Protein 3V48 (pdb70)

Structure (mmCIF, N/CA/C/O backbone):
data_3V48
#
_entry.id   3V48
#
_cell.length_a   79.597
_cell.length_b   79.597
_cell.length_c   161.753
_cell.angle_alpha   90.00
_cell.angle_beta   90.00
_cell.angle_gamma   90.00
#
_symmetry.space_group_name_H-M   'P 43 21 2'
#
loop_
_entity.id
_entity.type
_entity.pdbx_description
1 polymer 'Putative aminoacrylate hydrolase RutD'
2 non-polymer GLYCEROL
3 non-polymer 'THIOCYANATE ION'
4 water water
#
loop_
_atom_site.group_PDB
_atom_site.id
_atom_site.type_symbol
_atom_site.label_atom_id
_atom_site.label_alt_id
_atom_site.label_comp_id
_atom_site.label_asym_id
_atom_site.label_entity_id
_atom_site.label_seq_id
_atom_site.pdbx_PDB_ins_code
_atom_site.Cartn_x
_atom_site.Cartn_y
_atom_site.Cartn_z
_atom_site.occupancy
_atom_site.B_iso_or_equiv
_atom_site.auth_seq_id
_atom_site.auth_comp_id
_atom_site.auth_asym_id
_atom_site.auth_atom_id
_atom_site.pdbx_PDB_model_num
ATOM 1 N N . GLY A 1 1 ? 43.272 14.863 74.884 1.00 64.13 -1 GLY A N 1
ATOM 2 C CA . GLY A 1 1 ? 43.624 14.610 73.453 1.00 62.03 -1 GLY A CA 1
ATOM 3 C C . GLY A 1 1 ? 43.926 15.879 72.662 1.00 61.20 -1 GLY A C 1
ATOM 4 O O . GLY A 1 1 ? 43.376 16.942 72.925 1.00 58.48 -1 GLY A O 1
ATOM 5 N N . HIS A 1 2 ? 44.826 15.741 71.694 1.00 61.18 0 HIS A N 1
ATOM 6 C CA . HIS A 1 2 ? 45.214 16.815 70.776 1.00 60.18 0 HIS A CA 1
ATOM 7 C C . HIS A 1 2 ? 44.117 17.260 69.840 1.00 57.01 0 HIS A C 1
ATOM 8 O O . HIS A 1 2 ? 43.986 18.434 69.592 1.00 56.01 0 HIS A O 1
ATOM 23 N N . LYS A 1 4 ? 40.921 18.748 68.883 1.00 47.37 2 LYS A N 1
ATOM 24 C CA . LYS A 1 4 ? 39.808 19.496 69.507 1.00 45.45 2 LYS A CA 1
ATOM 25 C C . LYS A 1 4 ? 38.468 19.127 68.908 1.00 42.12 2 LYS A C 1
ATOM 26 O O . LYS A 1 4 ? 38.350 19.051 67.701 1.00 41.19 2 LYS A O 1
ATOM 32 N N . LEU A 1 5 ? 37.471 18.925 69.755 1.00 39.29 3 LEU A N 1
ATOM 33 C CA . LEU A 1 5 ? 36.102 18.652 69.319 1.00 38.54 3 LEU A CA 1
ATOM 34 C C . LEU A 1 5 ? 35.205 19.707 69.889 1.00 38.60 3 LEU A C 1
ATOM 35 O O . LEU A 1 5 ? 35.455 20.194 70.978 1.00 42.72 3 LEU A O 1
ATOM 40 N N . SER A 1 6 ? 34.195 20.095 69.142 1.00 37.89 4 SER A N 1
ATOM 41 C CA . SER A 1 6 ? 33.215 21.049 69.623 1.00 38.28 4 SER A CA 1
ATOM 42 C C . SER A 1 6 ? 31.947 20.328 70.056 1.00 38.26 4 SER A C 1
ATOM 43 O O . SER A 1 6 ? 31.153 19.918 69.236 1.00 37.85 4 SER A O 1
ATOM 46 N N . LEU A 1 7 ? 31.792 20.147 71.360 1.00 40.59 5 LEU A N 1
ATOM 47 C CA . LEU A 1 7 ? 30.620 19.444 71.946 1.00 42.77 5 LEU A CA 1
ATOM 48 C C . LEU A 1 7 ? 29.524 20.423 72.334 1.00 43.93 5 LEU A C 1
ATOM 49 O O . LEU A 1 7 ? 29.746 21.318 73.155 1.00 45.45 5 LEU A O 1
ATOM 54 N N . SER A 1 8 ? 28.347 20.249 71.758 1.00 41.82 6 SER A N 1
ATOM 55 C CA . SER A 1 8 ? 27.186 21.013 72.189 1.00 44.80 6 SER A CA 1
ATOM 56 C C . SER A 1 8 ? 26.651 20.384 73.477 1.00 45.26 6 SER A C 1
ATOM 57 O O . SER A 1 8 ? 26.896 19.196 73.735 1.00 44.30 6 SER A O 1
ATOM 60 N N . PRO A 1 9 ? 25.917 21.165 74.280 1.00 47.81 7 PRO A N 1
ATOM 61 C CA . PRO A 1 9 ? 25.268 20.566 75.428 1.00 50.54 7 PRO A CA 1
ATOM 62 C C . PRO A 1 9 ? 24.174 19.586 75.015 1.00 48.00 7 PRO A C 1
ATOM 63 O O . PRO A 1 9 ? 23.472 19.839 74.028 1.00 48.45 7 PRO A O 1
ATOM 67 N N . PRO A 1 10 ? 24.018 18.481 75.763 1.00 47.96 8 PRO A N 1
ATOM 68 C CA . PRO A 1 10 ? 22.883 17.614 75.479 1.00 47.28 8 PRO A CA 1
ATOM 69 C C . PRO A 1 10 ? 21.581 18.300 75.882 1.00 44.99 8 PRO A C 1
ATOM 70 O O . PRO A 1 10 ? 21.567 18.985 76.873 1.00 46.39 8 PRO A O 1
ATOM 74 N N . PRO A 1 11 ? 20.512 18.154 75.083 1.00 42.41 9 PRO A N 1
ATOM 75 C CA . PRO A 1 11 ? 19.226 18.799 75.426 1.00 43.61 9 PRO A CA 1
ATOM 76 C C . PRO A 1 11 ? 18.491 18.146 76.597 1.00 44.90 9 PRO A C 1
ATOM 77 O O . PRO A 1 11 ? 17.639 18.778 77.202 1.00 48.05 9 PRO A O 1
ATOM 81 N N . TYR A 1 12 ? 18.774 16.876 76.829 1.00 43.16 10 TYR A N 1
ATOM 82 C CA . TYR A 1 12 ? 18.280 16.130 77.978 1.00 45.51 10 TYR A CA 1
ATOM 83 C C . TYR A 1 12 ? 19.273 15.008 78.289 1.00 45.44 10 TYR A C 1
ATOM 84 O O . TYR A 1 12 ? 20.155 14.668 77.463 1.00 40.97 10 TYR A O 1
ATOM 93 N N . ALA A 1 13 ? 19.102 14.409 79.458 1.00 47.67 11 ALA A N 1
ATOM 94 C CA . ALA A 1 13 ? 19.999 13.356 79.951 1.00 49.63 11 ALA A CA 1
ATOM 95 C C . ALA A 1 13 ? 20.123 12.174 78.974 1.00 47.92 11 ALA A C 1
ATOM 96 O O . ALA A 1 13 ? 19.130 11.564 78.602 1.00 47.45 11 ALA A O 1
ATOM 98 N N . ASP A 1 14 ? 21.348 11.857 78.566 1.00 47.31 12 ASP A N 1
ATOM 99 C CA . ASP A 1 14 ? 21.599 10.677 77.736 1.00 46.63 12 ASP A CA 1
ATOM 100 C C . ASP A 1 14 ? 20.918 10.840 76.373 1.00 42.17 12 ASP A C 1
ATOM 101 O O . ASP A 1 14 ? 20.429 9.880 75.798 1.00 41.91 12 ASP A O 1
ATOM 106 N N . ALA A 1 15 ? 20.845 12.073 75.885 1.00 40.46 13 ALA A N 1
ATOM 107 C CA . ALA A 1 15 ? 20.341 12.317 74.533 1.00 38.33 13 ALA A CA 1
ATOM 108 C C . ALA A 1 15 ? 21.309 11.609 73.587 1.00 37.10 13 ALA A C 1
ATOM 109 O O . ALA A 1 15 ? 22.514 11.562 73.837 1.00 36.38 13 ALA A O 1
ATOM 111 N N . PRO A 1 16 ? 20.796 11.029 72.508 1.00 36.77 14 PRO A N 1
ATOM 112 C CA . PRO A 1 16 ? 21.745 10.346 71.625 1.00 35.97 14 PRO A CA 1
ATOM 113 C C . PRO A 1 16 ? 22.749 11.351 71.050 1.00 35.29 14 PRO A C 1
ATOM 114 O O . PRO A 1 16 ? 22.413 12.502 70.853 1.00 32.74 14 PRO A O 1
ATOM 118 N N . VAL A 1 17 ? 23.961 10.881 70.764 1.00 31.97 15 VAL A N 1
ATOM 119 C CA . VAL A 1 17 ? 25.022 11.710 70.221 1.00 32.70 15 VAL A CA 1
ATOM 120 C C . VAL A 1 17 ? 25.009 11.628 68.674 1.00 31.94 15 VAL A C 1
ATOM 121 O O . VAL A 1 17 ? 24.816 10.551 68.109 1.00 33.28 15 VAL A O 1
ATOM 125 N N . VAL A 1 18 ? 25.183 12.775 68.028 1.00 29.82 16 VAL A N 1
ATOM 126 C CA . VAL A 1 18 ? 25.325 12.849 66.601 1.00 28.85 16 VAL A CA 1
ATOM 127 C C . VAL A 1 18 ? 26.609 13.605 66.298 1.00 28.86 16 VAL A C 1
ATOM 128 O O . VAL A 1 18 ? 26.824 14.710 66.778 1.00 26.81 16 VAL A O 1
ATOM 132 N N . VAL A 1 19 ? 27.498 12.934 65.562 1.00 27.93 17 VAL A N 1
ATOM 133 C CA . VAL A 1 19 ? 28.772 13.492 65.162 1.00 28.84 17 VAL A CA 1
ATOM 134 C C . VAL A 1 19 ? 28.671 13.900 63.709 1.00 28.24 17 VAL A C 1
ATOM 135 O O . VAL A 1 19 ? 28.251 13.098 62.840 1.00 29.88 17 VAL A O 1
ATOM 139 N N . LEU A 1 20 ? 29.001 15.157 63.453 1.00 26.92 18 LEU A N 1
ATOM 140 C CA . LEU A 1 20 ? 28.957 15.712 62.112 1.00 27.07 18 LEU A CA 1
ATOM 141 C C . LEU A 1 20 ? 30.353 15.753 61.516 1.00 26.75 18 LEU A C 1
ATOM 142 O O . LEU A 1 20 ? 31.286 16.295 62.121 1.00 25.88 18 LEU A O 1
ATOM 147 N N . ILE A 1 21 ? 30.505 15.170 60.327 1.00 27.71 19 ILE A N 1
ATOM 148 C CA . ILE A 1 21 ? 31.827 15.078 59.702 1.00 27.15 19 ILE A CA 1
ATOM 149 C C . ILE A 1 21 ? 31.796 15.782 58.347 1.00 26.45 19 ILE A C 1
ATOM 150 O O . ILE A 1 21 ? 31.063 15.363 57.438 1.00 26.12 19 ILE A O 1
ATOM 155 N N . SER A 1 22 ? 32.558 16.862 58.257 1.00 25.07 20 SER A N 1
ATOM 156 C CA . SER A 1 22 ? 32.582 17.703 57.079 1.00 27.04 20 SER A CA 1
ATOM 157 C C . SER A 1 22 ? 33.365 17.032 55.951 1.00 26.78 20 SER A C 1
ATOM 158 O O . SER A 1 22 ? 34.091 16.039 56.163 1.00 25.66 20 SER A O 1
ATOM 161 N N . GLY A 1 23 ? 33.254 17.624 54.785 1.00 26.78 21 GLY A N 1
ATOM 162 C CA . GLY A 1 23 ? 33.985 17.178 53.614 1.00 26.75 21 GLY A CA 1
ATOM 163 C C . GLY A 1 23 ? 35.409 17.743 53.618 1.00 27.53 21 GLY A C 1
ATOM 164 O O . GLY A 1 23 ? 36.011 17.950 54.639 1.00 26.52 21 GLY A O 1
ATOM 165 N N . LEU A 1 24 ? 35.934 17.972 52.428 1.00 28.14 22 LEU A N 1
ATOM 166 C CA . LEU A 1 24 ? 37.329 18.296 52.225 1.00 27.56 22 LEU A CA 1
ATOM 167 C C . LEU A 1 24 ? 37.843 19.561 52.907 1.00 28.33 22 LEU A C 1
ATOM 168 O O . LEU A 1 24 ? 38.996 19.607 53.320 1.00 26.71 22 LEU A O 1
ATOM 173 N N . GLY A 1 25 ? 37.015 20.587 53.009 1.00 27.56 23 GLY A N 1
ATOM 174 C CA . GLY A 1 25 ? 37.385 21.791 53.724 1.00 29.02 23 GLY A CA 1
ATOM 175 C C . GLY A 1 25 ? 37.600 21.506 55.211 1.00 30.13 23 GLY A C 1
ATOM 176 O O . GLY A 1 25 ? 38.244 22.293 55.909 1.00 30.94 23 GLY A O 1
ATOM 177 N N . GLY A 1 26 ? 37.025 20.410 55.699 1.00 28.20 24 GLY A N 1
ATOM 178 C CA . GLY A 1 26 ? 37.301 19.888 57.053 1.00 29.59 24 GLY A CA 1
ATOM 179 C C . GLY A 1 26 ? 36.662 20.597 58.240 1.00 30.96 24 GLY A C 1
ATOM 180 O O . GLY A 1 26 ? 36.846 20.173 59.373 1.00 35.77 24 GLY A O 1
ATOM 181 N N . SER A 1 27 ? 35.926 21.670 58.004 1.00 31.22 25 SER A N 1
ATOM 182 C CA . SER A 1 27 ? 35.602 22.593 59.061 1.00 34.11 25 SER A CA 1
ATOM 183 C C . SER A 1 27 ? 34.291 22.269 59.765 1.00 34.01 25 SER A C 1
ATOM 184 O O . SER A 1 27 ? 33.275 22.041 59.136 1.00 34.72 25 SER A O 1
ATOM 187 N N . GLY A 1 28 ? 34.324 22.269 61.090 1.00 33.12 26 GLY A N 1
ATOM 188 C CA . GLY A 1 28 ? 33.119 22.046 61.857 1.00 34.22 26 GLY A CA 1
ATOM 189 C C . GLY A 1 28 ? 32.051 23.092 61.567 1.00 31.82 26 GLY A C 1
ATOM 190 O O . GLY A 1 28 ? 30.869 22.780 61.600 1.00 30.15 26 GLY A O 1
ATOM 191 N N . SER A 1 29 ? 32.465 24.306 61.258 1.00 29.26 27 SER A N 1
ATOM 192 C CA . SER A 1 29 ? 31.511 25.399 61.017 1.00 32.15 27 SER A CA 1
ATOM 193 C C . SER A 1 29 ? 30.673 25.181 59.766 1.00 30.02 27 SER A C 1
ATOM 194 O O . SER A 1 29 ? 29.682 25.843 59.556 1.00 30.96 27 SER A O 1
ATOM 197 N N . TYR A 1 30 ? 31.092 24.276 58.918 1.00 28.97 28 TYR A N 1
ATOM 198 C CA . TYR A 1 30 ? 30.262 23.879 57.775 1.00 29.78 28 TYR A CA 1
ATOM 199 C C . TYR A 1 30 ? 28.789 23.557 58.173 1.00 30.00 28 TYR A C 1
ATOM 200 O O . TYR A 1 30 ? 27.824 23.810 57.398 1.00 30.51 28 TYR A O 1
ATOM 209 N N . TRP A 1 31 ? 28.635 23.005 59.361 1.00 29.53 29 TRP A N 1
ATOM 210 C CA . TRP A 1 31 ? 27.351 22.522 59.823 1.00 29.61 29 TRP A CA 1
ATOM 211 C C . TRP A 1 31 ? 26.524 23.517 60.548 1.00 30.29 29 TRP A C 1
ATOM 212 O O . TRP A 1 31 ? 25.480 23.163 61.111 1.00 32.13 29 TRP A O 1
ATOM 223 N N . LEU A 1 32 ? 26.961 24.749 60.552 1.00 30.73 30 LEU A N 1
ATOM 224 C CA . LEU A 1 32 ? 26.251 25.836 61.252 1.00 34.51 30 LEU A CA 1
ATOM 225 C C . LEU A 1 32 ? 24.718 25.827 61.002 1.00 32.54 30 LEU A C 1
ATOM 226 O O . LEU A 1 32 ? 23.958 25.854 61.941 1.00 31.50 30 LEU A O 1
ATOM 231 N N . PRO A 1 33 ? 24.262 25.736 59.738 1.00 32.78 31 PRO A N 1
ATOM 232 C CA . PRO A 1 33 ? 22.800 25.803 59.527 1.00 32.41 31 PRO A CA 1
ATOM 233 C C . PRO A 1 33 ? 21.975 24.582 60.020 1.00 31.36 31 PRO A C 1
ATOM 234 O O . PRO A 1 33 ? 20.756 24.678 60.080 1.00 30.12 31 PRO A O 1
ATOM 238 N N . GLN A 1 34 ? 22.649 23.494 60.414 1.00 29.67 32 GLN A N 1
ATOM 239 C CA . GLN A 1 34 ? 22.017 22.348 61.061 1.00 29.15 32 GLN A CA 1
ATOM 240 C C . GLN A 1 34 ? 22.052 22.339 62.590 1.00 30.55 32 GLN A C 1
ATOM 241 O O . GLN A 1 34 ? 21.344 21.537 63.214 1.00 31.95 32 GLN A O 1
ATOM 247 N N . LEU A 1 35 ? 22.898 23.155 63.199 1.00 30.87 33 LEU A N 1
ATOM 248 C CA . LEU A 1 35 ? 23.168 23.015 64.640 1.00 33.10 33 LEU A CA 1
ATOM 249 C C . LEU A 1 35 ? 21.963 23.285 65.520 1.00 35.40 33 LEU A C 1
ATOM 250 O O . LEU A 1 35 ? 21.654 22.490 66.394 1.00 37.70 33 LEU A O 1
ATOM 255 N N . ALA A 1 36 ? 21.284 24.408 65.291 1.00 36.89 34 ALA A N 1
ATOM 256 C CA . ALA A 1 36 ? 20.155 24.790 66.125 1.00 36.79 34 ALA A CA 1
ATOM 257 C C . ALA A 1 36 ? 19.116 23.683 66.151 1.00 35.77 34 ALA A C 1
ATOM 258 O O . ALA A 1 36 ? 18.700 23.273 67.229 1.00 37.92 34 ALA A O 1
ATOM 260 N N . VAL A 1 37 ? 18.689 23.179 64.996 1.00 35.13 35 VAL A N 1
ATOM 261 C CA . VAL A 1 37 ? 17.666 22.108 64.982 1.00 34.42 35 VAL A CA 1
ATOM 262 C C . VAL A 1 37 ? 18.165 20.787 65.597 1.00 33.97 35 VAL A C 1
ATOM 263 O O . VAL A 1 37 ? 17.427 20.131 66.338 1.00 31.36 35 VAL A O 1
ATOM 267 N N . LEU A 1 38 ? 19.414 20.420 65.301 1.00 32.05 36 LEU A N 1
ATOM 268 C CA . LEU A 1 38 ? 19.983 19.200 65.841 1.00 31.18 36 LEU A CA 1
ATOM 269 C C . LEU A 1 38 ? 20.158 19.220 67.358 1.00 33.05 36 LEU A C 1
ATOM 270 O O . LEU A 1 38 ? 19.919 18.199 68.024 1.00 31.04 36 LEU A O 1
ATOM 275 N N . GLU A 1 39 ? 20.581 20.360 67.904 1.00 35.26 37 GLU A N 1
ATOM 276 C CA . GLU A 1 39 ? 20.857 20.447 69.357 1.00 38.57 37 GLU A CA 1
ATOM 277 C C . GLU A 1 39 ? 19.600 20.350 70.212 1.00 38.08 37 GLU A C 1
ATOM 278 O O . GLU A 1 39 ? 19.681 20.020 71.369 1.00 39.63 37 GLU A O 1
ATOM 284 N N . GLN A 1 40 ? 18.444 20.617 69.619 1.00 39.25 38 GLN A N 1
ATOM 285 C CA . GLN A 1 40 ? 17.170 20.455 70.320 1.00 41.76 38 GLN A CA 1
ATOM 286 C C . GLN A 1 40 ? 16.846 18.982 70.659 1.00 40.99 38 GLN A C 1
ATOM 287 O O . GLN A 1 40 ? 16.011 18.726 71.526 1.00 42.03 38 GLN A O 1
ATOM 293 N N . GLU A 1 41 ? 17.450 18.040 69.934 1.00 37.08 39 GLU A N 1
ATOM 294 C CA . GLU A 1 41 ? 17.122 16.631 70.087 1.00 38.27 39 GLU A CA 1
ATOM 295 C C . GLU A 1 41 ? 18.338 15.689 70.307 1.00 36.45 39 GLU A C 1
ATOM 296 O O . GLU A 1 41 ? 18.145 14.589 70.806 1.00 36.73 39 GLU A O 1
ATOM 302 N N . TYR A 1 42 ? 19.544 16.147 69.979 1.00 34.57 40 TYR A N 1
ATOM 303 C CA . TYR A 1 42 ? 20.788 15.345 70.035 1.00 34.92 40 TYR A CA 1
ATOM 304 C C . TYR A 1 42 ? 21.921 16.088 70.754 1.00 34.64 40 TYR A C 1
ATOM 305 O O . TYR A 1 42 ? 21.931 17.317 70.820 1.00 33.80 40 TYR A O 1
ATOM 314 N N . GLN A 1 43 ? 22.879 15.343 71.313 1.00 33.56 41 GLN A N 1
ATOM 315 C CA . GLN A 1 43 ? 24.170 15.960 71.660 1.00 34.82 41 GLN A CA 1
ATOM 316 C C . GLN A 1 43 ? 24.959 16.001 70.399 1.00 33.50 41 GLN A C 1
ATOM 317 O O . GLN A 1 43 ? 25.292 14.941 69.859 1.00 34.02 41 GLN A O 1
ATOM 323 N N . VAL A 1 44 ? 25.260 17.199 69.929 1.00 32.67 42 VAL A N 1
ATOM 324 C CA . VAL A 1 44 ? 25.942 17.364 68.671 1.00 32.22 42 VAL A CA 1
ATOM 325 C C . VAL A 1 44 ? 27.479 17.535 68.853 1.00 32.21 42 VAL A C 1
ATOM 326 O O . VAL A 1 44 ? 27.945 18.348 69.670 1.00 31.22 42 VAL A O 1
ATOM 330 N N . VAL A 1 45 ? 28.238 16.789 68.067 1.00 29.30 43 VAL A N 1
ATOM 331 C CA . VAL A 1 45 ? 29.687 16.977 68.004 1.00 29.56 43 VAL A CA 1
ATOM 332 C C . VAL A 1 45 ? 30.114 17.440 66.620 1.00 30.31 43 VAL A C 1
ATOM 333 O O . VAL A 1 45 ? 29.684 16.838 65.614 1.00 29.35 43 VAL A O 1
ATOM 337 N N . CYS A 1 46 ? 30.858 18.552 66.570 1.00 30.79 44 CYS A N 1
ATOM 338 C CA . CYS A 1 46 ? 31.501 19.071 65.352 1.00 32.27 44 CYS A CA 1
ATOM 339 C C . CYS A 1 46 ? 32.973 19.175 65.577 1.00 31.99 44 CYS A C 1
ATOM 340 O O . CYS A 1 46 ? 33.404 19.346 66.695 1.00 32.42 44 CYS A O 1
ATOM 343 N N . TYR A 1 47 ? 33.750 19.145 64.517 1.00 29.65 45 TYR A N 1
ATOM 344 C CA . TYR A 1 47 ? 35.159 19.337 64.671 1.00 31.11 45 TYR A CA 1
ATOM 345 C C . TYR A 1 47 ? 35.807 19.710 63.357 1.00 29.87 45 TYR A C 1
ATOM 346 O O . TYR A 1 47 ? 35.277 19.413 62.281 1.00 26.28 45 TYR A O 1
ATOM 355 N N . ASP A 1 48 ? 36.940 20.392 63.492 1.00 30.80 46 ASP A N 1
ATOM 356 C CA . ASP A 1 48 ? 37.877 20.595 62.394 1.00 31.23 46 ASP A CA 1
ATOM 357 C C . ASP A 1 48 ? 38.777 19.389 62.222 1.00 29.84 46 ASP A C 1
ATOM 358 O O . ASP A 1 48 ? 39.407 18.940 63.167 1.00 30.04 46 ASP A O 1
ATOM 363 N N . GLN A 1 49 ? 38.825 18.853 61.016 1.00 28.49 47 GLN A N 1
ATOM 364 C CA . GLN A 1 49 ? 39.705 17.682 60.765 1.00 28.81 47 GLN A CA 1
ATOM 365 C C . GLN A 1 49 ? 41.157 18.036 60.915 1.00 28.62 47 GLN A C 1
ATOM 366 O O . GLN A 1 49 ? 41.585 19.186 60.709 1.00 31.03 47 GLN A O 1
ATOM 372 N N . ARG A 1 50 ? 41.916 17.064 61.354 1.00 29.51 48 ARG A N 1
ATOM 373 C CA . ARG A 1 50 ? 43.338 17.242 61.512 1.00 31.78 48 ARG A CA 1
ATOM 374 C C . ARG A 1 50 ? 43.983 17.719 60.213 1.00 30.78 48 ARG A C 1
ATOM 375 O O . ARG A 1 50 ? 43.657 17.250 59.123 1.00 28.45 48 ARG A O 1
ATOM 383 N N . GLY A 1 51 ? 44.833 18.733 60.364 1.00 30.60 49 GLY A N 1
ATOM 384 C CA . GLY A 1 51 ? 45.419 19.431 59.250 1.00 32.05 49 GLY A CA 1
ATOM 385 C C . GLY A 1 51 ? 44.592 20.617 58.789 1.00 31.75 49 GLY A C 1
ATOM 386 O O . GLY A 1 51 ? 44.981 21.329 57.854 1.00 32.18 49 GLY A O 1
ATOM 387 N N . THR A 1 52 ? 43.442 20.832 59.417 1.00 31.47 50 THR A N 1
ATOM 388 C CA . THR A 1 52 ? 42.572 21.933 59.006 1.00 32.32 50 THR A CA 1
ATOM 389 C C . THR A 1 52 ? 42.114 22.775 60.203 1.00 32.93 50 THR A C 1
ATOM 390 O O . THR A 1 52 ? 42.104 22.310 61.352 1.00 33.35 50 THR A O 1
ATOM 394 N N . GLY A 1 53 ? 41.746 24.023 59.930 1.00 33.64 51 GLY A N 1
ATOM 395 C CA . GLY A 1 53 ? 41.052 24.838 60.930 1.00 34.15 51 GLY A CA 1
ATOM 396 C C . GLY A 1 53 ? 41.820 24.856 62.233 1.00 35.24 51 GLY A C 1
ATOM 397 O O . GLY A 1 53 ? 43.007 25.098 62.233 1.00 36.28 51 GLY A O 1
ATOM 398 N N . ASN A 1 54 ? 41.145 24.592 63.355 1.00 36.43 52 ASN A N 1
ATOM 399 C CA . ASN A 1 54 ? 41.778 24.664 64.665 1.00 37.65 52 ASN A CA 1
ATOM 400 C C . ASN A 1 54 ? 42.498 23.408 65.131 1.00 38.37 52 ASN A C 1
ATOM 401 O O . ASN A 1 54 ? 42.924 23.332 66.290 1.00 37.02 52 ASN A O 1
ATOM 406 N N . ASN A 1 55 ? 42.640 22.431 64.242 1.00 38.31 53 ASN A N 1
ATOM 407 C CA . ASN A 1 55 ? 43.470 21.241 64.524 1.00 39.80 53 ASN A CA 1
ATOM 408 C C . ASN A 1 55 ? 44.627 21.170 63.502 1.00 39.61 53 ASN A C 1
ATOM 409 O O . ASN A 1 55 ? 44.783 20.181 62.824 1.00 37.58 53 ASN A O 1
ATOM 414 N N . PRO A 1 56 ? 45.448 22.235 63.414 1.00 42.43 54 PRO A N 1
ATOM 415 C CA . PRO A 1 56 ? 46.506 22.261 62.403 1.00 42.43 54 PRO A CA 1
ATOM 416 C C . PRO A 1 56 ? 47.532 21.181 62.628 1.00 41.74 54 PRO A C 1
ATOM 417 O O . PRO A 1 56 ? 47.742 20.758 63.756 1.00 42.43 54 PRO A O 1
ATOM 421 N N . ASP A 1 57 ? 48.158 20.762 61.533 1.00 40.70 55 ASP A N 1
ATOM 422 C CA . ASP A 1 57 ? 49.174 19.727 61.537 1.00 40.92 55 ASP A CA 1
ATOM 423 C C . ASP A 1 57 ? 49.696 19.593 60.133 1.00 40.10 55 ASP A C 1
ATOM 424 O O . ASP A 1 57 ? 49.039 20.020 59.195 1.00 40.00 55 ASP A O 1
ATOM 429 N N . THR A 1 58 ? 50.851 18.967 59.983 1.00 41.18 56 THR A N 1
ATOM 430 C CA . THR A 1 58 ? 51.351 18.578 58.667 1.00 40.67 56 THR A CA 1
ATOM 431 C C . THR A 1 58 ? 51.097 17.090 58.471 1.00 39.17 56 THR A C 1
ATOM 432 O O . THR A 1 58 ? 51.713 16.272 59.120 1.00 39.51 56 THR A O 1
ATOM 436 N N . LEU A 1 59 ? 50.163 16.754 57.577 1.00 36.65 57 LEU A N 1
ATOM 437 C CA . LEU A 1 59 ? 49.729 15.364 57.369 1.00 35.09 57 LEU A CA 1
ATOM 438 C C . LEU A 1 59 ? 50.774 14.580 56.591 1.00 37.19 57 LEU A C 1
ATOM 439 O O . LEU A 1 59 ? 51.402 15.124 55.660 1.00 38.83 57 LEU A O 1
ATOM 444 N N . ALA A 1 60 ? 51.018 13.344 57.025 1.00 37.54 58 ALA A N 1
ATOM 445 C CA . ALA A 1 60 ? 52.074 12.516 56.440 1.00 38.97 58 ALA A CA 1
ATOM 446 C C . ALA A 1 60 ? 51.630 11.839 55.151 1.00 39.60 58 ALA A C 1
ATOM 447 O O . ALA A 1 60 ? 50.448 11.844 54.783 1.00 38.65 58 ALA A O 1
ATOM 449 N N . GLU A 1 61 ? 52.615 11.288 54.463 1.00 42.25 59 GLU A N 1
ATOM 450 C CA . GLU A 1 61 ? 52.466 10.741 53.131 1.00 44.17 59 GLU A CA 1
ATOM 451 C C . GLU A 1 61 ? 51.479 9.564 53.038 1.00 43.85 59 GLU A C 1
ATOM 452 O O . GLU A 1 61 ? 50.690 9.488 52.098 1.00 41.63 59 GLU A O 1
ATOM 458 N N . ASP A 1 62 ? 51.526 8.654 54.002 1.00 44.05 60 ASP A N 1
ATOM 459 C CA A ASP A 1 62 ? 50.613 7.495 54.093 0.50 44.42 60 ASP A CA 1
ATOM 460 C CA B ASP A 1 62 ? 50.594 7.503 53.982 0.50 43.33 60 ASP A CA 1
ATOM 461 C C . ASP A 1 62 ? 49.214 7.803 54.663 1.00 41.58 60 ASP A C 1
ATOM 462 O O . ASP A 1 62 ? 48.434 6.899 54.951 1.00 43.76 60 ASP A O 1
ATOM 471 N N . TYR A 1 63 ? 48.886 9.071 54.872 1.00 38.51 61 TYR A N 1
ATOM 472 C CA . TYR A 1 63 ? 47.632 9.428 55.550 1.00 35.36 61 TYR A CA 1
ATOM 473 C C . TYR A 1 63 ? 46.420 8.826 54.865 1.00 34.97 61 TYR A C 1
ATOM 474 O O . TYR A 1 63 ? 46.279 8.925 53.642 1.00 34.15 61 TYR A O 1
ATOM 483 N N . SER A 1 64 ? 45.517 8.247 55.649 1.00 32.89 62 SER A N 1
ATOM 484 C CA . SER A 1 64 ? 44.375 7.530 55.067 1.00 32.56 62 SER A CA 1
ATOM 485 C C . SER A 1 64 ? 43.034 7.783 55.800 1.00 34.01 62 SER A C 1
ATOM 486 O O . SER A 1 64 ? 42.972 8.387 56.891 1.00 33.14 62 SER A O 1
ATOM 489 N N . ILE A 1 65 ? 41.957 7.283 55.224 1.00 34.50 63 ILE A N 1
ATOM 490 C CA . ILE A 1 65 ? 40.636 7.449 55.813 1.00 35.61 63 ILE A CA 1
ATOM 491 C C . ILE A 1 65 ? 40.564 6.637 57.112 1.00 33.91 63 ILE A C 1
ATOM 492 O O . ILE A 1 65 ? 39.933 7.080 58.080 1.00 34.72 63 ILE A O 1
ATOM 497 N N . ALA A 1 66 ? 41.260 5.502 57.127 1.00 32.05 64 ALA A N 1
ATOM 498 C CA . ALA A 1 66 ? 41.430 4.682 58.344 1.00 33.28 64 ALA A CA 1
ATOM 499 C C . ALA A 1 66 ? 41.965 5.510 59.498 1.00 34.43 64 ALA A C 1
ATOM 500 O O . ALA A 1 66 ? 41.451 5.449 60.615 1.00 35.61 64 ALA A O 1
ATOM 502 N N . GLN A 1 67 ? 43.018 6.275 59.225 1.00 35.48 65 GLN A N 1
ATOM 503 C CA . GLN A 1 67 ? 43.570 7.186 60.217 1.00 35.09 65 GLN A CA 1
ATOM 504 C C . GLN A 1 67 ? 42.624 8.291 60.625 1.00 33.68 65 GLN A C 1
ATOM 505 O O . GLN A 1 67 ? 42.531 8.622 61.801 1.00 31.15 65 GLN A O 1
ATOM 519 N N . ALA A 1 69 ? 39.316 8.267 60.627 1.00 29.20 67 ALA A N 1
ATOM 520 C CA . ALA A 1 69 ? 38.379 7.582 61.548 1.00 29.26 67 ALA A CA 1
ATOM 521 C C . ALA A 1 69 ? 38.980 7.308 62.912 1.00 31.83 67 ALA A C 1
ATOM 522 O O . ALA A 1 69 ? 38.300 7.504 63.919 1.00 35.89 67 ALA A O 1
ATOM 524 N N . ALA A 1 70 ? 40.236 6.861 62.945 1.00 33.82 68 ALA A N 1
ATOM 525 C CA . ALA A 1 70 ? 40.911 6.535 64.217 1.00 36.18 68 ALA A CA 1
ATOM 526 C C . ALA A 1 70 ? 41.029 7.778 65.088 1.00 35.31 68 ALA A C 1
ATOM 527 O O . ALA A 1 70 ? 40.769 7.732 66.276 1.00 34.46 68 ALA A O 1
ATOM 529 N N . GLU A 1 71 ? 41.458 8.874 64.464 1.00 34.51 69 GLU A N 1
ATOM 530 C CA . GLU A 1 71 ? 41.611 10.186 65.101 1.00 34.67 69 GLU A CA 1
ATOM 531 C C . GLU A 1 71 ? 40.293 10.686 65.714 1.00 33.65 69 GLU A C 1
ATOM 532 O O . GLU A 1 71 ? 40.211 11.060 66.875 1.00 33.14 69 GLU A O 1
ATOM 538 N N . LEU A 1 72 ? 39.244 10.709 64.908 1.00 32.52 70 LEU A N 1
ATOM 539 C CA . LEU A 1 72 ? 37.926 11.162 65.397 1.00 31.21 70 LEU A CA 1
ATOM 540 C C . LEU A 1 72 ? 37.395 10.205 66.478 1.00 30.82 70 LEU A C 1
ATOM 541 O O . LEU A 1 72 ? 36.937 10.633 67.520 1.00 27.91 70 LEU A O 1
ATOM 546 N N . HIS A 1 73 ? 37.509 8.915 66.215 1.00 32.49 71 HIS A N 1
ATOM 547 C CA . HIS A 1 73 ? 37.018 7.929 67.142 1.00 35.58 71 HIS A CA 1
ATOM 548 C C . HIS A 1 73 ? 37.691 7.973 68.487 1.00 36.56 71 HIS A C 1
ATOM 549 O O . HIS A 1 73 ? 37.032 7.912 69.511 1.00 35.89 71 HIS A O 1
ATOM 556 N N . GLN A 1 74 ? 39.004 8.087 68.492 1.00 37.33 72 GLN A N 1
ATOM 557 C CA . GLN A 1 74 ? 39.740 8.200 69.738 1.00 41.22 72 GLN A CA 1
ATOM 558 C C . GLN A 1 74 ? 39.407 9.508 70.485 1.00 40.88 72 GLN A C 1
ATOM 559 O O . GLN A 1 74 ? 39.265 9.502 71.717 1.00 41.15 72 GLN A O 1
ATOM 565 N N . ALA A 1 75 ? 39.276 10.611 69.752 1.00 35.47 73 ALA A N 1
ATOM 566 C CA . ALA A 1 75 ? 38.883 11.883 70.360 1.00 36.53 73 ALA A CA 1
ATOM 567 C C . ALA A 1 75 ? 37.496 11.734 71.025 1.00 37.27 73 ALA A C 1
ATOM 568 O O . ALA A 1 75 ? 37.260 12.252 72.137 1.00 37.19 73 ALA A O 1
ATOM 570 N N . LEU A 1 76 ? 36.578 11.031 70.346 1.00 35.26 74 LEU A N 1
ATOM 571 C CA . LEU A 1 76 ? 35.228 10.789 70.903 1.00 35.82 74 LEU A CA 1
ATOM 572 C C . LEU A 1 76 ? 35.238 9.942 72.181 1.00 37.38 74 LEU A C 1
ATOM 573 O O . LEU A 1 76 ? 34.576 10.292 73.178 1.00 37.67 74 LEU A O 1
ATOM 578 N N . VAL A 1 77 ? 35.970 8.840 72.143 1.00 38.63 75 VAL A N 1
ATOM 579 C CA . VAL A 1 77 ? 36.103 7.965 73.304 1.00 39.55 75 VAL A CA 1
ATOM 580 C C . VAL A 1 77 ? 36.702 8.741 74.456 1.00 42.21 75 VAL A C 1
ATOM 581 O O . VAL A 1 77 ? 36.281 8.588 75.603 1.00 46.61 75 VAL A O 1
ATOM 585 N N . ALA A 1 78 ? 37.689 9.574 74.145 1.00 42.91 76 ALA A N 1
ATOM 586 C CA . ALA A 1 78 ? 38.371 10.371 75.155 1.00 43.98 76 ALA A CA 1
ATOM 587 C C . ALA A 1 78 ? 37.467 11.431 75.778 1.00 44.96 76 ALA A C 1
ATOM 588 O O . ALA A 1 78 ? 37.675 11.808 76.920 1.00 45.30 76 ALA A O 1
ATOM 590 N N . ALA A 1 79 ? 36.482 11.911 75.017 1.00 45.43 77 ALA A N 1
ATOM 591 C CA . ALA A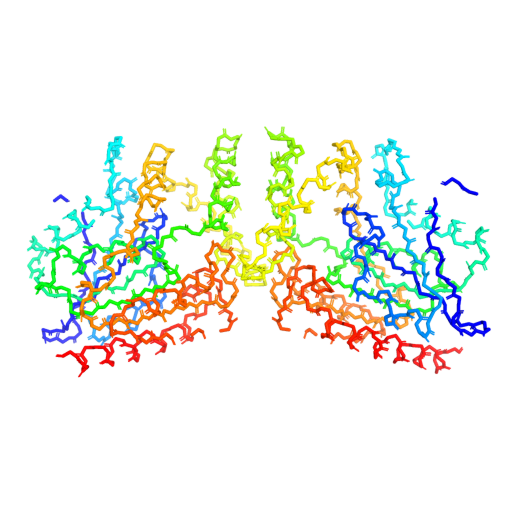 1 79 ? 35.472 12.881 75.496 1.00 44.23 77 ALA A CA 1
ATOM 592 C C . ALA A 1 79 ? 34.291 12.173 76.154 1.00 45.33 77 ALA A C 1
ATOM 593 O O . ALA A 1 79 ? 33.282 12.813 76.488 1.00 42.65 77 ALA A O 1
ATOM 595 N N . GLY A 1 80 ? 34.398 10.853 76.286 1.00 44.32 78 GLY A N 1
ATOM 596 C CA . GLY A 1 80 ? 33.384 10.069 76.984 1.00 45.91 78 GLY A CA 1
ATOM 597 C C . GLY A 1 80 ? 32.227 9.627 76.108 1.00 43.83 78 GLY A C 1
ATOM 598 O O . GLY A 1 80 ? 31.220 9.165 76.594 1.00 43.90 78 GLY A O 1
ATOM 599 N N . ILE A 1 81 ? 32.395 9.727 74.798 1.00 44.40 79 ILE A N 1
ATOM 600 C CA . ILE A 1 81 ? 31.352 9.328 73.853 1.00 42.57 79 ILE A CA 1
ATOM 601 C C . ILE A 1 81 ? 31.697 7.964 73.236 1.00 42.75 79 ILE A C 1
ATOM 602 O O . ILE A 1 81 ? 32.659 7.845 72.472 1.00 43.47 79 ILE A O 1
ATOM 607 N N . GLU A 1 82 ? 30.909 6.939 73.570 1.00 41.57 80 GLU A N 1
ATOM 608 C CA . GLU A 1 82 ? 31.144 5.565 73.062 1.00 44.50 80 GLU A CA 1
ATOM 609 C C . GLU A 1 82 ? 30.133 5.035 72.048 1.00 41.95 80 GLU A C 1
ATOM 610 O O . GLU A 1 82 ? 30.375 4.028 71.384 1.00 38.63 80 GLU A O 1
ATOM 616 N N . HIS A 1 83 ? 29.009 5.724 71.934 1.00 42.06 81 HIS A N 1
ATOM 617 C CA . HIS A 1 83 ? 27.981 5.385 70.961 1.00 40.43 81 HIS A CA 1
ATOM 618 C C . HIS A 1 83 ? 27.512 6.661 70.367 1.00 36.11 81 HIS A C 1
ATOM 619 O O . HIS A 1 83 ? 27.197 7.622 71.076 1.00 35.36 81 HIS A O 1
ATOM 626 N N . TYR A 1 84 ? 27.460 6.686 69.060 1.00 32.82 82 TYR A N 1
ATOM 627 C CA . TYR A 1 84 ? 27.181 7.895 68.367 1.00 31.04 82 TYR A CA 1
ATOM 628 C C . TYR A 1 84 ? 26.738 7.585 66.951 1.00 30.36 82 TYR A C 1
ATOM 629 O O . TYR A 1 84 ? 27.167 6.588 66.345 1.00 29.39 82 TYR A O 1
ATOM 638 N N . ALA A 1 85 ? 25.880 8.480 66.482 1.00 30.17 83 ALA A N 1
ATOM 639 C CA . ALA A 1 85 ? 25.442 8.586 65.124 1.00 30.58 83 ALA A CA 1
ATOM 640 C C . ALA A 1 85 ? 26.487 9.402 64.325 1.00 27.94 83 ALA A C 1
ATOM 641 O O . ALA A 1 85 ? 27.211 10.243 64.862 1.00 28.59 83 ALA A O 1
ATOM 643 N N . VAL A 1 86 ? 26.581 9.123 63.042 1.00 27.51 84 VAL A N 1
ATOM 644 C CA . VAL A 1 86 ? 27.473 9.858 62.185 1.00 27.41 84 VAL A CA 1
ATOM 645 C C . VAL A 1 86 ? 26.616 10.451 61.062 1.00 26.52 84 VAL A C 1
ATOM 646 O O . VAL A 1 86 ? 25.809 9.756 60.448 1.00 27.16 84 VAL A O 1
ATOM 650 N N . VAL A 1 87 ? 26.749 11.747 60.870 1.00 26.07 85 VAL A N 1
ATOM 651 C CA . VAL A 1 87 ? 26.304 12.409 59.652 1.00 27.01 85 VAL A CA 1
ATOM 652 C C . VAL A 1 87 ? 27.560 12.922 58.930 1.00 28.02 85 VAL A C 1
ATOM 653 O O . VAL A 1 87 ? 28.288 13.759 59.457 1.00 27.03 85 VAL A O 1
ATOM 657 N N . GLY A 1 88 ? 27.819 12.391 57.734 1.00 28.79 86 GLY A N 1
ATOM 658 C CA . GLY A 1 88 ? 28.995 12.800 56.981 1.00 27.24 86 GLY A CA 1
ATOM 659 C C . GLY A 1 88 ? 28.692 13.425 55.639 1.00 26.28 86 GLY A C 1
ATOM 660 O O . GLY A 1 88 ? 27.907 12.919 54.888 1.00 25.78 86 GLY A O 1
ATOM 661 N N . HIS A 1 89 ? 29.389 14.511 55.336 1.00 25.19 87 HIS A N 1
ATOM 662 C CA . HIS A 1 89 ? 29.337 15.137 54.052 1.00 25.50 87 HIS A CA 1
ATOM 663 C C . HIS A 1 89 ? 30.525 14.737 53.212 1.00 24.69 87 HIS A C 1
ATOM 664 O O . HIS A 1 89 ? 31.669 15.004 53.563 1.00 25.62 87 HIS A O 1
ATOM 671 N N . ALA A 1 90 ? 30.246 14.145 52.068 1.00 26.50 88 ALA A N 1
ATOM 672 C CA . ALA A 1 90 ? 31.263 13.818 51.045 1.00 25.54 88 ALA A CA 1
ATOM 673 C C . ALA A 1 90 ? 32.354 12.968 51.671 1.00 25.79 88 ALA A C 1
ATOM 674 O O . ALA A 1 90 ? 32.072 11.859 52.108 1.00 28.75 88 ALA A O 1
ATOM 676 N N . LEU A 1 91 ? 33.583 13.474 51.751 1.00 27.87 89 LEU A N 1
ATOM 677 C CA . LEU A 1 91 ? 34.691 12.794 52.406 1.00 26.92 89 LEU A CA 1
ATOM 678 C C . LEU A 1 91 ? 34.265 12.367 53.813 1.00 26.27 89 LEU A C 1
ATOM 679 O O . LEU A 1 91 ? 34.646 11.319 54.275 1.00 24.13 89 LEU A O 1
ATOM 684 N N . GLY A 1 92 ? 33.469 13.198 54.475 1.00 26.42 90 GLY A N 1
ATOM 685 C CA . GLY A 1 92 ? 32.964 12.906 55.804 1.00 26.08 90 GLY A CA 1
ATOM 686 C C . GLY A 1 92 ? 32.131 11.642 55.829 1.00 26.32 90 GLY A C 1
ATOM 687 O O . GLY A 1 92 ? 32.147 10.910 56.830 1.00 26.27 90 GLY A O 1
ATOM 688 N N . ALA A 1 93 ? 31.346 11.417 54.755 1.00 26.22 91 ALA A N 1
ATOM 689 C CA . ALA A 1 93 ? 30.564 10.176 54.604 1.00 25.89 91 ALA A CA 1
ATOM 690 C C . ALA A 1 93 ? 31.490 8.971 54.545 1.00 27.17 91 ALA A C 1
ATOM 691 O O . ALA A 1 93 ? 31.174 7.906 55.081 1.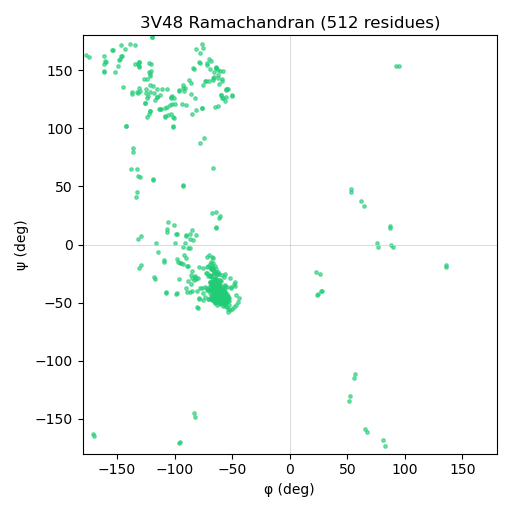00 28.63 91 ALA A O 1
ATOM 693 N N . LEU A 1 94 ? 32.637 9.107 53.893 1.00 28.10 92 LEU A N 1
ATOM 694 C CA . LEU A 1 94 ? 33.625 7.999 53.843 1.00 29.73 92 LEU A CA 1
ATOM 695 C C . LEU A 1 94 ? 34.237 7.736 55.217 1.00 29.43 92 LEU A C 1
ATOM 696 O O . LEU A 1 94 ? 34.474 6.579 55.608 1.00 31.18 92 LEU A O 1
ATOM 701 N N . VAL A 1 95 ? 34.540 8.806 55.940 1.00 27.91 93 VAL A N 1
ATOM 702 C CA . VAL A 1 95 ? 35.001 8.637 57.326 1.00 28.43 93 VAL A CA 1
ATOM 703 C C . VAL A 1 95 ? 33.901 7.888 58.132 1.00 27.72 93 VAL A C 1
ATOM 704 O O . VAL A 1 95 ? 34.182 6.969 58.869 1.00 27.33 93 VAL A O 1
ATOM 708 N N . GLY A 1 96 ? 32.654 8.274 57.944 1.00 26.11 94 GLY A N 1
ATOM 709 C CA . GLY A 1 96 ? 31.536 7.614 58.632 1.00 27.77 94 GLY A CA 1
ATOM 710 C C . GLY A 1 96 ? 31.411 6.139 58.317 1.00 27.90 94 GLY A C 1
ATOM 711 O O . GLY A 1 96 ? 31.184 5.334 59.205 1.00 30.04 94 GLY A O 1
ATOM 720 N N . GLN A 1 98 ? 33.875 4.262 57.307 1.00 28.66 96 GLN A N 1
ATOM 721 C CA . GLN A 1 98 ? 35.072 3.682 57.898 1.00 30.03 96 GLN A CA 1
ATOM 722 C C . GLN A 1 98 ? 34.857 3.451 59.365 1.00 28.86 96 GLN A C 1
ATOM 723 O O . GLN A 1 98 ? 35.303 2.472 59.898 1.00 29.39 96 GLN A O 1
ATOM 729 N N . LEU A 1 99 ? 34.190 4.396 60.017 1.00 29.36 97 LEU A N 1
ATOM 730 C CA . LEU A 1 99 ? 33.904 4.264 61.432 1.00 28.83 97 LEU A CA 1
ATOM 731 C C . LEU A 1 99 ? 32.912 3.102 61.651 1.00 30.71 97 LEU A C 1
ATOM 732 O O . LEU A 1 99 ? 33.065 2.351 62.597 1.00 30.05 97 LEU A O 1
ATOM 737 N N . ALA A 1 100 ? 31.926 2.957 60.759 1.00 29.96 98 ALA A N 1
ATOM 738 C CA . ALA A 1 100 ? 30.961 1.851 60.857 1.00 31.43 98 ALA A CA 1
ATOM 739 C C . ALA A 1 100 ? 31.657 0.497 60.693 1.00 34.06 98 ALA A C 1
ATOM 740 O O . ALA A 1 100 ? 31.230 -0.500 61.262 1.00 34.66 98 ALA A O 1
ATOM 742 N N . LEU A 1 101 ? 32.721 0.479 59.895 1.00 37.25 99 LEU A N 1
ATOM 743 C CA . LEU A 1 101 ? 33.510 -0.747 59.679 1.00 38.90 99 LEU A CA 1
ATOM 744 C C . LEU A 1 101 ? 34.465 -1.051 60.836 1.00 38.08 99 LEU A C 1
ATOM 745 O O . LEU A 1 101 ? 34.563 -2.175 61.259 1.00 38.38 99 LEU A O 1
ATOM 750 N N . ASP A 1 102 ? 35.184 -0.038 61.310 1.00 36.67 100 ASP A N 1
ATOM 751 C CA . ASP A 1 102 ? 36.206 -0.254 62.342 1.00 36.84 100 ASP A CA 1
ATOM 752 C C . ASP A 1 102 ? 35.635 -0.249 63.753 1.00 36.82 100 ASP A C 1
ATOM 753 O O . ASP A 1 102 ? 36.181 -0.885 64.639 1.00 33.66 100 ASP A O 1
ATOM 758 N N . TYR A 1 103 ? 34.546 0.479 63.969 1.00 36.61 101 TYR A N 1
ATOM 759 C CA . TYR A 1 103 ? 33.970 0.574 65.330 1.00 36.98 101 TYR A CA 1
ATOM 760 C C . TYR A 1 103 ? 32.457 0.287 65.313 1.00 37.10 101 TYR A C 1
ATOM 761 O O . TYR A 1 103 ? 31.646 1.093 65.772 1.00 36.06 101 TYR A O 1
ATOM 770 N N . PRO A 1 104 ? 32.077 -0.905 64.829 1.00 37.96 102 PRO A N 1
ATOM 771 C CA . PRO A 1 104 ? 30.653 -1.233 64.683 1.00 37.56 102 PRO A CA 1
ATOM 772 C C . PRO A 1 104 ? 29.864 -1.248 65.988 1.00 38.92 102 PRO A C 1
ATOM 773 O O . PRO A 1 104 ? 28.657 -1.002 65.975 1.00 39.34 102 PRO A O 1
ATOM 777 N N . ALA A 1 105 ? 30.548 -1.485 67.092 1.00 39.30 103 ALA A N 1
ATOM 778 C CA . ALA A 1 105 ? 29.927 -1.441 68.421 1.00 40.45 103 ALA A CA 1
ATOM 779 C C . ALA A 1 105 ? 29.586 0.003 68.851 1.00 40.00 103 ALA A C 1
ATOM 780 O O . ALA A 1 105 ? 28.743 0.213 69.717 1.00 44.65 103 ALA A O 1
ATOM 782 N N . SER A 1 106 ? 30.210 0.996 68.217 1.00 38.70 104 SER A N 1
ATOM 783 C CA . SER A 1 106 ? 29.954 2.399 68.528 1.00 35.74 104 SER A CA 1
ATOM 784 C C . SER A 1 106 ? 28.972 3.112 67.612 1.00 34.40 104 SER A C 1
ATOM 785 O O . SER A 1 106 ? 28.126 3.882 68.071 1.00 32.98 104 SER A O 1
ATOM 788 N N . VAL A 1 107 ? 29.065 2.879 66.314 1.00 33.98 105 VAL A N 1
ATOM 789 C CA . VAL A 1 107 ? 28.247 3.659 65.389 1.00 32.54 105 VAL A CA 1
ATOM 790 C C . VAL A 1 107 ? 26.809 3.169 65.420 1.00 33.68 105 VAL A C 1
ATOM 791 O O . VAL A 1 107 ? 26.512 2.020 65.127 1.00 34.26 105 VAL A O 1
ATOM 795 N N . THR A 1 108 ? 25.907 4.061 65.831 1.00 33.60 106 THR A N 1
ATOM 796 C CA . THR A 1 108 ? 24.521 3.693 65.983 1.00 31.82 106 THR A CA 1
ATOM 797 C C . THR A 1 108 ? 23.870 3.716 64.618 1.00 31.76 106 THR A C 1
ATOM 798 O O . THR A 1 108 ? 23.259 2.743 64.219 1.00 33.76 106 THR A O 1
ATOM 802 N N . VAL A 1 109 ? 23.991 4.848 63.912 1.00 30.04 107 VAL A N 1
ATOM 803 C CA . VAL A 1 109 ? 23.409 5.035 62.595 1.00 28.91 107 VAL A CA 1
ATOM 804 C C . VAL A 1 109 ? 24.288 5.969 61.777 1.00 28.34 107 VAL A C 1
ATOM 805 O O . VAL A 1 109 ? 25.144 6.681 62.332 1.00 26.82 107 VAL A O 1
ATOM 809 N N . LEU A 1 110 ? 24.141 5.893 60.464 1.00 26.52 108 LEU A N 1
ATOM 810 C CA . LEU A 1 110 ? 25.004 6.654 59.550 1.00 26.29 108 LEU A CA 1
ATOM 811 C C . LEU A 1 110 ? 24.148 7.344 58.496 1.00 26.02 108 LEU A C 1
ATOM 812 O O . LEU A 1 110 ? 23.245 6.753 57.916 1.00 26.75 108 LEU A O 1
ATOM 817 N N . ILE A 1 111 ? 24.415 8.621 58.317 1.00 28.32 109 ILE A N 1
ATOM 818 C CA . ILE A 1 111 ? 23.865 9.411 57.245 1.00 27.07 109 ILE A CA 1
ATOM 819 C C . ILE A 1 111 ? 24.970 9.906 56.330 1.00 26.14 109 ILE A C 1
ATOM 820 O O . ILE A 1 111 ? 25.870 10.599 56.765 1.00 26.07 109 ILE A O 1
ATOM 825 N N . SER A 1 112 ? 24.825 9.578 55.054 1.00 26.54 110 SER A N 1
ATOM 826 C CA . SER A 1 112 ? 25.751 9.976 54.015 1.00 26.97 110 SER A CA 1
ATOM 827 C C . SER A 1 112 ? 25.128 11.114 53.214 1.00 26.69 110 SER A C 1
ATOM 828 O O . SER A 1 112 ? 24.059 10.988 52.691 1.00 26.34 110 SER A O 1
ATOM 831 N N . VAL A 1 113 ? 25.781 12.261 53.196 1.00 27.03 111 VAL A N 1
ATOM 832 C CA . VAL A 1 113 ? 25.290 13.367 52.436 1.00 26.04 111 VAL A CA 1
ATOM 833 C C . VAL A 1 113 ? 26.210 13.552 51.242 1.00 25.15 111 VAL A C 1
ATOM 834 O O . VAL A 1 113 ? 27.344 14.000 51.390 1.00 25.21 111 VAL A O 1
ATOM 838 N N . ASN A 1 114 ? 25.692 13.236 50.057 1.00 24.98 112 ASN A N 1
ATOM 839 C CA . ASN A 1 114 ? 26.424 13.366 48.802 1.00 25.27 112 ASN A CA 1
ATOM 840 C C . ASN A 1 114 ? 27.760 12.633 48.895 1.00 25.07 112 ASN A C 1
ATOM 841 O O . ASN A 1 114 ? 28.816 13.188 48.538 1.00 24.68 112 ASN A O 1
ATOM 846 N N . GLY A 1 115 ? 27.690 11.413 49.439 1.00 24.16 113 GLY A N 1
ATOM 847 C CA . GLY A 1 115 ? 28.821 10.521 49.566 1.00 24.39 113 GLY A CA 1
ATOM 848 C C . GLY A 1 115 ? 28.849 9.554 48.393 1.00 26.53 113 GLY A C 1
ATOM 849 O O . GLY A 1 115 ? 28.132 9.712 47.405 1.00 26.30 113 GLY A O 1
ATOM 850 N N . TRP A 1 116 ? 29.709 8.562 48.511 1.00 26.95 114 TRP A N 1
ATOM 851 C CA . TRP A 1 116 ? 29.876 7.561 47.492 1.00 28.54 114 TRP A CA 1
ATOM 852 C C . TRP A 1 116 ? 30.555 6.348 48.084 1.00 28.58 114 TRP A C 1
ATOM 853 O O . TRP A 1 116 ? 31.129 6.465 49.189 1.00 27.43 114 TRP A O 1
ATOM 864 N N . LEU A 1 117 ? 30.466 5.217 47.393 1.00 29.85 115 LEU A N 1
ATOM 865 C CA . LEU A 1 117 ? 31.149 3.935 47.743 1.00 32.81 115 LEU A CA 1
ATOM 866 C C . LEU A 1 117 ? 32.609 3.940 47.350 1.00 34.59 115 LEU A C 1
ATOM 867 O O . LEU A 1 117 ? 33.482 3.517 48.112 1.00 33.51 115 LEU A O 1
ATOM 872 N N . ARG A 1 118 ? 32.859 4.388 46.120 1.00 35.52 116 ARG A N 1
ATOM 873 C CA . ARG A 1 118 ? 34.190 4.630 45.650 1.00 36.24 116 ARG A CA 1
ATOM 874 C C . ARG A 1 118 ? 34.182 5.761 44.639 1.00 33.62 116 ARG A C 1
ATOM 875 O O . ARG A 1 118 ? 33.187 5.983 43.985 1.00 33.07 116 ARG A O 1
ATOM 883 N N . ILE A 1 119 ? 35.294 6.455 44.512 1.00 32.52 117 ILE A N 1
ATOM 884 C CA . ILE A 1 119 ? 35.295 7.654 43.735 1.00 33.13 117 ILE A CA 1
ATOM 885 C C . ILE A 1 119 ? 34.886 7.358 42.278 1.00 31.67 117 ILE A C 1
ATOM 886 O O . ILE A 1 119 ? 35.391 6.450 41.665 1.00 30.57 117 ILE A O 1
ATOM 891 N N . ASN A 1 120 ? 33.911 8.127 41.802 1.00 30.97 118 ASN A N 1
ATOM 892 C CA . ASN A 1 120 ? 33.435 8.097 40.398 1.00 32.45 118 ASN A CA 1
ATOM 893 C C . ASN A 1 120 ? 34.492 8.741 39.455 1.00 30.85 118 ASN A C 1
ATOM 894 O O . ASN A 1 120 ? 35.221 9.640 39.871 1.00 29.50 118 ASN A O 1
ATOM 899 N N . ALA A 1 121 ? 34.501 8.348 38.184 1.00 29.40 119 ALA A N 1
ATOM 900 C CA . ALA A 1 121 ? 35.290 9.009 37.161 1.00 29.81 119 ALA A CA 1
ATOM 901 C C . ALA A 1 121 ? 34.949 10.503 37.059 1.00 29.01 119 ALA A C 1
ATOM 902 O O . ALA A 1 121 ? 35.832 11.339 36.851 1.00 29.54 119 ALA A O 1
ATOM 904 N N . HIS A 1 122 ? 33.680 10.854 37.253 1.00 28.19 120 HIS A N 1
ATOM 905 C CA . HIS A 1 122 ? 33.277 12.269 37.230 1.00 26.32 120 HIS A CA 1
ATOM 906 C C . HIS A 1 122 ? 33.916 13.093 38.337 1.00 25.98 120 HIS A C 1
ATOM 907 O O . HIS A 1 122 ? 34.470 14.160 38.109 1.00 25.35 120 HIS A O 1
ATOM 914 N N . THR A 1 123 ? 33.842 12.592 39.555 1.00 25.55 121 THR A N 1
ATOM 915 C CA . THR A 1 123 ? 34.483 13.245 40.677 1.00 25.51 121 THR A CA 1
ATOM 916 C C . THR A 1 123 ? 35.993 13.318 40.523 1.00 26.62 121 THR A C 1
ATOM 917 O O . THR A 1 123 ? 36.597 14.315 40.928 1.00 26.75 121 THR A O 1
ATOM 921 N N . ARG A 1 124 ? 36.616 12.269 39.981 1.00 27.56 122 ARG A N 1
ATOM 922 C CA . ARG A 1 124 ? 38.041 12.325 39.679 1.00 29.52 122 ARG A CA 1
ATOM 923 C C . ARG A 1 124 ? 38.341 13.456 38.722 1.00 28.65 122 ARG A C 1
ATOM 924 O O . ARG A 1 124 ? 39.319 14.194 38.883 1.00 28.05 122 ARG A O 1
ATOM 932 N N . ARG A 1 125 ? 37.528 13.544 37.669 1.00 28.41 123 ARG A N 1
ATOM 933 C CA . ARG A 1 125 ? 37.683 14.628 36.693 1.00 29.14 123 ARG A CA 1
ATOM 934 C C . ARG A 1 125 ? 37.583 16.003 37.338 1.00 28.76 123 ARG A C 1
ATOM 935 O O . ARG A 1 125 ? 38.443 16.897 37.109 1.00 26.12 123 ARG A O 1
ATOM 943 N N . CYS A 1 126 ? 36.592 16.166 38.196 1.00 27.93 124 CYS A N 1
ATOM 944 C CA . CYS A 1 126 ? 36.485 17.413 38.962 1.00 29.26 124 CYS A CA 1
ATOM 945 C C . CYS A 1 126 ? 37.759 17.699 39.767 1.00 29.65 124 CYS A C 1
ATOM 946 O O . CYS A 1 126 ? 38.306 18.806 39.726 1.00 30.29 124 CYS A O 1
ATOM 949 N N . PHE A 1 127 ? 38.239 16.706 40.503 1.00 31.53 125 PHE A N 1
ATOM 950 C CA . PHE A 1 127 ? 39.411 16.932 41.360 1.00 32.44 125 PHE A CA 1
ATOM 951 C C . PHE A 1 127 ? 40.676 17.132 40.569 1.00 31.74 125 PHE A C 1
ATOM 952 O O . PHE A 1 127 ? 41.532 17.929 40.977 1.00 31.54 125 PHE A O 1
ATOM 960 N N . GLN A 1 128 ? 40.782 16.479 39.412 1.00 32.47 126 GLN A N 1
ATOM 961 C CA . GLN A 1 128 ? 41.880 16.756 38.516 1.00 31.58 126 GLN A CA 1
ATOM 962 C C . GLN A 1 128 ? 41.903 18.234 38.116 1.00 32.94 126 GLN A C 1
ATOM 963 O O . GLN A 1 128 ? 42.962 18.863 38.149 1.00 35.59 126 GLN A O 1
ATOM 969 N N . VAL A 1 129 ? 40.755 18.786 37.731 1.00 30.79 127 VAL A N 1
ATOM 970 C CA . VAL A 1 129 ? 40.663 20.226 37.402 1.00 31.54 127 VAL A CA 1
ATOM 971 C C . VAL A 1 129 ? 41.129 21.107 38.566 1.00 30.97 127 VAL A C 1
ATOM 972 O O . VAL A 1 129 ? 41.930 22.057 38.409 1.00 30.82 127 VAL A O 1
ATOM 976 N N . ARG A 1 130 ? 40.588 20.802 39.741 1.00 30.38 128 ARG A N 1
ATOM 977 C CA . ARG A 1 130 ? 40.889 21.569 40.920 1.00 31.29 128 ARG A CA 1
ATOM 978 C C . ARG A 1 130 ? 42.377 21.459 41.333 1.00 31.55 128 ARG A C 1
ATOM 979 O O . ARG A 1 130 ? 42.957 22.436 41.793 1.00 31.44 128 ARG A O 1
ATOM 987 N N . GLU A 1 131 ? 42.955 20.273 41.179 1.00 32.18 129 GLU A N 1
ATOM 988 C CA . GLU A 1 131 ? 44.378 20.055 41.419 1.00 34.65 129 GLU A CA 1
ATOM 989 C C . GLU A 1 131 ? 45.206 20.950 40.517 1.00 33.52 129 GLU A C 1
ATOM 990 O O . GLU A 1 131 ? 46.125 21.626 40.984 1.00 31.15 129 GLU A O 1
ATOM 996 N N . ARG A 1 132 ? 44.823 21.004 39.238 1.00 33.09 130 ARG A N 1
ATOM 997 C CA . ARG A 1 132 ? 45.518 21.878 38.298 1.00 34.09 130 ARG A CA 1
ATOM 998 C C . ARG A 1 132 ? 45.547 23.309 38.819 1.00 34.30 130 ARG A C 1
ATOM 999 O O . ARG A 1 132 ? 46.541 23.978 38.722 1.00 34.45 130 ARG A O 1
ATOM 1007 N N . LEU A 1 133 ? 44.410 23.770 39.335 1.00 35.34 131 LEU A N 1
ATOM 1008 C CA . LEU A 1 133 ? 44.317 25.127 39.838 1.00 35.34 131 LEU A CA 1
ATOM 1009 C C . LEU A 1 133 ? 45.243 25.293 41.040 1.00 37.80 131 LEU A C 1
ATOM 1010 O O . LEU A 1 133 ? 45.977 26.292 41.147 1.00 37.94 131 LEU A O 1
ATOM 1015 N N . LEU A 1 134 ? 45.203 24.313 41.942 1.00 37.66 132 LEU A N 1
ATOM 1016 C CA . LEU A 1 134 ? 46.087 24.330 43.112 1.00 38.84 132 LEU A CA 1
ATOM 1017 C C . LEU A 1 134 ? 47.542 24.490 42.702 1.00 41.20 132 LEU A C 1
ATOM 1018 O O . LEU A 1 134 ? 48.213 25.431 43.152 1.00 42.57 132 LEU A O 1
ATOM 1023 N N . TYR A 1 135 ? 48.010 23.586 41.840 1.00 42.50 133 TYR A N 1
ATOM 1024 C CA . TYR A 1 135 ? 49.412 23.546 41.424 1.00 45.41 133 TYR A CA 1
ATOM 1025 C C . TYR A 1 135 ? 49.856 24.762 40.666 1.00 44.84 133 TYR A C 1
ATOM 1026 O O . TYR A 1 135 ? 50.998 25.166 40.814 1.00 46.16 133 TYR A O 1
ATOM 1035 N N . SER A 1 136 ? 48.972 25.345 39.866 1.00 43.62 134 SER A N 1
ATOM 1036 C CA A SER A 1 136 ? 49.313 26.460 38.983 0.50 44.93 134 SER A CA 1
ATOM 1037 C CA B SER A 1 136 ? 49.369 26.461 39.014 0.50 44.79 134 SER A CA 1
ATOM 1038 C C . SER A 1 136 ? 49.029 27.830 39.580 1.00 44.35 134 SER A C 1
ATOM 1039 O O . SER A 1 136 ? 49.665 28.823 39.207 1.00 46.12 134 SER A O 1
ATOM 1044 N N . GLY A 1 137 ? 48.051 27.896 40.465 1.00 43.48 135 GLY A N 1
ATOM 1045 C CA . GLY A 1 137 ? 47.617 29.198 41.013 1.00 42.93 135 GLY A CA 1
ATOM 1046 C C . GLY A 1 137 ? 47.476 29.279 42.510 1.00 42.85 135 GLY A C 1
ATOM 1047 O O . GLY A 1 137 ? 46.966 30.282 43.036 1.00 43.73 135 GLY A O 1
ATOM 1048 N N . GLY A 1 138 ? 47.850 28.203 43.193 1.00 40.87 136 GLY A N 1
ATOM 1049 C CA . GLY A 1 138 ? 47.831 28.186 44.631 1.00 41.50 136 GLY A CA 1
ATOM 1050 C C . GLY A 1 138 ? 46.438 28.260 45.247 1.00 39.89 136 GLY A C 1
ATOM 1051 O O . GLY A 1 138 ? 45.405 27.954 44.636 1.00 37.85 136 GLY A O 1
ATOM 1052 N N . ALA A 1 139 ? 46.463 28.637 46.511 1.00 39.56 137 ALA A N 1
ATOM 1053 C CA . ALA A 1 139 ? 45.307 28.753 47.326 1.00 37.76 137 ALA A CA 1
ATOM 1054 C C . ALA A 1 139 ? 44.311 29.714 46.703 1.00 36.83 137 ALA A C 1
ATOM 1055 O O . ALA A 1 139 ? 43.107 29.455 46.723 1.00 34.44 137 ALA A O 1
ATOM 1057 N N . GLN A 1 140 ? 44.799 30.803 46.113 1.00 36.48 138 GLN A N 1
ATOM 1058 C CA . GLN A 1 140 ? 43.870 31.777 45.535 1.00 37.28 138 GLN A CA 1
ATOM 1059 C C . GLN A 1 140 ? 43.018 31.157 44.434 1.00 35.36 138 GLN A C 1
ATOM 1060 O O . GLN A 1 140 ? 41.804 31.393 44.379 1.00 34.92 138 GLN A O 1
ATOM 1066 N N . ALA A 1 141 ? 43.639 30.341 43.599 1.00 34.61 139 ALA A N 1
ATOM 1067 C CA . ALA A 1 141 ? 42.942 29.773 42.440 1.00 33.97 139 ALA A CA 1
ATOM 1068 C C . ALA A 1 141 ? 42.034 28.607 42.894 1.00 33.42 139 ALA A C 1
ATOM 1069 O O . ALA A 1 141 ? 40.930 28.458 42.427 1.00 33.67 139 ALA A O 1
ATOM 1071 N N . TRP A 1 142 ? 42.504 27.824 43.854 1.00 33.50 140 TRP A N 1
ATOM 1072 C CA . TRP A 1 142 ? 41.684 26.803 44.498 1.00 32.87 140 TRP A CA 1
ATOM 1073 C C . TRP A 1 142 ? 40.395 27.379 45.064 1.00 32.81 140 TRP A C 1
ATOM 1074 O O . TRP A 1 142 ? 39.302 26.890 44.779 1.00 32.97 140 TRP A O 1
ATOM 1085 N N . VAL A 1 143 ? 40.507 28.411 45.884 1.00 33.71 141 VAL A N 1
ATOM 1086 C CA . VAL A 1 143 ? 39.334 29.028 46.551 1.00 33.53 141 VAL A CA 1
ATOM 1087 C C . VAL A 1 143 ? 38.375 29.690 45.541 1.00 33.66 141 VAL A C 1
ATOM 1088 O O . VAL A 1 143 ? 37.142 29.618 45.673 1.00 31.25 141 VAL A O 1
ATOM 1092 N N . GLU A 1 144 ? 38.956 30.326 44.530 1.00 34.00 142 GLU A N 1
ATOM 1093 C CA . GLU A 1 144 ? 38.204 30.920 43.446 1.00 35.15 142 GLU A CA 1
ATOM 1094 C C . GLU A 1 144 ? 37.250 29.894 42.787 1.00 34.39 142 GLU A C 1
ATOM 1095 O O . GLU A 1 144 ? 36.117 30.209 42.495 1.00 33.10 142 GLU A O 1
ATOM 1101 N N . ALA A 1 145 ? 37.733 28.689 42.539 1.00 34.87 143 ALA A N 1
ATOM 1102 C CA . ALA A 1 145 ? 36.951 27.636 41.844 1.00 35.17 143 ALA A CA 1
ATOM 1103 C C . ALA A 1 145 ? 36.002 26.903 42.770 1.00 35.15 143 ALA A C 1
ATOM 1104 O O . ALA A 1 145 ? 34.989 26.373 42.339 1.00 35.59 143 ALA A O 1
ATOM 1106 N N . GLN A 1 146 ? 36.388 26.826 44.028 1.00 35.67 144 GLN A N 1
ATOM 1107 C CA . GLN A 1 146 ? 35.732 25.961 45.010 1.00 35.20 144 GLN A CA 1
ATOM 1108 C C . GLN A 1 146 ? 34.190 26.033 45.020 1.00 32.43 144 GLN A C 1
ATOM 1109 O O . GLN A 1 146 ? 33.547 25.017 44.954 1.00 31.66 144 GLN A O 1
ATOM 1115 N N . PRO A 1 147 ? 33.603 27.232 45.111 1.00 32.47 145 PRO A N 1
ATOM 1116 C CA . PRO A 1 147 ? 32.138 27.286 45.220 1.00 32.28 145 PRO A CA 1
ATOM 1117 C C . PRO A 1 147 ? 31.392 26.781 43.984 1.00 30.52 145 PRO A C 1
ATOM 1118 O O . PRO A 1 147 ? 30.240 26.333 44.087 1.00 27.79 145 PRO A O 1
ATOM 1122 N N . LEU A 1 148 ? 32.048 26.843 42.839 1.00 29.23 146 LEU A N 1
ATOM 1123 C CA . LEU A 1 148 ? 31.452 26.299 41.620 1.00 28.41 146 LEU A CA 1
ATOM 1124 C C . LEU A 1 148 ? 31.092 24.807 41.748 1.00 27.32 146 LEU A C 1
ATOM 1125 O O . LEU A 1 148 ? 30.194 24.319 41.057 1.00 25.22 146 LEU A O 1
ATOM 1130 N N . PHE A 1 149 ? 31.826 24.104 42.610 1.00 27.06 147 PHE A N 1
ATOM 1131 C CA . PHE A 1 149 ? 31.621 22.698 42.834 1.00 27.41 147 PHE A CA 1
ATOM 1132 C C . PHE A 1 149 ? 30.659 22.411 43.965 1.00 28.63 147 PHE A C 1
ATOM 1133 O O . PHE A 1 149 ? 30.186 21.280 44.097 1.00 30.70 147 PHE A O 1
ATOM 1141 N N . LEU A 1 150 ? 30.288 23.463 44.699 1.00 27.81 148 LEU A N 1
ATOM 1142 C CA . LEU A 1 150 ? 29.503 23.348 45.922 1.00 28.75 148 LEU A CA 1
ATOM 1143 C C . LEU A 1 150 ? 28.047 23.807 45.794 1.00 27.64 148 LEU A C 1
ATOM 1144 O O . LEU A 1 150 ? 27.152 23.176 46.351 1.00 27.24 148 LEU A O 1
ATOM 1149 N N . TYR A 1 151 ? 27.844 24.912 45.096 1.00 26.90 149 TYR A N 1
ATOM 1150 C CA . TYR A 1 151 ? 26.578 25.611 45.114 1.00 27.79 149 TYR A CA 1
ATOM 1151 C C . TYR A 1 151 ? 25.952 25.763 43.727 1.00 27.76 149 TYR A C 1
ATOM 1152 O O . TYR A 1 151 ? 26.669 25.886 42.730 1.00 26.42 149 TYR A O 1
ATOM 1161 N N . PRO A 1 152 ? 24.604 25.780 43.658 1.00 28.67 150 PRO A N 1
ATOM 1162 C CA . PRO A 1 152 ? 23.981 26.175 42.376 1.00 28.42 150 PRO A CA 1
ATOM 1163 C C . PRO A 1 152 ? 24.389 27.599 41.996 1.00 28.24 150 PRO A C 1
ATOM 1164 O O . PRO A 1 152 ? 24.600 28.439 42.887 1.00 28.38 150 PRO A O 1
ATOM 1168 N N . ALA A 1 153 ? 24.459 27.839 40.689 1.00 27.46 151 ALA A N 1
ATOM 1169 C CA . ALA A 1 153 ? 24.794 29.137 40.122 1.00 28.75 151 ALA A CA 1
ATOM 1170 C C . ALA A 1 153 ? 23.887 30.255 40.647 1.00 28.20 151 ALA A C 1
ATOM 1171 O O . ALA A 1 153 ? 24.373 31.280 41.054 1.00 27.10 151 ALA A O 1
ATOM 1173 N N . ASP A 1 154 ? 22.585 30.038 40.640 1.00 28.13 152 ASP A N 1
ATOM 1174 C CA . ASP A 1 154 ? 21.674 31.101 41.068 1.00 29.62 152 ASP A CA 1
ATOM 1175 C C . ASP A 1 154 ? 21.819 31.428 42.538 1.00 29.61 152 ASP A C 1
ATOM 1176 O O . ASP A 1 154 ? 21.704 32.590 42.937 1.00 31.06 152 ASP A O 1
ATOM 1181 N N . TRP A 1 155 ? 22.128 30.410 43.325 1.00 29.29 153 TRP A N 1
ATOM 1182 C CA . TRP A 1 155 ? 22.303 30.588 44.751 1.00 30.49 153 TRP A CA 1
ATOM 1183 C C . TRP A 1 155 ? 23.495 31.492 44.986 1.00 31.53 153 TRP A C 1
ATOM 1184 O O . TRP A 1 155 ? 23.429 32.469 45.715 1.00 31.56 153 TRP A O 1
ATOM 1203 N N . ALA A 1 157 ? 25.014 33.414 42.670 1.00 32.72 155 ALA A N 1
ATOM 1204 C CA . ALA A 1 157 ? 24.920 34.693 41.956 1.00 33.52 155 ALA A CA 1
ATOM 1205 C C . ALA A 1 157 ? 24.149 35.765 42.747 1.00 33.45 155 ALA A C 1
ATOM 1206 O O . ALA A 1 157 ? 24.394 36.961 42.604 1.00 34.80 155 ALA A O 1
ATOM 1208 N N . ALA A 1 158 ? 23.269 35.330 43.622 1.00 32.14 156 ALA A N 1
ATOM 1209 C CA . ALA A 1 158 ? 22.434 36.241 44.379 1.00 33.25 156 ALA A CA 1
ATOM 1210 C C . ALA A 1 158 ? 23.160 36.654 45.667 1.00 33.25 156 ALA A C 1
ATOM 1211 O O . ALA A 1 158 ? 22.644 37.447 46.428 1.00 35.41 156 ALA A O 1
ATOM 1213 N N . ARG A 1 159 ? 24.346 36.088 45.897 1.00 32.92 157 ARG A N 1
ATOM 1214 C CA . ARG A 1 159 ? 25.034 36.208 47.174 1.00 33.58 157 ARG A CA 1
ATOM 1215 C C . ARG A 1 159 ? 26.496 36.552 47.029 1.00 34.04 157 ARG A C 1
ATOM 1216 O O . ARG A 1 159 ? 27.322 36.009 47.770 1.00 32.27 157 ARG A O 1
ATOM 1224 N N . ALA A 1 160 ? 26.812 37.455 46.096 1.00 34.65 158 ALA A N 1
ATOM 1225 C CA . ALA A 1 160 ? 28.194 37.870 45.888 1.00 35.57 158 ALA A CA 1
ATOM 1226 C C . ALA A 1 160 ? 28.875 38.384 47.175 1.00 36.60 158 ALA A C 1
ATOM 1227 O O . ALA A 1 160 ? 29.957 37.895 47.524 1.00 36.10 158 ALA A O 1
ATOM 1229 N N . PRO A 1 161 ? 28.232 39.293 47.936 1.00 37.19 159 PRO A N 1
ATOM 1230 C CA . PRO A 1 161 ? 28.907 39.771 49.161 1.00 38.76 159 PRO A CA 1
ATOM 1231 C C . PRO A 1 161 ? 29.247 38.666 50.156 1.00 38.84 159 PRO A C 1
ATOM 1232 O O . PRO A 1 161 ? 30.312 38.675 50.744 1.00 39.92 159 PRO A O 1
ATOM 1236 N N . ARG A 1 162 ? 28.366 37.688 50.314 1.00 38.02 160 ARG A N 1
ATOM 1237 C CA . ARG A 1 162 ? 28.640 36.534 51.156 1.00 37.98 160 ARG A CA 1
ATOM 1238 C C . ARG A 1 162 ? 29.768 35.682 50.606 1.00 37.50 160 ARG A C 1
ATOM 1239 O O . ARG A 1 162 ? 30.658 35.305 51.337 1.00 38.83 160 ARG A O 1
ATOM 1247 N N . LEU A 1 163 ? 29.727 35.353 49.323 1.00 38.75 161 LEU A N 1
ATOM 1248 C CA . LEU A 1 163 ? 30.833 34.586 48.681 1.00 39.24 161 LEU A CA 1
ATOM 1249 C C . LEU A 1 163 ? 32.192 35.254 48.833 1.00 40.05 161 LEU A C 1
ATOM 1250 O O . LEU A 1 163 ? 33.167 34.599 49.117 1.00 37.23 161 LEU A O 1
ATOM 1255 N N . GLU A 1 164 ? 32.224 36.563 48.671 1.00 45.01 162 GLU A N 1
ATOM 1256 C CA . GLU A 1 164 ? 33.441 37.343 48.871 1.00 49.74 162 GLU A CA 1
ATOM 1257 C C . GLU A 1 164 ? 33.961 37.200 50.300 1.00 51.65 162 GLU A C 1
ATOM 1258 O O . 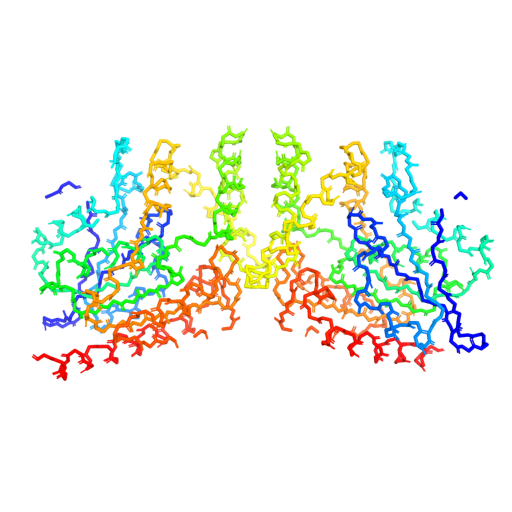GLU A 1 164 ? 35.156 37.018 50.519 1.00 53.82 162 GLU A O 1
ATOM 1264 N N . ALA A 1 165 ? 33.076 37.280 51.283 1.00 51.04 163 ALA A N 1
ATOM 1265 C CA . ALA A 1 165 ? 33.528 37.168 52.662 1.00 52.42 163 ALA A CA 1
ATOM 1266 C C . ALA A 1 165 ? 33.946 35.723 52.965 1.00 50.74 163 ALA A C 1
ATOM 1267 O O . ALA A 1 165 ? 34.946 35.508 53.625 1.00 53.13 163 ALA A O 1
ATOM 1269 N N . GLU A 1 166 ? 33.221 34.735 52.458 1.00 48.85 164 GLU A N 1
ATOM 1270 C CA . GLU A 1 166 ? 33.620 33.330 52.650 1.00 47.96 164 GLU A CA 1
ATOM 1271 C C . GLU A 1 166 ? 34.909 33.001 51.946 1.00 47.90 164 GLU A C 1
ATOM 1272 O O . GLU A 1 166 ? 35.686 32.175 52.439 1.00 48.04 164 GLU A O 1
ATOM 1278 N N . ASP A 1 167 ? 35.136 33.602 50.775 1.00 48.27 165 ASP A N 1
ATOM 1279 C CA . ASP A 1 167 ? 36.396 33.359 50.048 1.00 47.78 165 ASP A CA 1
ATOM 1280 C C . ASP A 1 167 ? 37.596 33.871 50.872 1.00 46.12 165 ASP A C 1
ATOM 1281 O O . ASP A 1 167 ? 38.636 33.233 50.927 1.00 43.29 165 ASP A O 1
ATOM 1286 N N . ALA A 1 168 ? 37.436 35.018 51.521 1.00 47.19 166 ALA A N 1
ATOM 1287 C CA . ALA A 1 168 ? 38.533 35.593 52.332 1.00 47.05 166 ALA A CA 1
ATOM 1288 C C . ALA A 1 168 ? 38.800 34.730 53.565 1.00 48.44 166 ALA A C 1
ATOM 1289 O O . ALA A 1 168 ? 39.952 34.503 53.921 1.00 49.78 166 ALA A O 1
ATOM 1291 N N . LEU A 1 169 ? 37.744 34.190 54.166 1.00 47.93 167 LEU A N 1
ATOM 1292 C CA . LEU A 1 169 ? 37.894 33.269 55.299 1.00 48.77 167 LEU A CA 1
ATOM 1293 C C . LEU A 1 169 ? 38.558 31.976 54.889 1.00 46.35 167 LEU A C 1
ATOM 1294 O O . LEU A 1 169 ? 39.424 31.455 55.587 1.00 47.71 167 LEU A O 1
ATOM 1299 N N . ALA A 1 170 ? 38.128 31.453 53.754 1.00 44.83 168 ALA A N 1
ATOM 1300 C CA . ALA A 1 170 ? 38.674 30.223 53.214 1.00 44.29 168 ALA A CA 1
ATOM 1301 C C . ALA A 1 170 ? 40.172 30.354 52.890 1.00 45.56 168 ALA A C 1
ATOM 1302 O O . ALA A 1 170 ? 40.950 29.420 53.077 1.00 49.65 168 ALA A O 1
ATOM 1304 N N . LEU A 1 171 ? 40.564 31.519 52.399 1.00 45.68 169 LEU A N 1
ATOM 1305 C CA . LEU A 1 171 ? 41.953 31.817 52.064 1.00 44.44 169 LEU A CA 1
ATOM 1306 C C . LEU A 1 171 ? 42.807 31.944 53.346 1.00 45.56 169 LEU A C 1
ATOM 1307 O O . LEU A 1 171 ? 43.852 31.312 53.483 1.00 42.94 169 LEU A O 1
ATOM 1312 N N . ALA A 1 172 ? 42.317 32.692 54.333 1.00 45.28 170 ALA A N 1
ATOM 1313 C CA . ALA A 1 172 ? 43.018 32.809 55.611 1.00 46.17 170 ALA A CA 1
ATOM 1314 C C . ALA A 1 172 ? 43.099 31.472 56.369 1.00 45.28 170 ALA A C 1
ATOM 1315 O O . ALA A 1 172 ? 44.012 31.269 57.136 1.00 46.75 170 ALA A O 1
ATOM 1317 N N . HIS A 1 173 ? 42.167 30.559 56.150 1.00 46.10 171 HIS A N 1
ATOM 1318 C CA . HIS A 1 173 ? 42.199 29.266 56.852 1.00 47.04 171 HIS A CA 1
ATOM 1319 C C . HIS A 1 173 ? 42.609 28.116 55.964 1.00 46.37 171 HIS A C 1
ATOM 1320 O O . HIS A 1 173 ? 42.488 26.959 56.337 1.00 49.83 171 HIS A O 1
ATOM 1327 N N . PHE A 1 174 ? 43.096 28.428 54.779 1.00 43.24 172 PHE A N 1
ATOM 1328 C CA . PHE A 1 174 ? 43.417 27.418 53.802 1.00 42.27 172 PHE A CA 1
ATOM 1329 C C . PHE A 1 174 ? 44.290 26.340 54.453 1.00 41.49 172 PHE A C 1
ATOM 1330 O O . PHE A 1 174 ? 45.285 26.639 55.081 1.00 41.78 172 PHE A O 1
ATOM 1338 N N . GLN A 1 175 ? 43.879 25.078 54.322 1.00 37.36 173 GLN A N 1
ATOM 1339 C CA . GLN A 1 175 ? 44.561 23.981 55.023 1.00 36.31 173 GLN A CA 1
ATOM 1340 C C . GLN A 1 175 ? 45.998 23.723 54.554 1.00 36.60 173 GLN A C 1
ATOM 1341 O O . GLN A 1 175 ? 46.724 22.978 55.207 1.00 36.63 173 GLN A O 1
ATOM 1347 N N . GLY A 1 176 ? 46.386 24.332 53.437 1.00 37.42 174 GLY A N 1
ATOM 1348 C CA . GLY A 1 176 ? 47.741 24.217 52.894 1.00 39.50 174 GLY A CA 1
ATOM 1349 C C . GLY A 1 176 ? 47.826 23.114 51.848 1.00 38.98 174 GLY A C 1
ATOM 1350 O O . GLY A 1 176 ? 47.049 22.140 51.865 1.00 38.14 174 GLY A O 1
ATOM 1351 N N . LYS A 1 177 ? 48.780 23.256 50.937 1.00 38.38 175 LYS A N 1
ATOM 1352 C CA . LYS A 1 177 ? 48.953 22.306 49.834 1.00 40.49 175 LYS A CA 1
ATOM 1353 C C . LYS A 1 177 ? 49.205 20.874 50.305 1.00 38.43 175 LYS A C 1
ATOM 1354 O O . LYS A 1 177 ? 48.562 19.930 49.838 1.00 37.11 175 LYS A O 1
ATOM 1360 N N . ASN A 1 178 ? 50.152 20.714 51.216 1.00 39.28 176 ASN A N 1
ATOM 1361 C CA . ASN A 1 178 ? 50.503 19.375 51.724 1.00 38.45 176 ASN A CA 1
ATOM 1362 C C . ASN A 1 178 ? 49.248 18.627 52.213 1.00 37.62 176 ASN A C 1
ATOM 1363 O O . ASN A 1 178 ? 48.952 17.527 51.737 1.00 35.20 176 ASN A O 1
ATOM 1368 N N . ASN A 1 179 ? 48.528 19.237 53.151 1.00 36.41 177 ASN A N 1
ATOM 1369 C CA . ASN A 1 179 ? 47.393 18.555 53.800 1.00 36.80 177 ASN A CA 1
ATOM 1370 C C . ASN A 1 179 ? 46.282 18.279 52.809 1.00 35.41 177 ASN A C 1
ATOM 1371 O O . ASN A 1 179 ? 45.680 17.219 52.810 1.00 34.00 177 ASN A O 1
ATOM 1376 N N . LEU A 1 180 ? 46.027 19.263 51.953 1.00 38.01 178 LEU A N 1
ATOM 1377 C CA . LEU A 1 180 ? 44.964 19.160 50.964 1.00 36.86 178 LEU A CA 1
ATOM 1378 C C . LEU A 1 180 ? 45.268 17.973 50.061 1.00 36.78 178 LEU A C 1
ATOM 1379 O O . LEU A 1 180 ? 44.424 17.094 49.878 1.00 37.16 178 LEU A O 1
ATOM 1384 N N . LEU A 1 181 ? 46.511 17.894 49.612 1.00 39.23 179 LEU A N 1
ATOM 1385 C CA . LEU A 1 181 ? 46.935 16.806 48.737 1.00 38.12 179 LEU A CA 1
ATOM 1386 C C . LEU A 1 181 ? 46.931 15.463 49.437 1.00 36.52 179 LEU A C 1
ATOM 1387 O O . LEU A 1 181 ? 46.575 14.445 48.815 1.00 35.32 179 LEU A O 1
ATOM 1392 N N . ARG A 1 182 ? 47.277 15.440 50.719 1.00 35.73 180 ARG A N 1
ATOM 1393 C CA . ARG A 1 182 ? 47.244 14.181 51.470 1.00 36.10 180 ARG A CA 1
ATOM 1394 C C . ARG A 1 182 ? 45.807 13.686 51.650 1.00 33.35 180 ARG A C 1
ATOM 1395 O O . ARG A 1 182 ? 45.519 12.469 51.585 1.00 31.43 180 ARG A O 1
ATOM 1403 N N . ARG A 1 183 ? 44.907 14.632 51.914 1.00 33.57 181 ARG A N 1
ATOM 1404 C CA . ARG A 1 183 ? 43.492 14.328 52.195 1.00 31.01 181 ARG A CA 1
ATOM 1405 C C . ARG A 1 183 ? 42.779 13.934 50.911 1.00 30.64 181 ARG A C 1
ATOM 1406 O O . ARG A 1 183 ? 41.944 13.049 50.913 1.00 31.02 181 ARG A O 1
ATOM 1414 N N . LEU A 1 184 ? 43.136 14.579 49.814 1.00 30.35 182 LEU A N 1
ATOM 1415 C CA . LEU A 1 184 ? 42.642 14.201 48.512 1.00 30.54 182 LEU A CA 1
ATOM 1416 C C . LEU A 1 184 ? 43.082 12.813 48.100 1.00 31.37 182 LEU A C 1
ATOM 1417 O O . LEU A 1 184 ? 42.306 12.033 47.531 1.00 30.00 182 LEU A O 1
ATOM 1422 N N . ASN A 1 185 ? 44.357 12.512 48.334 1.00 32.79 183 ASN A N 1
ATOM 1423 C CA . ASN A 1 185 ? 44.833 11.157 48.105 1.00 32.52 183 ASN A CA 1
ATOM 1424 C C . ASN A 1 185 ? 44.041 10.108 48.903 1.00 31.38 183 ASN A C 1
ATOM 1425 O O . ASN A 1 185 ? 43.598 9.111 48.365 1.00 30.82 183 ASN A O 1
ATOM 1430 N N . ALA A 1 186 ? 43.881 10.377 50.191 1.00 30.03 184 ALA A N 1
ATOM 1431 C CA . ALA A 1 186 ? 43.074 9.571 51.100 1.00 30.79 184 ALA A CA 1
ATOM 1432 C C . ALA A 1 186 ? 41.640 9.394 50.548 1.00 29.92 184 ALA A C 1
ATOM 1433 O O . ALA A 1 186 ? 41.096 8.330 50.532 1.00 29.65 184 ALA A O 1
ATOM 1435 N N . LEU A 1 187 ? 41.067 10.501 50.112 1.00 31.57 185 LEU A N 1
ATOM 1436 C CA . LEU A 1 187 ? 39.717 10.534 49.586 1.00 32.19 185 LEU A CA 1
ATOM 1437 C C . LEU A 1 187 ? 39.627 9.593 48.387 1.00 32.40 185 LEU A C 1
ATOM 1438 O O . LEU A 1 187 ? 38.761 8.723 48.339 1.00 32.84 185 LEU A O 1
ATOM 1443 N N . LYS A 1 188 ? 40.556 9.739 47.445 1.00 30.10 186 LYS A N 1
ATOM 1444 C CA . LYS A 1 188 ? 40.494 8.983 46.205 1.00 32.73 186 LYS A CA 1
ATOM 1445 C C . LYS A 1 188 ? 40.656 7.489 46.396 1.00 33.69 186 LYS A C 1
ATOM 1446 O O . LYS A 1 188 ? 40.137 6.704 45.615 1.00 37.20 186 LYS A O 1
ATOM 1452 N N . ARG A 1 189 ? 41.380 7.108 47.435 1.00 34.67 187 ARG A N 1
ATOM 1453 C CA . ARG A 1 189 ? 41.752 5.698 47.669 1.00 36.18 187 ARG A CA 1
ATOM 1454 C C . ARG A 1 189 ? 40.728 4.942 48.485 1.00 35.81 187 ARG A C 1
ATOM 1455 O O . ARG A 1 189 ? 40.701 3.741 48.447 1.00 35.87 187 ARG A O 1
ATOM 1460 N N . ALA A 1 190 ? 39.869 5.664 49.187 1.00 35.71 188 ALA A N 1
ATOM 1461 C CA . ALA A 1 190 ? 38.785 5.029 49.932 1.00 36.16 188 ALA A CA 1
ATOM 1462 C C . ALA A 1 190 ? 37.928 4.240 48.968 1.00 38.17 188 ALA A C 1
ATOM 1463 O O . ALA A 1 190 ? 37.519 4.763 47.936 1.00 40.89 188 ALA A O 1
ATOM 1465 N N . ASP A 1 191 ? 37.736 2.961 49.276 1.00 35.99 189 ASP A N 1
ATOM 1466 C CA . ASP A 1 191 ? 36.932 2.071 48.464 1.00 34.85 189 ASP A CA 1
ATOM 1467 C C . ASP A 1 191 ? 36.140 1.109 49.369 1.00 32.92 189 ASP A C 1
ATOM 1468 O O . ASP A 1 191 ? 36.660 0.100 49.855 1.00 32.95 189 ASP A O 1
ATOM 1473 N N . PHE A 1 192 ? 34.874 1.398 49.542 1.00 29.50 190 PHE A N 1
ATOM 1474 C CA . PHE A 1 192 ? 33.999 0.558 50.344 1.00 32.06 190 PHE A CA 1
ATOM 1475 C C . PHE A 1 192 ? 33.159 -0.430 49.536 1.00 31.70 190 PHE A C 1
ATOM 1476 O O . PHE A 1 192 ? 32.292 -1.072 50.093 1.00 32.19 190 PHE A O 1
ATOM 1484 N N . SER A 1 193 ? 33.432 -0.568 48.248 1.00 33.12 191 SER A N 1
ATOM 1485 C CA . SER A 1 193 ? 32.566 -1.383 47.371 1.00 36.26 191 SER A CA 1
ATOM 1486 C C . SER A 1 193 ? 32.564 -2.884 47.722 1.00 39.11 191 SER A C 1
ATOM 1487 O O . SER A 1 193 ? 31.539 -3.578 47.563 1.00 40.58 191 SER A O 1
ATOM 1490 N N . HIS A 1 194 ? 33.675 -3.374 48.265 1.00 41.19 192 HIS A N 1
ATOM 1491 C CA . HIS A 1 194 ? 33.737 -4.749 48.745 1.00 44.28 192 HIS A CA 1
ATOM 1492 C C . HIS A 1 194 ? 33.393 -4.917 50.208 1.00 41.56 192 HIS A C 1
ATOM 1493 O O . HIS A 1 194 ? 33.381 -6.027 50.709 1.00 40.40 192 HIS A O 1
ATOM 1500 N N . HIS A 1 195 ? 33.121 -3.820 50.907 1.00 39.34 193 HIS A N 1
ATOM 1501 C CA . HIS A 1 195 ? 32.863 -3.843 52.358 1.00 41.22 193 HIS A CA 1
ATOM 1502 C C . HIS A 1 195 ? 31.489 -3.414 52.767 1.00 41.13 193 HIS A C 1
ATOM 1503 O O . HIS A 1 195 ? 31.200 -3.379 53.966 1.00 37.77 193 HIS A O 1
ATOM 1510 N N . ALA A 1 196 ? 30.628 -3.076 51.806 1.00 40.56 194 ALA A N 1
ATOM 1511 C CA . ALA A 1 196 ? 29.295 -2.553 52.145 1.00 42.81 194 ALA A CA 1
ATOM 1512 C C . ALA A 1 196 ? 28.481 -3.482 53.049 1.00 43.15 194 ALA A C 1
ATOM 1513 O O . ALA A 1 196 ? 27.693 -2.990 53.865 1.00 41.67 194 ALA A O 1
ATOM 1515 N N . ASP A 1 197 ? 28.637 -4.795 52.863 1.00 44.68 195 ASP A N 1
ATOM 1516 C CA . ASP A 1 197 ? 28.022 -5.832 53.737 1.00 49.52 195 ASP A CA 1
ATOM 1517 C C . ASP A 1 197 ? 28.283 -5.626 55.192 1.00 45.96 195 ASP A C 1
ATOM 1518 O O . ASP A 1 197 ? 27.429 -5.883 56.021 1.00 51.92 195 ASP A O 1
ATOM 1523 N N . ARG A 1 198 ? 29.484 -5.174 55.493 1.00 45.03 196 ARG A N 1
ATOM 1524 C CA . ARG A 1 198 ? 29.909 -4.957 56.867 1.00 45.94 196 ARG A CA 1
ATOM 1525 C C . ARG A 1 198 ? 29.312 -3.698 57.501 1.00 43.18 196 ARG A C 1
ATOM 1526 O O . ARG A 1 198 ? 29.279 -3.584 58.719 1.00 46.56 196 ARG A O 1
ATOM 1534 N N . ILE A 1 199 ? 28.853 -2.767 56.685 1.00 40.40 197 ILE A N 1
ATOM 1535 C CA . ILE A 1 199 ? 28.150 -1.556 57.183 1.00 39.01 197 ILE A CA 1
ATOM 1536 C C . ILE A 1 199 ? 26.720 -1.961 57.535 1.00 39.67 197 ILE A C 1
ATOM 1537 O O . ILE A 1 199 ? 25.813 -1.907 56.698 1.00 39.87 197 ILE A O 1
ATOM 1542 N N . ARG A 1 200 ? 26.552 -2.424 58.766 1.00 39.41 198 ARG A N 1
ATOM 1543 C CA . ARG A 1 200 ? 25.315 -3.084 59.172 1.00 41.59 198 ARG A CA 1
ATOM 1544 C C . ARG A 1 200 ? 24.321 -2.178 59.881 1.00 37.98 198 ARG A C 1
ATOM 1545 O O . ARG A 1 200 ? 23.169 -2.543 60.039 1.00 38.02 198 ARG A O 1
ATOM 1553 N N . CYS A 1 201 ? 24.779 -1.021 60.325 1.00 35.98 199 CYS A N 1
ATOM 1554 C CA . CYS A 1 201 ? 23.888 -0.082 60.991 1.00 35.04 199 CYS A CA 1
ATOM 1555 C C . CYS A 1 201 ? 22.896 0.543 60.009 1.00 32.41 199 CYS A C 1
ATOM 1556 O O . CYS A 1 201 ? 23.131 0.561 58.805 1.00 34.38 199 CYS A O 1
ATOM 1559 N N . PRO A 1 202 ? 21.792 1.068 60.522 1.00 32.57 200 PRO A N 1
ATOM 1560 C CA . PRO A 1 202 ? 20.891 1.772 59.609 1.00 31.49 200 PRO A CA 1
ATOM 1561 C C . PRO A 1 202 ? 21.608 2.936 58.931 1.00 29.72 200 PRO A C 1
ATOM 1562 O O . PRO A 1 202 ? 22.452 3.600 59.559 1.00 29.07 200 PRO A O 1
ATOM 1566 N N . VAL A 1 203 ? 21.285 3.144 57.660 1.00 27.98 201 VAL A N 1
ATOM 1567 C CA . VAL A 1 203 ? 21.887 4.170 56.871 1.00 28.17 201 VAL A CA 1
ATOM 1568 C C . VAL A 1 203 ? 20.827 5.032 56.143 1.00 29.09 201 VAL A C 1
ATOM 1569 O O . VAL A 1 203 ? 19.883 4.504 55.571 1.00 30.53 201 VAL A O 1
ATOM 1573 N N . GLN A 1 204 ? 20.971 6.356 56.222 1.00 28.91 202 GLN A N 1
ATOM 1574 C CA . GLN A 1 204 ? 20.256 7.269 55.308 1.00 28.53 202 GLN A CA 1
ATOM 1575 C C . GLN A 1 204 ? 21.249 7.834 54.308 1.00 27.44 202 GLN A C 1
ATOM 1576 O O . GLN A 1 204 ? 22.350 8.296 54.685 1.00 28.27 202 GLN A O 1
ATOM 1582 N N . ILE A 1 205 ? 20.838 7.808 53.050 1.00 26.41 203 ILE A N 1
ATOM 1583 C CA . ILE A 1 205 ? 21.548 8.424 51.957 1.00 27.30 203 ILE A CA 1
ATOM 1584 C C . ILE A 1 205 ? 20.772 9.674 51.489 1.00 27.22 203 ILE A C 1
ATOM 1585 O O . ILE A 1 205 ? 19.661 9.574 51.024 1.00 27.69 203 ILE A O 1
ATOM 1590 N N . ILE A 1 206 ? 21.388 10.838 51.615 1.00 27.44 204 ILE A N 1
ATOM 1591 C CA . ILE A 1 206 ? 20.791 12.088 51.153 1.00 27.17 204 ILE A CA 1
ATOM 1592 C C . ILE A 1 206 ? 21.653 12.605 50.063 1.00 28.22 204 ILE A C 1
ATOM 1593 O O . ILE A 1 206 ? 22.902 12.648 50.213 1.00 27.19 204 ILE A O 1
ATOM 1598 N N . CYS A 1 207 ? 21.024 13.031 48.973 1.00 28.18 205 CYS A N 1
ATOM 1599 C CA . CYS A 1 207 ? 21.787 13.641 47.903 1.00 27.36 205 CYS A CA 1
ATOM 1600 C C . CYS A 1 207 ? 20.965 14.712 47.227 1.00 27.58 205 CYS A C 1
ATOM 1601 O O . CYS A 1 207 ? 19.796 14.878 47.549 1.00 30.50 205 CYS A O 1
ATOM 1604 N N . ALA A 1 208 ? 21.605 15.461 46.343 1.00 27.36 206 ALA A N 1
ATOM 1605 C CA . ALA A 1 208 ? 20.990 16.544 45.605 1.00 28.64 206 ALA A CA 1
ATOM 1606 C C . ALA A 1 208 ? 21.189 16.297 44.103 1.00 29.55 206 ALA A C 1
ATOM 1607 O O . ALA A 1 208 ? 22.289 15.991 43.628 1.00 29.37 206 ALA A O 1
ATOM 1609 N N . SER A 1 209 ? 20.105 16.393 43.365 1.00 29.02 207 SER A N 1
ATOM 1610 C CA . SER A 1 209 ? 20.119 16.129 41.939 1.00 29.64 207 SER A CA 1
ATOM 1611 C C . SER A 1 209 ? 21.072 17.011 41.157 1.00 28.71 207 SER A C 1
ATOM 1612 O O . SER A 1 209 ? 21.549 16.617 40.102 1.00 31.29 207 SER A O 1
ATOM 1615 N N . ASP A 1 210 ? 21.341 18.190 41.679 1.00 26.86 208 ASP A N 1
ATOM 1616 C CA . ASP A 1 210 ? 22.199 19.136 41.033 1.00 28.08 208 ASP A CA 1
ATOM 1617 C C . ASP A 1 210 ? 23.616 19.178 41.603 1.00 27.12 208 ASP A C 1
ATOM 1618 O O . ASP A 1 210 ? 24.341 20.130 41.335 1.00 28.92 208 ASP A O 1
ATOM 1623 N N . ASP A 1 211 ? 24.015 18.160 42.351 1.00 26.56 209 ASP A N 1
ATOM 1624 C CA . ASP A 1 211 ? 25.379 18.075 42.856 1.00 26.18 209 ASP A CA 1
ATOM 1625 C C . ASP A 1 211 ? 26.336 17.980 41.652 1.00 27.17 209 ASP A C 1
ATOM 1626 O O . ASP A 1 211 ? 26.191 17.090 40.844 1.00 28.07 209 ASP A O 1
ATOM 1631 N N . LEU A 1 212 ? 27.242 18.947 41.510 1.00 28.26 210 LEU A N 1
ATOM 1632 C CA . LEU A 1 212 ? 28.171 18.983 40.374 1.00 30.16 210 LEU A CA 1
ATOM 1633 C C . LEU A 1 212 ? 29.392 18.082 40.620 1.00 29.60 210 LEU A C 1
ATOM 1634 O O . LEU A 1 212 ? 29.952 17.542 39.669 1.00 28.69 210 LEU A O 1
ATOM 1639 N N . LEU A 1 213 ? 29.795 17.925 41.894 1.00 27.01 211 LEU A N 1
ATOM 1640 C CA . LEU A 1 213 ? 31.032 17.262 42.213 1.00 26.47 211 LEU A CA 1
ATOM 1641 C C . LEU A 1 213 ? 30.891 15.730 42.288 1.00 26.80 211 LEU A C 1
ATOM 1642 O O . LEU A 1 213 ? 31.761 14.983 41.843 1.00 28.27 211 LEU A O 1
ATOM 1647 N N . VAL A 1 214 ? 29.784 15.287 42.855 1.00 25.91 212 VAL A N 1
ATOM 1648 C CA . VAL A 1 214 ? 29.440 13.875 43.022 1.00 25.43 212 VAL A CA 1
ATOM 1649 C C . VAL A 1 214 ? 28.080 13.620 42.360 1.00 25.75 212 VAL A C 1
ATOM 1650 O O . VAL A 1 214 ? 27.078 14.126 42.824 1.00 25.21 212 VAL A O 1
ATOM 1654 N N . PRO A 1 215 ? 28.057 12.894 41.239 1.00 25.60 213 PRO A N 1
ATOM 1655 C CA . PRO A 1 215 ? 26.762 12.583 40.672 1.00 26.85 213 PRO A CA 1
ATOM 1656 C C . PRO A 1 215 ? 25.900 11.725 41.649 1.00 26.67 213 PRO A C 1
ATOM 1657 O O . PRO A 1 215 ? 26.435 10.903 42.392 1.00 29.03 213 PRO A O 1
ATOM 1661 N N . THR A 1 216 ? 24.577 11.921 41.659 1.00 27.14 214 THR A N 1
ATOM 1662 C CA . THR A 1 216 ? 23.719 11.175 42.602 1.00 26.61 214 THR A CA 1
ATOM 1663 C C . THR A 1 216 ? 23.714 9.662 42.318 1.00 28.04 214 THR A C 1
ATOM 1664 O O . THR A 1 216 ? 23.295 8.880 43.169 1.00 27.12 214 THR A O 1
ATOM 1668 N N . ALA A 1 217 ? 24.118 9.258 41.110 1.00 27.21 215 ALA A N 1
ATOM 1669 C CA . ALA A 1 217 ? 24.408 7.870 40.816 1.00 27.93 215 ALA A CA 1
ATOM 1670 C C . ALA A 1 217 ? 25.307 7.252 41.901 1.00 28.66 215 ALA A C 1
ATOM 1671 O O . ALA A 1 217 ? 25.146 6.102 42.200 1.00 30.25 215 ALA A O 1
ATOM 1673 N N . CYS A 1 218 ? 26.199 8.017 42.523 1.00 27.50 216 CYS A N 1
ATOM 1674 C CA . CYS A 1 218 ? 26.972 7.476 43.651 1.00 27.28 216 CYS A CA 1
ATOM 1675 C C . CYS A 1 218 ? 26.102 7.076 44.822 1.00 26.86 216 CYS A C 1
ATOM 1676 O O . CYS A 1 218 ? 26.336 6.021 45.421 1.00 27.47 216 CYS A O 1
ATOM 1679 N N . SER A 1 219 ? 25.097 7.904 45.141 1.00 25.89 217 SER A N 1
ATOM 1680 C CA . SER A 1 219 ? 24.183 7.630 46.238 1.00 26.45 217 SER A CA 1
ATOM 1681 C C . SER A 1 219 ? 23.294 6.424 45.878 1.00 28.23 217 SER A C 1
ATOM 1682 O O . SER A 1 219 ? 22.977 5.603 46.734 1.00 28.52 217 SER A O 1
ATOM 1685 N N . SER A 1 220 ? 22.931 6.311 44.605 1.00 28.68 218 SER A N 1
ATOM 1686 C CA . SER A 1 220 ? 22.164 5.151 44.114 1.00 31.57 218 SER A CA 1
ATOM 1687 C C . SER A 1 220 ? 22.997 3.880 44.274 1.00 34.96 218 SER A C 1
ATOM 1688 O O . SER A 1 220 ? 22.489 2.862 44.687 1.00 34.45 218 SER A O 1
ATOM 1691 N N . GLU A 1 221 ? 24.286 3.976 43.954 1.00 36.32 219 GLU A N 1
ATOM 1692 C CA . GLU A 1 221 ? 25.225 2.866 44.128 1.00 39.03 219 GLU A CA 1
ATOM 1693 C C . GLU A 1 221 ? 25.325 2.451 45.615 1.00 36.65 219 GLU A C 1
ATOM 1694 O O . GLU A 1 221 ? 25.284 1.269 45.944 1.00 34.97 219 GLU A O 1
ATOM 1700 N N . LEU A 1 222 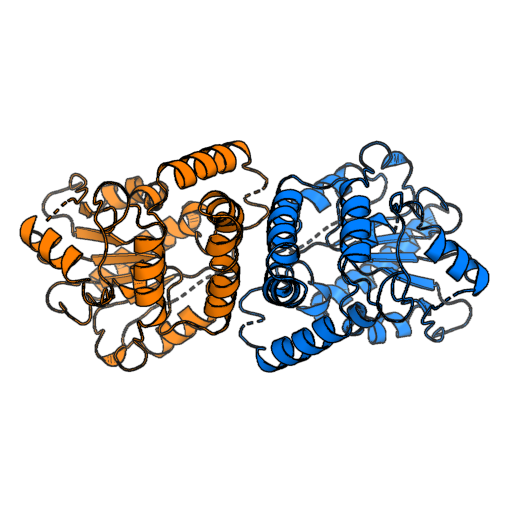? 25.438 3.425 46.499 1.00 34.18 220 LEU A N 1
ATOM 1701 C CA . LEU A 1 222 ? 25.511 3.156 47.922 1.00 33.14 220 LEU A CA 1
ATOM 1702 C C . LEU A 1 222 ? 24.255 2.44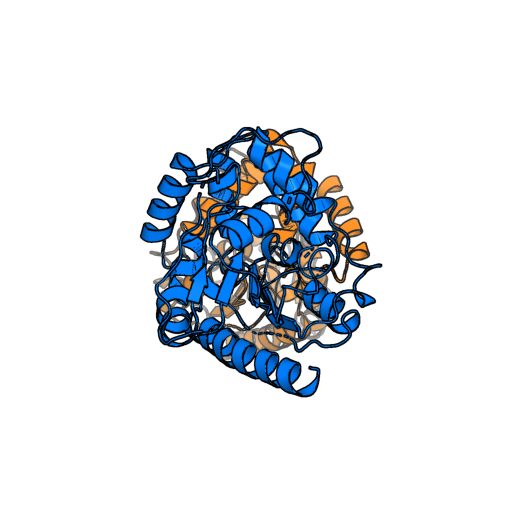5 48.357 1.00 35.58 220 LEU A C 1
ATOM 1703 O O . LEU A 1 222 ? 24.317 1.474 49.107 1.00 34.34 220 LEU A O 1
ATOM 1708 N N . HIS A 1 223 ? 23.111 2.959 47.891 1.00 34.10 221 HIS A N 1
ATOM 1709 C CA . HIS A 1 223 ? 21.829 2.452 48.289 1.00 34.44 221 HIS A CA 1
ATOM 1710 C C . HIS A 1 223 ? 21.626 1.006 47.851 1.00 35.53 221 HIS A C 1
ATOM 1711 O O . HIS A 1 223 ? 21.122 0.204 48.632 1.00 33.52 221 HIS A O 1
ATOM 1718 N N . ALA A 1 224 ? 22.086 0.651 46.645 1.00 34.32 222 ALA A N 1
ATOM 1719 C CA . ALA A 1 224 ? 22.018 -0.742 46.170 1.00 35.85 222 ALA A CA 1
ATOM 1720 C C . ALA A 1 224 ? 22.920 -1.668 46.990 1.00 36.65 222 ALA A C 1
ATOM 1721 O O . ALA A 1 224 ? 22.569 -2.800 47.248 1.00 38.34 222 ALA A O 1
ATOM 1723 N N . ALA A 1 225 ? 24.079 -1.177 47.409 1.00 35.58 223 ALA A N 1
ATOM 1724 C CA . ALA A 1 225 ? 25.061 -2.019 48.056 1.00 35.77 223 ALA A CA 1
ATOM 1725 C C . ALA A 1 225 ? 24.806 -2.173 49.587 1.00 36.68 223 ALA A C 1
ATOM 1726 O O . ALA A 1 225 ? 25.270 -3.107 50.184 1.00 33.76 223 ALA A O 1
ATOM 1728 N N . LEU A 1 226 ? 24.093 -1.257 50.228 1.00 36.98 224 LEU A N 1
ATOM 1729 C CA . LEU A 1 226 ? 24.002 -1.329 51.690 1.00 37.50 224 LEU A CA 1
ATOM 1730 C C . LEU A 1 226 ? 22.852 -2.212 52.134 1.00 41.98 224 LEU A C 1
ATOM 1731 O O . LEU A 1 226 ? 21.788 -2.143 51.535 1.00 43.71 224 LEU A O 1
ATOM 1736 N N . PRO A 1 227 ? 23.052 -3.012 53.224 1.00 45.79 225 PRO A N 1
ATOM 1737 C CA . PRO A 1 227 ? 22.002 -3.893 53.723 1.00 48.40 225 PRO A CA 1
ATOM 1738 C C . PRO A 1 227 ? 20.774 -3.165 54.294 1.00 47.24 225 PRO A C 1
ATOM 1739 O O . PRO A 1 227 ? 19.673 -3.625 54.088 1.00 46.84 225 PRO A O 1
ATOM 1743 N N . ASP A 1 228 ? 20.962 -2.032 54.966 1.00 45.55 226 ASP A N 1
ATOM 1744 C CA . ASP A 1 228 ? 19.848 -1.301 55.555 1.00 45.91 226 ASP A CA 1
ATOM 1745 C C . ASP A 1 228 ? 19.963 0.218 55.291 1.00 44.14 226 ASP A C 1
ATOM 1746 O O . ASP A 1 228 ? 20.421 0.973 56.161 1.00 39.55 226 ASP A O 1
ATOM 1751 N N . SER A 1 229 ? 19.510 0.643 54.096 1.00 41.68 227 SER A N 1
ATOM 1752 C CA . SER A 1 229 ? 19.536 2.068 53.705 1.00 39.20 227 SER A CA 1
ATOM 1753 C C . SER A 1 229 ? 18.210 2.608 53.142 1.00 38.50 227 SER A C 1
ATOM 1754 O O . SER A 1 229 ? 17.378 1.869 52.584 1.00 35.78 227 SER A O 1
ATOM 1757 N N . GLN A 1 230 ? 18.035 3.916 53.324 1.00 37.19 228 GLN A N 1
ATOM 1758 C CA . GLN A 1 230 ? 16.971 4.693 52.688 1.00 37.41 228 GLN A CA 1
ATOM 1759 C C . GLN A 1 230 ? 17.668 5.814 51.950 1.00 36.90 228 GLN A C 1
ATOM 1760 O O . GLN A 1 230 ? 18.676 6.355 52.445 1.00 34.23 228 GLN A O 1
ATOM 1766 N N . LYS A 1 231 ? 17.154 6.159 50.776 1.00 35.01 229 LYS A N 1
ATOM 1767 C CA . LYS A 1 231 ? 17.750 7.209 49.978 1.00 35.63 229 LYS A CA 1
ATOM 1768 C C . LYS A 1 231 ? 16.731 8.329 49.752 1.00 34.67 229 LYS A C 1
ATOM 1769 O O . LYS A 1 231 ? 15.642 8.069 49.294 1.00 34.66 229 LYS A O 1
ATOM 1783 N N . VAL A 1 233 ? 16.371 12.175 47.856 1.00 32.94 231 VAL A N 1
ATOM 1784 C CA . VAL A 1 233 ? 17.029 13.019 46.846 1.00 32.77 231 VAL A CA 1
ATOM 1785 C C . VAL A 1 233 ? 16.396 14.388 46.931 1.00 31.84 231 VAL A C 1
ATOM 1786 O O . VAL A 1 233 ? 15.187 14.497 46.771 1.00 31.67 231 VAL A O 1
ATOM 1798 N N . PRO A 1 235 ? 15.786 18.049 45.233 1.00 30.01 233 PRO A N 1
ATOM 1799 C CA . PRO A 1 235 ? 15.801 18.402 43.826 1.00 29.96 233 PRO A CA 1
ATOM 1800 C C . PRO A 1 235 ? 16.890 19.424 43.447 1.00 29.63 233 PRO A C 1
ATOM 1801 O O . PRO A 1 235 ? 17.350 19.431 42.299 1.00 30.65 233 PRO A O 1
ATOM 1805 N N . TYR A 1 236 ? 17.266 20.260 44.408 1.00 29.37 234 TYR A N 1
ATOM 1806 C CA . TYR A 1 236 ? 18.228 21.316 44.224 1.00 29.81 234 TYR A CA 1
ATOM 1807 C C . TYR A 1 236 ? 19.010 21.523 45.484 1.00 28.18 234 TYR A C 1
ATOM 1808 O O . TYR A 1 236 ? 18.589 21.111 46.566 1.00 28.12 234 TYR A O 1
ATOM 1817 N N . GLY A 1 237 ? 20.147 22.191 45.338 1.00 27.52 235 GLY A N 1
ATOM 1818 C CA . GLY A 1 237 ? 20.963 22.593 46.468 1.00 27.04 235 GLY A CA 1
ATOM 1819 C C . GLY A 1 237 ? 22.465 22.356 46.292 1.00 26.39 235 GLY A C 1
ATOM 1820 O O . GLY A 1 237 ? 23.290 22.954 46.996 1.00 25.95 235 GLY A O 1
ATOM 1821 N N . GLY A 1 238 ? 22.816 21.510 45.332 1.00 26.42 236 GLY A N 1
ATOM 1822 C CA . GLY A 1 238 ? 24.198 21.311 44.964 1.00 25.63 236 GLY A CA 1
ATOM 1823 C C . GLY A 1 238 ? 24.903 20.352 45.916 1.00 26.26 236 GLY A C 1
ATOM 1824 O O . GLY A 1 238 ? 24.254 19.654 46.749 1.00 25.73 236 GLY A O 1
ATOM 1825 N N . HIS A 1 239 ? 26.232 20.301 45.790 1.00 26.71 237 HIS A N 1
ATOM 1826 C CA . HIS A 1 239 ? 27.030 19.452 46.676 1.00 26.22 237 HIS A CA 1
ATOM 1827 C C . HIS A 1 239 ? 26.876 19.852 48.129 1.00 25.62 237 HIS A C 1
ATOM 1828 O O . HIS A 1 239 ? 26.719 18.998 48.994 1.00 24.25 237 HIS A O 1
ATOM 1835 N N . ALA A 1 240 ? 26.827 21.170 48.378 1.00 25.43 238 ALA A N 1
ATOM 1836 C CA . ALA A 1 240 ? 26.646 21.739 49.715 1.00 24.92 238 ALA A CA 1
ATOM 1837 C C . ALA A 1 240 ? 25.158 22.021 50.048 1.00 26.68 238 ALA A C 1
ATOM 1838 O O . ALA A 1 240 ? 24.798 23.160 50.447 1.00 27.75 238 ALA A O 1
ATOM 1840 N N . CYS A 1 241 ? 24.309 20.997 49.851 1.00 26.34 239 CYS A N 1
ATOM 1841 C CA . CYS A 1 241 ? 22.857 21.147 49.836 1.00 27.37 239 CYS A CA 1
ATOM 1842 C C . CYS A 1 241 ? 22.312 21.472 51.230 1.00 26.86 239 CYS A C 1
ATOM 1843 O O . CYS A 1 241 ? 21.295 22.091 51.363 1.00 28.71 239 CYS A O 1
ATOM 1846 N N . ASN A 1 242 ? 23.015 21.067 52.259 1.00 27.46 240 ASN A N 1
ATOM 1847 C CA . ASN A 1 242 ? 22.684 21.520 53.636 1.00 27.00 240 ASN A CA 1
ATOM 1848 C C . ASN A 1 242 ? 22.918 23.027 53.926 1.00 27.81 240 ASN A C 1
ATOM 1849 O O . ASN A 1 242 ? 22.370 23.576 54.908 1.00 28.14 240 ASN A O 1
ATOM 1854 N N . VAL A 1 243 ? 23.770 23.657 53.122 1.00 26.96 241 VAL A N 1
ATOM 1855 C CA . VAL A 1 243 ? 24.109 25.087 53.241 1.00 26.71 241 VAL A CA 1
ATOM 1856 C C . VAL A 1 243 ? 23.153 25.934 52.396 1.00 25.99 241 VAL A C 1
ATOM 1857 O O . VAL A 1 243 ? 22.675 26.951 52.818 1.00 26.09 241 VAL A O 1
ATOM 1861 N N . THR A 1 244 ? 22.786 25.430 51.233 1.00 26.49 242 THR A N 1
ATOM 1862 C CA . THR A 1 244 ? 22.013 26.204 50.279 1.00 27.15 242 THR A CA 1
ATOM 1863 C C . THR A 1 244 ? 20.514 26.095 50.482 1.00 30.25 242 THR A C 1
ATOM 1864 O O . THR A 1 244 ? 19.801 27.069 50.202 1.00 30.36 242 THR A O 1
ATOM 1868 N N . ASP A 1 245 ? 20.044 24.932 50.975 1.00 28.40 243 ASP A N 1
ATOM 1869 C CA . ASP A 1 245 ? 18.613 24.739 51.257 1.00 30.85 243 ASP A CA 1
ATOM 1870 C C . ASP A 1 245 ? 18.480 24.008 52.597 1.00 30.07 243 ASP A C 1
ATOM 1871 O O . ASP A 1 245 ? 18.038 22.856 52.662 1.00 30.40 243 ASP A O 1
ATOM 1876 N N . PRO A 1 246 ? 18.898 24.668 53.675 1.00 29.99 244 PRO A N 1
ATOM 1877 C CA . PRO A 1 246 ? 18.834 24.018 54.956 1.00 30.60 244 PRO A CA 1
ATOM 1878 C C . PRO A 1 246 ? 17.411 23.623 55.388 1.00 31.17 244 PRO A C 1
ATOM 1879 O O . PRO A 1 246 ? 17.265 22.742 56.198 1.00 31.57 244 PRO A O 1
ATOM 1883 N N . GLU A 1 247 ? 16.383 24.305 54.902 1.00 31.52 245 GLU A N 1
ATOM 1884 C CA . GLU A 1 247 ? 15.020 24.015 55.373 1.00 34.50 245 GLU A CA 1
ATOM 1885 C C . GLU A 1 247 ? 14.589 22.623 54.901 1.00 31.22 245 GLU A C 1
ATOM 1886 O O . GLU A 1 247 ? 14.122 21.805 55.659 1.00 28.90 245 GLU A O 1
ATOM 1892 N N . THR A 1 248 ? 14.847 22.332 53.640 1.00 30.73 246 THR A N 1
ATOM 1893 C CA . THR A 1 248 ? 14.630 20.992 53.159 1.00 29.42 246 THR A CA 1
ATOM 1894 C C . THR A 1 248 ? 15.624 20.027 53.766 1.00 28.01 246 THR A C 1
ATOM 1895 O O . THR A 1 248 ? 15.242 18.937 54.189 1.00 29.73 246 THR A O 1
ATOM 1899 N N . PHE A 1 249 ? 16.897 20.396 53.795 1.00 27.79 247 PHE A N 1
ATOM 1900 C CA . PHE A 1 249 ? 17.901 19.451 54.289 1.00 26.85 247 PHE A CA 1
ATOM 1901 C C . PHE A 1 249 ? 17.634 19.068 55.736 1.00 27.95 247 PHE A C 1
ATOM 1902 O O . PHE A 1 249 ? 17.628 17.871 56.082 1.00 28.01 247 PHE A O 1
ATOM 1910 N N . ASN A 1 250 ? 17.410 20.082 56.590 1.00 27.78 248 ASN A N 1
ATOM 1911 C CA . ASN A 1 250 ? 17.139 19.842 58.007 1.00 27.71 248 ASN A CA 1
ATOM 1912 C C . ASN A 1 250 ? 15.939 18.922 58.263 1.00 27.82 248 ASN A C 1
ATOM 1913 O O . ASN A 1 250 ? 16.010 18.023 59.114 1.00 28.49 248 ASN A O 1
ATOM 1918 N N . ALA A 1 251 ? 14.878 19.078 57.488 1.00 27.98 249 ALA A N 1
ATOM 1919 C CA . ALA A 1 251 ? 13.719 18.192 57.595 1.00 29.68 249 ALA A CA 1
ATOM 1920 C C . ALA A 1 251 ? 14.073 16.740 57.272 1.00 30.36 249 ALA A C 1
ATOM 1921 O O . ALA A 1 251 ? 13.659 15.820 58.003 1.00 31.10 249 ALA A O 1
ATOM 1923 N N . LEU A 1 252 ? 14.837 16.533 56.205 1.00 28.92 250 LEU A N 1
ATOM 1924 C CA . LEU A 1 252 ? 15.295 15.183 55.852 1.00 30.30 250 LEU A CA 1
ATOM 1925 C C . LEU A 1 252 ? 16.207 14.613 56.919 1.00 30.66 250 LEU A C 1
ATOM 1926 O O . LEU A 1 252 ? 16.102 13.457 57.240 1.00 33.86 250 LEU A O 1
ATOM 1931 N N . LEU A 1 253 ? 17.122 15.424 57.440 1.00 29.59 251 LEU A N 1
ATOM 1932 C CA . LEU A 1 253 ? 18.056 14.997 58.441 1.00 28.39 251 LEU A CA 1
ATOM 1933 C C . LEU A 1 253 ? 17.358 14.627 59.755 1.00 29.02 251 LEU A C 1
ATOM 1934 O O . LEU A 1 253 ? 17.608 13.579 60.308 1.00 31.51 251 LEU A O 1
ATOM 1939 N N . LEU A 1 254 ? 16.467 15.480 60.234 1.00 32.05 252 LEU A N 1
ATOM 1940 C CA . LEU A 1 254 ? 15.751 15.215 61.496 1.00 34.24 252 LEU A CA 1
ATOM 1941 C C . LEU A 1 254 ? 14.822 13.993 61.421 1.00 34.04 252 LEU A C 1
ATOM 1942 O O . LEU A 1 254 ? 14.791 13.148 62.319 1.00 34.06 252 LEU A O 1
ATOM 1947 N N . ASN A 1 255 ? 14.085 13.885 60.337 1.00 34.36 253 ASN A N 1
ATOM 1948 C CA . ASN A 1 255 ? 13.267 12.707 60.103 1.00 35.62 253 ASN A CA 1
ATOM 1949 C C . ASN A 1 255 ? 14.105 11.456 59.887 1.00 34.42 253 ASN A C 1
ATOM 1950 O O . ASN A 1 255 ? 13.772 10.382 60.345 1.00 36.04 253 ASN A O 1
ATOM 1955 N N . GLY A 1 256 ? 15.214 11.608 59.183 1.00 33.81 254 GLY A N 1
ATOM 1956 C CA . GLY A 1 256 ? 16.123 10.478 58.954 1.00 31.98 254 GLY A CA 1
ATOM 1957 C C . GLY A 1 256 ? 16.718 9.941 60.261 1.00 32.98 254 GLY A C 1
ATOM 1958 O O . GLY A 1 256 ? 16.679 8.738 60.514 1.00 31.81 254 GLY A O 1
ATOM 1959 N N . LEU A 1 257 ? 17.305 10.830 61.074 1.00 30.08 255 LEU A N 1
ATOM 1960 C CA . LEU A 1 257 ? 17.880 10.392 62.327 1.00 30.57 255 LEU A CA 1
ATOM 1961 C C . LEU A 1 257 ? 16.833 9.656 63.185 1.00 31.26 255 LEU A C 1
ATOM 1962 O O . LEU A 1 257 ? 17.116 8.598 63.705 1.00 33.74 255 LEU A O 1
ATOM 1967 N N . ALA A 1 258 ? 15.624 10.186 63.287 1.00 30.15 256 ALA A N 1
ATOM 1968 C CA . ALA A 1 258 ? 14.570 9.524 64.070 1.00 32.01 256 ALA A CA 1
ATOM 1969 C C . ALA A 1 258 ? 14.193 8.146 63.477 1.00 33.78 256 ALA A C 1
ATOM 1970 O O . ALA A 1 258 ? 14.026 7.167 64.198 1.00 33.59 256 ALA A O 1
ATOM 1972 N N . SER A 1 259 ? 13.987 8.093 62.166 1.00 32.76 257 SER A N 1
ATOM 1973 C CA . SER A 1 259 ? 13.689 6.820 61.482 1.00 33.49 257 SER A CA 1
ATOM 1974 C C . SER A 1 259 ? 14.811 5.791 61.708 1.00 33.90 257 SER A C 1
ATOM 1975 O O . SER A 1 259 ? 14.554 4.635 62.074 1.00 34.65 257 SER A O 1
ATOM 1978 N N . LEU A 1 260 ? 16.067 6.220 61.548 1.00 32.42 258 LEU A N 1
ATOM 1979 C CA . LEU A 1 260 ? 17.203 5.270 61.673 1.00 32.02 258 LEU A CA 1
ATOM 1980 C C . LEU A 1 260 ? 17.370 4.755 63.097 1.00 32.14 258 LEU A C 1
ATOM 1981 O O . LEU A 1 260 ? 17.705 3.599 63.297 1.00 32.18 258 LEU A O 1
ATOM 1986 N N . LEU A 1 261 ? 17.171 5.624 64.091 1.00 36.51 259 LEU A N 1
ATOM 1987 C CA . LEU A 1 261 ? 17.296 5.193 65.475 1.00 35.68 259 LEU A CA 1
ATOM 1988 C C . LEU A 1 261 ? 16.138 4.228 65.860 1.00 36.07 259 LEU A C 1
ATOM 1989 O O . LEU A 1 261 ? 16.314 3.354 66.714 1.00 36.40 259 LEU A O 1
ATOM 1994 N N . HIS A 1 262 ? 14.993 4.352 65.196 1.00 37.81 260 HIS A N 1
ATOM 1995 C CA . HIS A 1 262 ? 13.896 3.406 65.409 1.00 41.60 260 HIS A CA 1
ATOM 1996 C C . HIS A 1 262 ? 14.180 2.077 64.739 1.00 42.03 260 HIS A C 1
ATOM 1997 O O . HIS A 1 262 ? 13.889 1.027 65.305 1.00 42.93 260 HIS A O 1
ATOM 2004 N N . HIS A 1 263 ? 14.724 2.097 63.524 1.00 42.49 261 HIS A N 1
ATOM 2005 C CA . HIS A 1 263 ? 15.261 0.865 62.886 1.00 45.91 261 HIS A CA 1
ATOM 2006 C C . HIS A 1 263 ? 16.237 0.205 63.795 1.00 43.54 261 HIS A C 1
ATOM 2007 O O . HIS A 1 263 ? 16.241 -0.990 63.939 1.00 45.94 261 HIS A O 1
ATOM 2014 N N . ARG A 1 264 ? 17.139 0.974 64.383 1.00 42.06 262 ARG A N 1
ATOM 2015 C CA . ARG A 1 264 ? 18.140 0.358 65.241 1.00 41.05 262 ARG A CA 1
ATOM 2016 C C . ARG A 1 264 ? 17.450 -0.338 66.459 1.00 38.64 262 ARG A C 1
ATOM 2017 O O . ARG A 1 264 ? 17.924 -1.380 66.905 1.00 37.41 262 ARG A O 1
ATOM 2025 N N . GLU A 1 265 ? 16.383 0.263 66.988 1.00 35.76 263 GLU A N 1
ATOM 2026 C CA . GLU A 1 265 ? 15.656 -0.310 68.139 1.00 40.87 263 GLU A CA 1
ATOM 2027 C C . GLU A 1 265 ? 15.046 -1.688 67.812 1.00 41.84 263 GLU A C 1
ATOM 2028 O O . GLU A 1 265 ? 14.916 -2.540 68.670 1.00 44.00 263 GLU A O 1
ATOM 2034 N N . ALA A 1 266 ? 14.648 -1.853 66.560 1.00 41.67 264 ALA A N 1
ATOM 2035 C CA . ALA A 1 266 ? 14.076 -3.087 66.065 1.00 48.39 264 ALA A CA 1
ATOM 2036 C C . ALA A 1 266 ? 15.207 -4.085 65.753 1.00 49.79 264 ALA A C 1
ATOM 2037 O O . ALA A 1 266 ? 15.094 -5.276 66.020 1.00 52.20 264 ALA A O 1
ATOM 2039 N N . ALA A 1 267 ? 16.303 -3.594 65.184 1.00 49.77 265 ALA A N 1
ATOM 2040 C CA . ALA A 1 267 ? 17.467 -4.440 64.910 1.00 53.65 265 ALA A CA 1
ATOM 2041 C C . ALA A 1 267 ? 18.224 -4.848 66.194 1.00 54.36 265 ALA A C 1
ATOM 2042 O O . ALA A 1 267 ? 18.859 -5.889 66.210 1.00 58.48 265 ALA A O 1
ATOM 2044 N N . LEU A 1 268 ? 18.151 -4.047 67.258 1.00 51.86 266 LEU A N 1
ATOM 2045 C CA . LEU A 1 268 ? 18.924 -4.328 68.482 1.00 56.23 266 LEU A CA 1
ATOM 2046 C C . LEU A 1 268 ? 18.629 -5.753 68.907 1.00 60.10 266 LEU A C 1
ATOM 2047 O O . LEU A 1 268 ? 19.523 -6.590 69.101 1.00 63.55 266 LEU A O 1
ATOM 2053 N N . HIS B 1 2 ? 32.363 35.555 2.736 1.00 74.15 0 HIS B N 1
ATOM 2054 C CA . HIS B 1 2 ? 33.505 34.776 3.311 1.00 70.36 0 HIS B CA 1
ATOM 2055 C C . HIS B 1 2 ? 33.017 33.496 3.938 1.00 62.47 0 HIS B C 1
ATOM 2056 O O . HIS B 1 2 ? 33.371 32.412 3.514 1.00 60.59 0 HIS B O 1
ATOM 2071 N N . LYS B 1 4 ? 31.702 30.143 5.573 1.00 50.78 2 LYS B N 1
ATOM 2072 C CA . LYS B 1 4 ? 30.921 28.951 5.154 1.00 50.65 2 LYS B CA 1
ATOM 2073 C C . LYS B 1 4 ? 29.714 28.730 6.057 1.00 44.58 2 LYS B C 1
ATOM 2074 O O . LYS B 1 4 ? 29.845 28.760 7.277 1.00 42.89 2 LYS B O 1
ATOM 2080 N N . LEU B 1 5 ? 28.561 28.469 5.450 1.00 42.27 3 LEU B N 1
ATOM 2081 C CA . LEU B 1 5 ? 27.342 28.190 6.182 1.00 40.12 3 LEU B CA 1
ATOM 2082 C C . LEU B 1 5 ? 26.842 26.825 5.770 1.00 41.95 3 LEU B C 1
ATOM 2083 O O . LEU B 1 5 ? 27.033 26.415 4.631 1.00 42.89 3 LEU B O 1
ATOM 2088 N N . SER B 1 6 ? 26.223 26.115 6.696 1.00 39.19 4 SER B N 1
ATOM 2089 C CA . SER B 1 6 ? 25.587 24.853 6.355 1.00 43.49 4 SER B CA 1
ATOM 2090 C C . SER B 1 6 ? 24.077 25.041 6.214 1.00 41.87 4 SER B C 1
ATOM 2091 O O . SER B 1 6 ? 23.366 25.147 7.213 1.00 39.31 4 SER B O 1
ATOM 2094 N N . LEU B 1 7 ? 23.601 25.105 4.976 1.00 44.48 5 LEU B N 1
ATOM 2095 C CA . LEU B 1 7 ? 22.146 25.250 4.703 1.00 45.18 5 LEU B CA 1
ATOM 2096 C C . LEU B 1 7 ? 21.456 23.907 4.577 1.00 44.91 5 LEU B C 1
ATOM 2097 O O . LEU B 1 7 ? 21.820 23.106 3.738 1.00 47.76 5 LEU B O 1
ATOM 2102 N N . SER B 1 8 ? 20.479 23.638 5.416 1.00 42.78 6 SER B N 1
ATOM 2103 C CA . SER B 1 8 ? 19.702 22.400 5.290 1.00 45.60 6 SER B CA 1
ATOM 2104 C C . SER B 1 8 ? 18.683 22.546 4.157 1.00 47.85 6 SER B C 1
ATOM 2105 O O . SER B 1 8 ? 18.320 23.684 3.812 1.00 46.57 6 SER B O 1
ATOM 2108 N N . PRO B 1 9 ? 18.229 21.410 3.567 1.00 50.41 7 PRO B N 1
ATOM 2109 C CA . PRO B 1 9 ? 17.151 21.497 2.574 1.00 53.59 7 PRO B CA 1
ATOM 2110 C C . PRO B 1 9 ? 15.829 21.948 3.200 1.00 51.25 7 PRO B C 1
ATOM 2111 O O . PRO B 1 9 ? 15.535 21.578 4.351 1.00 46.13 7 PRO B O 1
ATOM 2115 N N . PRO B 1 10 ? 15.065 22.787 2.476 1.00 53.24 8 PRO B N 1
ATOM 2116 C CA . PRO B 1 10 ? 13.783 23.214 3.025 1.00 51.59 8 PRO B CA 1
ATOM 2117 C C . PRO B 1 10 ? 12.781 22.042 2.949 1.00 49.50 8 PRO B C 1
ATOM 2118 O O . PRO B 1 10 ? 12.818 21.289 2.006 1.00 51.12 8 PRO B O 1
ATOM 2122 N N . PRO B 1 11 ? 11.936 21.858 3.969 1.00 46.43 9 PRO B N 1
ATOM 2123 C CA . PRO B 1 11 ? 10.936 20.776 3.986 1.00 43.55 9 PRO B CA 1
ATOM 2124 C C . PRO B 1 11 ? 9.779 20.993 3.032 1.00 44.07 9 PRO B C 1
ATOM 2125 O O . PRO B 1 11 ? 9.095 20.042 2.674 1.00 42.23 9 PRO B O 1
ATOM 2129 N N . TYR B 1 12 ? 9.530 22.256 2.718 1.00 43.03 10 TYR B N 1
ATOM 2130 C CA . TYR B 1 12 ? 8.541 22.681 1.744 1.00 46.42 10 TYR B CA 1
ATOM 2131 C C . TYR B 1 12 ? 8.958 24.063 1.197 1.00 48.88 10 TYR B C 1
ATOM 2132 O O . TYR B 1 12 ? 9.830 24.748 1.753 1.00 46.98 10 TYR B O 1
ATOM 2141 N N . ALA B 1 13 ? 8.307 24.472 0.117 1.00 52.99 11 ALA B N 1
ATOM 2142 C CA . ALA B 1 13 ? 8.613 25.748 -0.537 1.00 57.24 11 ALA B CA 1
ATOM 2143 C C . ALA B 1 13 ? 8.529 26.936 0.421 1.00 55.02 11 ALA B C 1
ATOM 2144 O O . ALA B 1 13 ? 7.517 27.146 1.089 1.00 53.81 11 ALA B O 1
ATOM 2146 N N . ASP B 1 14 ? 9.590 27.720 0.470 1.00 56.40 12 ASP B N 1
ATOM 2147 C CA . ASP B 1 14 ? 9.576 28.970 1.227 1.00 57.88 12 ASP B CA 1
ATOM 2148 C C . ASP B 1 14 ? 9.340 28.711 2.724 1.00 51.40 12 ASP B C 1
ATOM 2149 O O . ASP B 1 14 ? 8.667 29.489 3.395 1.00 50.90 12 ASP B O 1
ATOM 2154 N N . ALA B 1 15 ? 9.909 27.623 3.240 1.00 46.95 13 ALA B N 1
ATOM 2155 C CA . ALA B 1 15 ? 9.886 27.400 4.680 1.00 42.36 13 ALA B CA 1
ATOM 2156 C C . ALA B 1 15 ? 10.637 28.566 5.325 1.00 42.00 13 ALA B C 1
ATOM 2157 O O . ALA B 1 15 ? 11.653 29.006 4.802 1.00 41.32 13 ALA B O 1
ATOM 2159 N N . PRO B 1 16 ? 10.117 29.105 6.436 1.00 42.21 14 PRO B N 1
ATOM 2160 C CA . PRO B 1 16 ? 10.882 30.163 7.091 1.00 43.15 14 PRO B CA 1
ATOM 2161 C C . PRO B 1 16 ? 12.286 29.686 7.485 1.00 40.23 14 PRO B C 1
ATOM 2162 O O . PRO B 1 16 ? 12.493 28.508 7.746 1.00 36.65 14 PRO B O 1
ATOM 2166 N N . VAL B 1 17 ? 13.227 30.618 7.487 1.00 35.47 15 VAL B N 1
ATOM 2167 C CA . VAL B 1 17 ? 14.626 30.335 7.780 1.00 35.73 15 VAL B CA 1
ATOM 2168 C C . VAL B 1 17 ? 14.872 30.501 9.263 1.00 36.43 15 VAL B C 1
ATOM 2169 O O . VAL B 1 17 ? 14.375 31.463 9.882 1.00 35.92 15 VAL B O 1
ATOM 2173 N N . VAL B 1 18 ? 15.583 29.530 9.838 1.00 34.33 16 VAL B N 1
ATOM 2174 C CA . VAL B 1 18 ? 16.019 29.604 11.233 1.00 34.00 16 VAL B CA 1
ATOM 2175 C C . VAL B 1 18 ? 17.535 29.406 11.252 1.00 32.21 16 VAL B C 1
ATOM 2176 O O . VAL B 1 18 ? 18.046 28.442 10.678 1.00 32.51 16 VAL B O 1
ATOM 2180 N N . VAL B 1 19 ? 18.249 30.400 11.801 1.00 30.89 17 VAL B N 1
ATOM 2181 C CA . VAL B 1 19 ? 19.684 30.356 11.926 1.00 30.09 17 VAL B CA 1
ATOM 2182 C C . VAL B 1 19 ? 20.054 30.011 13.343 1.00 30.05 17 VAL B C 1
ATOM 2183 O O . VAL B 1 19 ? 19.560 30.637 14.308 1.00 31.05 17 VAL B O 1
ATOM 2187 N N . LEU B 1 20 ? 20.903 29.002 13.476 1.00 27.69 18 LEU B N 1
ATOM 2188 C CA . LEU B 1 20 ? 21.326 28.534 14.782 1.00 28.44 18 LEU B CA 1
ATOM 2189 C C . LEU B 1 20 ? 22.722 29.031 15.092 1.00 27.04 18 LEU B C 1
ATOM 2190 O O . LEU B 1 20 ? 23.639 28.861 14.288 1.00 27.00 18 LEU B O 1
ATOM 2195 N N . ILE B 1 21 ? 22.877 29.671 16.241 1.00 26.90 19 ILE B N 1
ATOM 2196 C CA . ILE B 1 21 ? 24.158 30.286 16.591 1.00 27.88 19 ILE B CA 1
ATOM 2197 C C . ILE B 1 21 ? 24.660 29.702 17.882 1.00 27.50 19 ILE B C 1
ATOM 2198 O O . ILE B 1 21 ? 24.056 29.882 18.946 1.00 26.49 19 ILE B O 1
ATOM 2203 N N . SER B 1 22 ? 25.789 28.996 17.764 1.00 26.23 20 SER B N 1
ATOM 2204 C CA . SER B 1 22 ? 26.358 28.304 18.886 1.00 27.52 20 SER B CA 1
ATOM 2205 C C . SER B 1 22 ? 27.053 29.248 19.839 1.00 26.85 20 SER B C 1
ATOM 2206 O O . SER B 1 22 ? 27.265 30.439 19.541 1.00 31.00 20 SER B O 1
ATOM 2209 N N . GLY B 1 23 ? 27.458 28.699 20.975 1.00 27.03 21 GLY B N 1
ATOM 2210 C CA . GLY B 1 23 ? 28.204 29.472 21.968 1.00 28.02 21 GLY B CA 1
ATOM 2211 C C . GLY B 1 23 ? 29.690 29.529 21.658 1.00 28.96 21 GLY B C 1
ATOM 2212 O O . GLY B 1 23 ? 30.099 29.503 20.514 1.00 26.83 21 GLY B O 1
ATOM 2213 N N . LEU B 1 24 ? 30.489 29.517 22.709 1.00 29.44 22 LEU B N 1
ATOM 2214 C CA . LEU B 1 24 ? 31.914 29.750 22.628 1.00 29.57 22 LEU B CA 1
ATOM 2215 C C . LEU B 1 24 ? 32.722 28.709 21.805 1.00 29.61 22 LEU B C 1
ATOM 2216 O O . LEU B 1 24 ? 33.696 29.046 21.183 1.00 29.26 22 LEU B O 1
ATOM 2221 N N . GLY B 1 25 ? 32.296 27.463 21.799 1.00 29.09 23 GLY B N 1
ATOM 2222 C CA . GLY B 1 25 ? 32.943 26.435 20.966 1.00 29.08 23 GLY B CA 1
ATOM 2223 C C . GLY B 1 25 ? 32.745 26.723 19.485 1.00 28.25 23 GLY B C 1
ATOM 2224 O O . GLY B 1 25 ? 33.468 26.195 18.644 1.00 29.83 23 GLY B O 1
ATOM 2225 N N . GLY B 1 26 ? 31.732 27.534 19.174 1.00 27.29 24 GLY B N 1
ATOM 2226 C CA . GLY B 1 26 ? 31.545 28.043 17.829 1.00 28.55 24 GLY B CA 1
ATOM 2227 C C . GLY B 1 26 ? 30.980 27.072 16.803 1.00 29.08 24 GLY B C 1
ATOM 2228 O O . GLY B 1 26 ? 30.795 27.445 15.670 1.00 29.15 24 GLY B O 1
ATOM 2229 N N . SER B 1 27 ? 30.666 25.833 17.186 1.00 30.19 25 SER B N 1
ATOM 2230 C CA . SER B 1 27 ? 30.482 24.776 16.202 1.00 30.56 25 SER B CA 1
ATOM 2231 C C . SER B 1 27 ? 29.006 24.580 15.834 1.00 29.56 25 SER B C 1
ATOM 2232 O O . SER B 1 27 ? 28.145 24.450 16.684 1.00 28.42 25 SER B O 1
ATOM 2235 N N . GLY B 1 28 ? 28.744 24.493 14.545 1.00 29.92 26 GLY B N 1
ATOM 2236 C CA . GLY B 1 28 ? 27.415 24.184 14.059 1.00 29.30 26 GLY B CA 1
ATOM 2237 C C . GLY B 1 28 ? 26.928 22.836 14.549 1.00 29.89 26 GLY B C 1
ATOM 2238 O O . GLY B 1 28 ? 25.758 22.698 14.787 1.00 29.84 26 GLY B O 1
ATOM 2239 N N . SER B 1 29 ? 27.834 21.880 14.766 1.00 28.12 27 SER B N 1
ATOM 2240 C CA . SER B 1 29 ? 27.460 20.554 15.182 1.00 31.23 27 SER B CA 1
ATOM 2241 C C . SER B 1 29 ? 26.906 20.498 16.591 1.00 28.95 27 SER B C 1
ATOM 2242 O O . SER B 1 29 ? 26.305 19.514 16.987 1.00 29.48 27 SER B O 1
ATOM 2245 N N . TYR B 1 30 ? 27.112 21.553 17.358 1.00 27.46 28 TYR B N 1
ATOM 2246 C CA . TYR B 1 30 ? 26.440 21.682 18.668 1.00 26.32 28 TYR B CA 1
ATOM 2247 C C . TYR B 1 30 ? 24.923 21.374 18.594 1.00 27.60 28 TYR B C 1
ATOM 2248 O O . TYR B 1 30 ? 24.310 20.817 19.533 1.00 29.26 28 TYR B O 1
ATOM 2257 N N . TRP B 1 31 ? 24.311 21.764 17.485 1.00 26.78 29 TRP B N 1
ATOM 2258 C CA . TRP B 1 31 ? 22.854 21.743 17.363 1.00 29.20 29 TRP B CA 1
ATOM 2259 C C . TRP B 1 31 ? 22.309 20.473 16.825 1.00 28.49 29 TRP B C 1
ATOM 2260 O O . TRP B 1 31 ? 21.138 20.406 16.500 1.00 26.26 29 TRP B O 1
ATOM 2271 N N . LEU B 1 32 ? 23.172 19.472 16.659 1.00 28.46 30 LEU B N 1
ATOM 2272 C CA . LEU B 1 32 ? 22.744 18.196 16.091 1.00 29.56 30 LEU B CA 1
ATOM 2273 C C . LEU B 1 32 ? 21.393 17.661 16.657 1.00 28.75 30 LEU B C 1
ATOM 2274 O O . LEU B 1 32 ? 20.528 17.263 15.903 1.00 28.65 30 LEU B O 1
ATOM 2279 N N . PRO B 1 33 ? 21.200 17.679 17.980 1.00 27.10 31 PRO B N 1
ATOM 2280 C CA . PRO B 1 33 ? 19.939 17.070 18.463 1.00 30.06 31 PRO B CA 1
ATOM 2281 C C . PRO B 1 33 ? 18.657 17.882 18.153 1.00 29.00 31 PRO B C 1
ATOM 2282 O O . PRO B 1 33 ? 17.576 17.391 18.375 1.00 30.36 31 PRO B O 1
ATOM 2286 N N . GLN B 1 34 ? 18.821 19.122 17.693 1.00 28.41 32 GLN B N 1
ATOM 2287 C CA . GLN B 1 34 ? 17.711 19.960 17.214 1.00 30.11 32 GLN B CA 1
ATOM 2288 C C . GLN B 1 34 ? 17.476 19.908 15.701 1.00 30.86 32 GLN B C 1
ATOM 2289 O O . GLN B 1 34 ? 16.432 20.378 15.236 1.00 31.47 32 GLN B O 1
ATOM 2295 N N . LEU B 1 35 ? 18.445 19.414 14.933 1.00 32.18 33 LEU B N 1
ATOM 2296 C CA . LEU B 1 35 ? 18.391 19.538 13.457 1.00 33.40 33 LEU B CA 1
ATOM 2297 C C . LEU B 1 35 ? 17.226 18.801 12.854 1.00 34.05 33 LEU B C 1
ATOM 2298 O O . LEU B 1 35 ? 16.491 19.373 12.070 1.00 35.87 33 LEU B O 1
ATOM 2303 N N . ALA B 1 36 ? 17.016 17.544 13.235 1.00 34.56 34 ALA B N 1
ATOM 2304 C CA . ALA B 1 36 ? 15.950 16.747 12.605 1.00 35.88 34 ALA B CA 1
ATOM 2305 C C . ALA B 1 36 ? 14.586 17.401 12.837 1.00 38.25 34 ALA B C 1
ATOM 2306 O O . ALA B 1 36 ? 13.832 17.592 11.883 1.00 39.14 34 ALA B O 1
ATOM 2308 N N . VAL B 1 37 ? 14.251 17.762 14.084 1.00 36.50 35 VAL B N 1
ATOM 2309 C CA . VAL B 1 37 ? 12.967 18.403 14.325 1.00 36.07 35 VAL B CA 1
ATOM 2310 C C . VAL B 1 37 ? 12.849 19.756 13.607 1.00 34.31 35 VAL B C 1
ATOM 2311 O O . VAL B 1 37 ? 11.775 20.086 13.101 1.00 33.66 35 VAL B O 1
ATOM 2315 N N . LEU B 1 38 ? 13.925 20.541 13.593 1.00 33.44 36 LEU B N 1
ATOM 2316 C CA . LEU B 1 38 ? 13.890 21.881 12.979 1.00 32.74 36 LEU B CA 1
ATOM 2317 C C . LEU B 1 38 ? 13.784 21.810 11.452 1.00 33.52 36 LEU B C 1
ATOM 2318 O O . LEU B 1 38 ? 13.040 22.590 10.855 1.00 32.93 36 LEU B O 1
ATOM 2323 N N . GLU B 1 39 ? 14.492 20.859 10.834 1.00 32.44 37 GLU B N 1
ATOM 2324 C CA . GLU B 1 39 ? 14.454 20.696 9.382 1.00 35.09 37 GLU B CA 1
ATOM 2325 C C . GLU B 1 39 ? 13.103 20.197 8.881 1.00 36.00 37 GLU B C 1
ATOM 2326 O O . GLU B 1 39 ? 12.778 20.367 7.737 1.00 36.07 37 GLU B O 1
ATOM 2332 N N . GLN B 1 40 ? 12.324 19.606 9.766 1.00 36.14 38 GLN B N 1
ATOM 2333 C CA . GLN B 1 40 ? 10.967 19.208 9.450 1.00 39.27 38 GLN B CA 1
ATOM 2334 C C . GLN B 1 40 ? 10.023 20.383 9.213 1.00 40.04 38 GLN B C 1
ATOM 2335 O O . GLN B 1 40 ? 8.971 20.203 8.638 1.00 41.36 38 GLN B O 1
ATOM 2341 N N . GLU B 1 41 ? 10.403 21.574 9.671 1.00 37.83 39 GLU B N 1
ATOM 2342 C CA . GLU B 1 41 ? 9.519 22.746 9.590 1.00 38.99 39 GLU B CA 1
ATOM 2343 C C . GLU B 1 41 ? 10.147 24.013 9.013 1.00 37.34 39 GLU B C 1
ATOM 2344 O O . GLU B 1 41 ? 9.422 24.898 8.606 1.00 39.19 39 GLU B O 1
ATOM 2350 N N . TYR B 1 42 ? 11.477 24.090 9.019 1.00 36.34 40 TYR B N 1
ATOM 2351 C CA . TYR B 1 42 ? 12.262 25.303 8.715 1.00 35.24 40 TYR B CA 1
ATOM 2352 C C . TYR B 1 42 ? 13.408 24.986 7.765 1.00 35.48 40 TYR B C 1
ATOM 2353 O O . TYR B 1 42 ? 13.855 23.844 7.678 1.00 34.98 40 TYR B O 1
ATOM 2362 N N . GLN B 1 43 ? 13.862 25.999 7.035 1.00 36.23 41 GLN B N 1
ATOM 2363 C CA . GLN B 1 43 ? 15.153 25.882 6.390 1.00 37.34 41 GLN B CA 1
ATOM 2364 C C . GLN B 1 43 ? 16.159 26.306 7.449 1.00 34.26 41 GLN B C 1
ATOM 2365 O O . GLN B 1 43 ? 16.183 27.442 7.854 1.00 33.66 41 GLN B O 1
ATOM 2371 N N . VAL B 1 44 ? 16.958 25.350 7.900 1.00 32.85 42 VAL B N 1
ATOM 2372 C CA . VAL B 1 44 ? 17.856 25.537 8.987 1.00 31.90 42 VAL B CA 1
ATOM 2373 C C . VAL B 1 44 ? 19.231 25.963 8.469 1.00 32.80 42 VAL B C 1
ATOM 2374 O O . VAL B 1 44 ? 19.764 25.378 7.517 1.00 33.10 42 VAL B O 1
ATOM 2378 N N . VAL B 1 45 ? 19.800 26.966 9.109 1.00 30.26 43 VAL B N 1
ATOM 2379 C CA . VAL B 1 45 ? 21.198 27.324 8.875 1.00 31.45 43 VAL B CA 1
ATOM 2380 C C . VAL B 1 45 ? 22.022 27.040 10.138 1.00 31.16 43 VAL B C 1
ATOM 2381 O O . VAL B 1 45 ? 21.654 27.483 11.223 1.00 29.59 43 VAL B O 1
ATOM 2385 N N . CYS B 1 46 ? 23.130 26.296 9.965 1.00 32.19 44 CYS B N 1
ATOM 2386 C CA . CYS B 1 46 ? 24.188 26.128 10.996 1.00 32.95 44 CYS B CA 1
ATOM 2387 C C . CYS B 1 46 ? 25.488 26.609 10.463 1.00 30.93 44 CYS B C 1
ATOM 2388 O O . CYS B 1 46 ? 25.716 26.578 9.277 1.00 31.61 44 CYS B O 1
ATOM 2391 N N . TYR B 1 47 ? 26.388 26.992 11.338 1.00 29.26 45 TYR B N 1
ATOM 2392 C CA . TYR B 1 47 ? 27.721 27.347 10.885 1.00 29.49 45 TYR B CA 1
ATOM 2393 C C . TYR B 1 47 ? 28.726 27.280 12.029 1.00 30.89 45 TYR B C 1
ATOM 2394 O O . TYR B 1 47 ? 28.348 27.383 13.202 1.00 26.18 45 TYR B O 1
ATOM 2403 N N . ASP B 1 48 ? 29.988 27.106 11.645 1.00 30.25 46 ASP B N 1
ATOM 2404 C CA . ASP B 1 48 ? 31.124 27.286 12.527 1.00 30.46 46 ASP B CA 1
ATOM 2405 C C . ASP B 1 48 ? 31.535 28.744 12.530 1.00 30.91 46 ASP B C 1
ATOM 2406 O O . ASP B 1 48 ? 31.733 29.352 11.475 1.00 32.36 46 ASP B O 1
ATOM 2411 N N . GLN B 1 49 ? 31.680 29.312 13.712 1.00 29.06 47 GLN B N 1
ATOM 2412 C CA . GLN B 1 49 ? 32.025 30.712 13.798 1.00 30.67 47 GLN B CA 1
ATOM 2413 C C . GLN B 1 49 ? 33.459 30.941 13.327 1.00 30.75 47 GLN B C 1
ATOM 2414 O O . GLN B 1 49 ? 34.335 30.082 13.387 1.00 29.89 47 GLN B O 1
ATOM 2420 N N . ARG B 1 50 ? 33.676 32.134 12.809 1.00 33.46 48 ARG B N 1
ATOM 2421 C CA . ARG B 1 50 ? 34.994 32.521 12.333 1.00 34.55 48 ARG B CA 1
ATOM 2422 C C . ARG B 1 50 ? 36.056 32.329 13.405 1.00 34.15 48 ARG B C 1
ATOM 2423 O O . ARG B 1 50 ? 35.868 32.688 14.551 1.00 33.68 48 ARG B O 1
ATOM 2431 N N . GLY B 1 51 ? 37.168 31.733 13.002 1.00 34.95 49 GLY B N 1
ATOM 2432 C CA . GLY B 1 51 ? 38.240 31.375 13.911 1.00 36.15 49 GLY B CA 1
ATOM 2433 C C . GLY B 1 51 ? 38.067 29.993 14.530 1.00 35.33 49 GLY B C 1
ATOM 2434 O O . GLY B 1 51 ? 38.950 29.531 15.266 1.00 35.97 49 GLY B O 1
ATOM 2435 N N . THR B 1 52 ? 36.971 29.309 14.182 1.00 33.63 50 THR B N 1
ATOM 2436 C CA . THR B 1 52 ? 36.679 27.957 14.688 1.00 32.39 50 THR B CA 1
ATOM 2437 C C . THR B 1 52 ? 36.314 26.995 13.532 1.00 34.56 50 THR B C 1
ATOM 2438 O O . THR B 1 52 ? 35.855 27.413 12.452 1.00 35.42 50 THR B O 1
ATOM 2442 N N . GLY B 1 53 ? 36.499 25.703 13.773 1.00 33.65 51 GLY B N 1
ATOM 2443 C CA . GLY B 1 53 ? 35.941 24.667 12.915 1.00 33.55 51 GLY B CA 1
ATOM 2444 C C . GLY B 1 53 ? 36.309 24.957 11.470 1.00 34.30 51 GLY B C 1
ATOM 2445 O O . GLY B 1 53 ? 37.449 25.325 11.196 1.00 37.08 51 GLY B O 1
ATOM 2446 N N . ASN B 1 54 ? 35.353 24.851 10.559 1.00 33.30 52 ASN B N 1
ATOM 2447 C CA . ASN B 1 54 ? 35.672 24.984 9.147 1.00 35.50 52 ASN B CA 1
ATOM 2448 C C . ASN B 1 54 ? 35.789 26.414 8.638 1.00 35.24 52 ASN B C 1
ATOM 2449 O O . ASN B 1 54 ? 35.856 26.608 7.434 1.00 35.93 52 ASN B O 1
ATOM 2454 N N . ASN B 1 55 ? 35.761 27.406 9.531 1.00 33.37 53 ASN B N 1
ATOM 2455 C CA . ASN B 1 55 ? 35.954 28.813 9.150 1.00 35.74 53 ASN B CA 1
ATOM 2456 C C . ASN B 1 55 ? 37.197 29.366 9.865 1.00 37.05 53 ASN B C 1
ATOM 2457 O O . ASN B 1 55 ? 37.114 30.366 10.538 1.00 37.03 53 ASN B O 1
ATOM 2462 N N . PRO B 1 56 ? 38.371 28.706 9.691 1.00 38.67 54 PRO B N 1
ATOM 2463 C CA . PRO B 1 56 ? 39.552 29.129 10.411 1.00 41.23 54 PRO B CA 1
ATOM 2464 C C . PRO B 1 56 ? 40.004 30.544 10.009 1.00 44.51 54 PRO B C 1
ATOM 2465 O O . PRO B 1 56 ? 39.763 30.988 8.889 1.00 43.27 54 PRO B O 1
ATOM 2469 N N . ASP B 1 57 ? 40.651 31.210 10.951 1.00 44.47 55 ASP B N 1
ATOM 2470 C CA . ASP B 1 57 ? 41.149 32.559 10.781 1.00 47.51 55 ASP B CA 1
ATOM 2471 C C . ASP B 1 57 ? 41.945 32.917 12.017 1.00 47.98 55 ASP B C 1
ATOM 2472 O O . ASP B 1 57 ? 41.753 32.290 13.055 1.00 47.41 55 ASP B O 1
ATOM 2477 N N . THR B 1 58 ? 42.793 33.934 11.918 1.00 47.63 56 THR B N 1
ATOM 2478 C CA . THR B 1 58 ? 43.387 34.524 13.125 1.00 49.01 56 THR B CA 1
ATOM 2479 C C . THR B 1 58 ? 42.632 35.788 13.447 1.00 47.73 56 THR B C 1
ATOM 2480 O O . THR B 1 58 ? 42.745 36.761 12.742 1.00 48.27 56 THR B O 1
ATOM 2484 N N . LEU B 1 59 ? 41.855 35.754 14.521 1.00 45.62 57 LEU B N 1
ATOM 2485 C CA . LEU B 1 59 ? 40.977 36.869 14.888 1.00 44.36 57 LEU B CA 1
ATOM 2486 C C . LEU B 1 59 ? 41.803 38.017 15.420 1.00 45.77 57 LEU B C 1
ATOM 2487 O O . LEU B 1 59 ? 42.787 37.803 16.144 1.00 46.11 57 LEU B O 1
ATOM 2492 N N . ALA B 1 60 ? 41.406 39.231 15.043 1.00 47.06 58 ALA B N 1
ATOM 2493 C CA . ALA B 1 60 ? 42.118 40.452 15.425 1.00 50.88 58 ALA B CA 1
ATOM 2494 C C . ALA B 1 60 ? 41.821 40.896 16.867 1.00 51.38 58 ALA B C 1
ATOM 2495 O O . ALA B 1 60 ? 40.862 40.437 17.499 1.00 50.43 58 ALA B O 1
ATOM 2497 N N . GLU B 1 61 ? 42.672 41.792 17.354 1.00 53.58 59 GLU B N 1
ATOM 2498 C CA . GLU B 1 61 ? 42.615 42.342 18.700 1.00 55.82 59 GLU B CA 1
ATOM 2499 C C . GLU B 1 61 ? 41.311 43.056 18.978 1.00 54.32 59 GLU B C 1
ATOM 2500 O O . GLU B 1 61 ? 40.790 42.950 20.077 1.00 52.99 59 GLU B O 1
ATOM 2506 N N . ASP B 1 62 ? 40.802 43.819 18.013 1.00 54.30 60 ASP B N 1
ATOM 2507 C CA . ASP B 1 62 ? 39.540 44.564 18.218 1.00 54.32 60 ASP B CA 1
ATOM 2508 C C . ASP B 1 62 ? 38.245 43.766 17.948 1.00 51.93 60 ASP B C 1
ATOM 2509 O O . ASP B 1 62 ? 37.157 44.337 17.859 1.00 51.55 60 ASP B O 1
ATOM 2514 N N . TYR B 1 63 ? 38.365 42.449 17.815 1.00 49.31 61 TYR B N 1
ATOM 2515 C CA . TYR B 1 63 ? 37.222 41.622 17.455 1.00 48.47 61 TYR B CA 1
ATOM 2516 C C . TYR B 1 63 ? 36.074 41.836 18.415 1.00 46.66 61 TYR B C 1
ATOM 2517 O O . TYR B 1 63 ? 36.258 41.809 19.638 1.00 47.78 61 TYR B O 1
ATOM 2526 N N . SER B 1 64 ? 34.883 42.022 17.863 1.00 45.62 62 SER B N 1
ATOM 2527 C CA . SER B 1 64 ? 33.724 42.328 18.694 1.00 45.42 62 SER B CA 1
ATOM 2528 C C . SER B 1 64 ? 32.507 41.511 18.313 1.00 43.93 62 SER B C 1
ATOM 2529 O O . SER B 1 64 ? 32.479 40.817 17.275 1.00 45.86 62 SER B O 1
ATOM 2532 N N . ILE B 1 65 ? 31.471 41.602 19.135 1.00 43.29 63 ILE B N 1
ATOM 2533 C CA . ILE B 1 65 ? 30.211 40.914 18.824 1.00 42.68 63 ILE B CA 1
ATOM 2534 C C . ILE B 1 65 ? 29.533 41.559 17.606 1.00 41.35 63 ILE B C 1
ATOM 2535 O O . ILE B 1 65 ? 28.890 40.873 16.810 1.00 41.25 63 ILE B O 1
ATOM 2540 N N . ALA B 1 66 ? 29.711 42.865 17.471 1.00 43.22 64 ALA B N 1
ATOM 2541 C CA . ALA B 1 66 ? 29.266 43.629 16.290 1.00 44.72 64 ALA B CA 1
ATOM 2542 C C . ALA B 1 66 ? 29.790 42.987 15.006 1.00 43.38 64 ALA B C 1
ATOM 2543 O O . ALA B 1 66 ? 29.045 42.807 14.040 1.00 43.92 64 ALA B O 1
ATOM 2545 N N . GLN B 1 67 ? 31.069 42.634 15.021 1.00 44.11 65 GLN B N 1
ATOM 2546 C CA . GLN B 1 67 ? 31.721 41.977 13.896 1.00 46.03 65 GLN B CA 1
ATOM 2547 C C . GLN B 1 67 ? 31.174 40.580 13.675 1.00 42.48 65 GLN B C 1
ATOM 2548 O O . GLN B 1 67 ? 30.926 40.203 12.561 1.00 39.71 65 GLN B O 1
ATOM 2562 N N . ALA B 1 69 ? 28.142 39.400 14.456 1.00 37.25 67 ALA B N 1
ATOM 2563 C CA . ALA B 1 69 ? 26.843 39.632 13.773 1.00 38.43 67 ALA B CA 1
ATOM 2564 C C . ALA B 1 69 ? 26.972 40.020 12.297 1.00 38.71 67 ALA B C 1
ATOM 2565 O O . ALA B 1 69 ? 26.227 39.509 11.447 1.00 37.64 67 ALA B O 1
ATOM 2567 N N . ALA B 1 70 ? 27.916 40.908 12.005 1.00 39.01 68 ALA B N 1
ATOM 2568 C CA . ALA B 1 70 ? 28.126 41.414 10.656 1.00 40.64 68 ALA B CA 1
ATOM 2569 C C . ALA B 1 70 ? 28.569 40.279 9.686 1.00 41.68 68 ALA B C 1
ATOM 2570 O O . ALA B 1 70 ? 28.061 40.158 8.580 1.00 40.51 68 ALA B O 1
ATOM 2572 N N . GLU B 1 71 ? 29.507 39.457 10.154 1.00 41.97 69 GLU B N 1
ATOM 2573 C CA . GLU B 1 71 ? 30.020 38.296 9.452 1.00 42.20 69 GLU B CA 1
ATOM 2574 C C . GLU B 1 71 ? 28.899 37.316 9.094 1.00 39.66 69 GLU B C 1
ATOM 2575 O O . GLU B 1 71 ? 28.764 36.871 7.959 1.00 39.45 69 GLU B O 1
ATOM 2581 N N . LEU B 1 72 ? 28.096 36.972 10.087 1.00 37.87 70 LEU B N 1
ATOM 2582 C CA . LEU B 1 72 ? 27.001 36.035 9.854 1.00 35.41 70 LEU B CA 1
ATOM 2583 C C . LEU B 1 72 ? 25.960 36.686 8.938 1.00 36.41 70 LEU B C 1
ATOM 2584 O O . LEU B 1 72 ? 25.542 36.089 7.962 1.00 36.69 70 LEU B O 1
ATOM 2589 N N . HIS B 1 73 ? 25.572 37.911 9.241 1.00 36.88 71 HIS B N 1
ATOM 2590 C CA . HIS B 1 73 ? 24.535 38.562 8.452 1.00 39.33 71 HIS B CA 1
ATOM 2591 C C . HIS B 1 73 ? 24.913 38.705 6.990 1.00 39.36 71 HIS B C 1
ATOM 2592 O O . HIS B 1 73 ? 24.096 38.470 6.093 1.00 37.31 71 HIS B O 1
ATOM 2599 N N . GLN B 1 74 ? 26.157 39.088 6.741 1.00 41.42 72 GLN B N 1
ATOM 2600 C CA . GLN B 1 74 ? 26.628 39.233 5.365 1.00 45.17 72 GLN B CA 1
ATOM 2601 C C . GLN B 1 74 ? 26.693 37.866 4.649 1.00 43.36 72 GLN B C 1
ATOM 2602 O O . GLN B 1 74 ? 26.299 37.765 3.484 1.00 40.18 72 GLN B O 1
ATOM 2608 N N . ALA B 1 75 ? 27.167 36.823 5.348 1.00 39.32 73 ALA B N 1
ATOM 2609 C CA . ALA B 1 75 ? 27.161 35.456 4.768 1.00 39.07 73 ALA B CA 1
ATOM 2610 C C . ALA B 1 75 ? 25.715 35.035 4.411 1.00 37.92 73 ALA B C 1
ATOM 2611 O O . ALA B 1 75 ? 25.490 34.390 3.407 1.00 39.22 73 ALA B O 1
ATOM 2613 N N . LEU B 1 76 ? 24.746 35.405 5.258 1.00 37.76 74 LEU B N 1
ATOM 2614 C CA . LEU B 1 76 ? 23.315 35.067 5.010 1.00 37.15 74 LEU B CA 1
ATOM 2615 C C . LEU B 1 76 ? 22.759 35.792 3.809 1.00 39.47 74 LEU B C 1
ATOM 2616 O O . LEU B 1 76 ? 22.081 35.175 2.978 1.00 40.02 74 LEU B O 1
ATOM 2621 N N . VAL B 1 77 ? 23.021 37.103 3.742 1.00 41.09 75 VAL B N 1
ATOM 2622 C CA . VAL B 1 77 ? 22.562 37.939 2.619 1.00 43.97 75 VAL B CA 1
ATOM 2623 C C . VAL B 1 77 ? 23.155 37.372 1.347 1.00 45.83 75 VAL B C 1
ATOM 2624 O O . VAL B 1 77 ? 22.474 37.276 0.338 1.00 47.04 75 VAL B O 1
ATOM 2628 N N . ALA B 1 78 ? 24.419 36.947 1.431 1.00 46.68 76 ALA B N 1
ATOM 2629 C CA . ALA B 1 78 ? 25.138 36.352 0.299 1.00 47.21 76 ALA B CA 1
ATOM 2630 C C . ALA B 1 78 ? 24.562 35.005 -0.136 1.00 45.62 76 ALA B C 1
ATOM 2631 O O . ALA B 1 78 ? 24.617 34.660 -1.317 1.00 45.26 76 ALA B O 1
ATOM 2633 N N . ALA B 1 79 ? 24.009 34.254 0.811 1.00 43.30 77 ALA B N 1
ATOM 2634 C CA . ALA B 1 79 ? 23.329 32.992 0.511 1.00 42.23 77 ALA B CA 1
ATOM 2635 C C . ALA B 1 79 ? 21.864 33.216 0.093 1.00 42.73 77 ALA B C 1
ATOM 2636 O O . ALA B 1 79 ? 21.122 32.255 -0.107 1.00 44.34 77 ALA B O 1
ATOM 2638 N N . GLY B 1 80 ? 21.448 34.476 -0.022 1.00 41.83 78 GLY B N 1
ATOM 2639 C CA . GLY B 1 80 ? 20.095 34.809 -0.489 1.00 43.35 78 GLY B CA 1
ATOM 2640 C C . GLY B 1 80 ? 19.061 34.836 0.623 1.00 43.09 78 GLY B C 1
ATOM 2641 O O . GLY B 1 80 ? 17.877 34.805 0.374 1.00 43.81 78 GLY B O 1
ATOM 2642 N N . ILE B 1 81 ? 19.520 34.890 1.858 1.00 42.20 79 ILE B N 1
ATOM 2643 C CA . ILE B 1 81 ? 18.632 34.881 3.005 1.00 41.59 79 ILE B CA 1
ATOM 2644 C C . ILE B 1 81 ? 18.585 36.281 3.594 1.00 44.37 79 ILE B C 1
ATOM 2645 O O . ILE B 1 81 ? 19.572 36.754 4.191 1.00 43.17 79 ILE B O 1
ATOM 2650 N N . GLU B 1 82 ? 17.422 36.918 3.462 1.00 45.35 80 GLU B N 1
ATOM 2651 C CA . GLU B 1 82 ? 17.231 38.271 3.962 1.00 48.04 80 GLU B CA 1
ATOM 2652 C C . GLU B 1 82 ? 16.328 38.406 5.179 1.00 45.16 80 GLU B C 1
ATOM 2653 O O . GLU B 1 82 ? 16.338 39.441 5.835 1.00 42.79 80 GLU B O 1
ATOM 2659 N N . HIS B 1 83 ? 15.572 37.361 5.477 1.00 43.68 81 HIS B N 1
ATOM 2660 C CA . HIS B 1 83 ? 14.718 37.324 6.663 1.00 44.14 81 HIS B CA 1
ATOM 2661 C C . HIS B 1 83 ? 14.843 35.998 7.315 1.00 41.32 81 HIS B C 1
ATOM 2662 O O . HIS B 1 83 ? 14.726 34.958 6.682 1.00 40.45 81 HIS B O 1
ATOM 2669 N N . TYR B 1 84 ? 15.086 36.020 8.611 1.00 39.84 82 TYR B N 1
ATOM 2670 C CA . TYR B 1 84 ? 15.442 34.822 9.320 1.00 38.95 82 TYR B CA 1
ATOM 2671 C C . TYR B 1 84 ? 15.225 34.980 10.796 1.00 38.54 82 TYR B C 1
ATOM 2672 O O . TYR B 1 84 ? 15.335 36.090 11.336 1.00 37.94 82 TYR B O 1
ATOM 2681 N N . ALA B 1 85 ? 14.891 33.848 11.415 1.00 37.74 83 ALA B N 1
ATOM 2682 C CA . ALA B 1 85 ? 14.864 33.675 12.844 1.00 34.78 83 ALA B CA 1
ATOM 2683 C C . ALA B 1 85 ? 16.265 33.338 13.350 1.00 34.27 83 ALA B C 1
ATOM 2684 O O . ALA B 1 85 ? 17.082 32.716 12.648 1.00 32.27 83 ALA B O 1
ATOM 2686 N N . VAL B 1 86 ? 16.539 33.713 14.594 1.00 33.68 84 VAL B N 1
ATOM 2687 C CA . VAL B 1 86 ? 17.820 33.390 15.221 1.00 32.29 84 VAL B CA 1
ATOM 2688 C C . VAL B 1 86 ? 17.532 32.626 16.506 1.00 32.30 84 VAL B C 1
ATOM 2689 O O . VAL B 1 86 ? 16.737 33.083 17.300 1.00 29.91 84 VAL B O 1
ATOM 2693 N N . VAL B 1 87 ? 18.131 31.439 16.646 1.00 30.75 85 VAL B N 1
ATOM 2694 C CA . VAL B 1 87 ? 18.179 30.707 17.905 1.00 30.40 85 VAL B CA 1
ATOM 2695 C C . VAL B 1 87 ? 19.638 30.735 18.323 1.00 30.59 85 VAL B C 1
ATOM 2696 O O . VAL B 1 87 ? 20.513 30.213 17.601 1.00 29.56 85 VAL B O 1
ATOM 2700 N N . GLY B 1 88 ? 19.925 31.367 19.451 1.00 28.25 86 GLY B N 1
ATOM 2701 C CA . GLY B 1 88 ? 21.307 31.480 19.903 1.00 26.74 86 GLY B CA 1
ATOM 2702 C C . GLY B 1 88 ? 21.551 30.881 21.268 1.00 25.72 86 GLY B C 1
ATOM 2703 O O . GLY B 1 88 ? 20.764 31.080 22.181 1.00 23.15 86 GLY B O 1
ATOM 2704 N N . HIS B 1 89 ? 22.665 30.170 21.392 1.00 25.36 87 HIS B N 1
ATOM 2705 C CA . HIS B 1 89 ? 23.074 29.624 22.655 1.00 26.71 87 HIS B CA 1
ATOM 2706 C C . HIS B 1 89 ? 24.174 30.446 23.256 1.00 27.03 87 HIS B C 1
ATOM 2707 O O . HIS B 1 89 ? 25.241 30.581 22.656 1.00 27.20 87 HIS B O 1
ATOM 2714 N N . ALA B 1 90 ? 23.927 30.978 24.449 1.00 27.52 88 ALA B N 1
ATOM 2715 C CA . ALA B 1 90 ? 24.915 31.693 25.220 1.00 28.52 88 ALA B CA 1
ATOM 2716 C C . ALA B 1 90 ? 25.496 32.859 24.422 1.00 30.49 88 ALA B C 1
ATOM 2717 O O . ALA B 1 90 ? 24.789 33.812 24.104 1.00 32.40 88 ALA B O 1
ATOM 2719 N N . LEU B 1 91 ? 26.756 32.761 24.053 1.00 31.78 89 LEU B N 1
ATOM 2720 C CA . LEU B 1 91 ? 27.398 33.788 23.219 1.00 33.99 89 LEU B CA 1
ATOM 2721 C C . LEU B 1 91 ? 26.579 33.981 21.954 1.00 31.38 89 LEU B C 1
ATOM 2722 O O . LEU B 1 91 ? 26.439 35.089 21.468 1.00 33.65 89 LEU B O 1
ATOM 2727 N N . GLY B 1 92 ? 26.025 32.892 21.435 1.00 31.72 90 GLY B N 1
ATOM 2728 C CA . GLY B 1 92 ? 25.167 32.910 20.250 1.00 29.63 90 GLY B CA 1
ATOM 2729 C C . GLY B 1 92 ? 23.910 33.750 20.424 1.00 30.36 90 GLY B C 1
ATOM 2730 O O . GLY B 1 92 ? 23.489 34.414 19.487 1.00 29.61 90 GLY B O 1
ATOM 2731 N N . ALA B 1 93 ? 23.337 33.745 21.637 1.00 31.25 91 ALA B N 1
ATOM 2732 C CA . ALA B 1 93 ? 22.220 34.667 22.024 1.00 31.24 91 ALA B CA 1
ATOM 2733 C C . ALA B 1 93 ? 22.644 36.118 21.953 1.00 33.20 91 ALA B C 1
ATOM 2734 O O . ALA B 1 93 ? 21.878 36.970 21.498 1.00 33.32 91 ALA B O 1
ATOM 2736 N N . LEU B 1 94 ? 23.869 36.421 22.367 1.00 35.13 92 LEU B N 1
ATOM 2737 C CA . LEU B 1 94 ? 24.408 37.797 22.233 1.00 36.92 92 LEU B CA 1
ATOM 2738 C C . LEU B 1 94 ? 24.594 38.235 20.765 1.00 36.30 92 LEU B C 1
ATOM 2739 O O . LEU B 1 94 ? 24.253 39.348 20.370 1.00 38.34 92 LEU B O 1
ATOM 2744 N N . VAL B 1 95 ? 25.111 37.340 19.943 1.00 36.31 93 VAL B N 1
ATOM 2745 C CA . VAL B 1 95 ? 25.152 37.572 18.500 1.00 35.74 93 VAL B CA 1
ATOM 2746 C C . VAL B 1 95 ? 23.698 37.785 17.944 1.00 34.85 93 VAL B C 1
ATOM 2747 O O . VAL B 1 95 ? 23.449 38.688 17.155 1.00 33.24 93 VAL B O 1
ATOM 2751 N N . GLY B 1 96 ? 22.742 36.989 18.415 1.00 32.56 94 GLY B N 1
ATOM 2752 C CA . GLY B 1 96 ? 21.352 37.131 17.996 1.00 30.91 94 GLY B CA 1
ATOM 2753 C C . GLY B 1 96 ? 20.771 38.483 18.345 1.00 33.57 94 GLY B C 1
ATOM 2754 O O . GLY B 1 96 ? 20.073 39.102 17.531 1.00 33.14 94 GLY B O 1
ATOM 2763 N N . GLN B 1 98 ? 22.515 41.170 18.866 1.00 37.07 96 GLN B N 1
ATOM 2764 C CA . GLN B 1 98 ? 23.263 42.123 18.060 1.00 38.06 96 GLN B CA 1
ATOM 2765 C C . GLN B 1 98 ? 22.678 42.172 16.667 1.00 38.76 96 GLN B C 1
ATOM 2766 O O . GLN B 1 98 ? 22.567 43.241 16.082 1.00 41.46 96 GLN B O 1
ATOM 2772 N N . LEU B 1 99 ? 22.297 41.020 16.143 1.00 37.16 97 LEU B N 1
ATOM 2773 C CA . LEU B 1 99 ? 21.657 40.972 14.821 1.00 37.21 97 LEU B CA 1
ATOM 2774 C C . LEU B 1 99 ? 20.279 41.678 14.862 1.00 38.36 97 LEU B C 1
ATOM 2775 O O . LEU B 1 99 ? 19.923 42.383 13.941 1.00 38.78 97 LEU B O 1
ATOM 2780 N N . ALA B 1 100 ? 19.519 41.477 15.933 1.00 38.24 98 ALA B N 1
ATOM 2781 C CA . ALA B 1 100 ? 18.199 42.099 16.068 1.00 40.22 98 ALA B CA 1
ATOM 2782 C C . ALA B 1 100 ? 18.304 43.644 16.180 1.00 41.56 98 ALA B C 1
ATOM 2783 O O . ALA B 1 100 ? 17.425 44.355 15.720 1.00 43.93 98 ALA B O 1
ATOM 2785 N N . LEU B 1 101 ? 19.396 44.125 16.774 1.00 42.54 99 LEU B N 1
ATOM 2786 C CA . LEU B 1 101 ? 19.720 45.548 16.835 1.00 45.49 99 LEU B CA 1
ATOM 2787 C C . LEU B 1 101 ? 20.239 46.113 15.513 1.00 46.45 99 LEU B C 1
ATOM 2788 O O . LEU B 1 101 ? 19.797 47.168 15.086 1.00 49.84 99 LEU B O 1
ATOM 2793 N N . ASP B 1 102 ? 21.189 45.434 14.881 1.00 45.82 100 ASP B N 1
ATOM 2794 C CA . ASP B 1 102 ? 21.809 45.958 13.667 1.00 47.82 100 ASP B CA 1
ATOM 2795 C C . ASP B 1 102 ? 20.998 45.700 12.402 1.00 48.03 100 ASP B C 1
ATOM 2796 O O . ASP B 1 102 ? 21.097 46.445 11.453 1.00 51.73 100 ASP B O 1
ATOM 2801 N N . TYR B 1 103 ? 20.213 44.630 12.374 1.00 48.09 101 TYR B N 1
ATOM 2802 C CA . TYR B 1 103 ? 19.455 44.269 11.155 1.00 46.67 101 TYR B CA 1
ATOM 2803 C C . TYR B 1 103 ? 17.989 43.969 11.452 1.00 45.33 101 TYR B C 1
ATOM 2804 O O . TYR B 1 103 ? 17.488 42.893 11.163 1.00 47.27 101 TYR B O 1
ATOM 2813 N N . PRO B 1 104 ? 17.280 44.945 12.007 1.00 47.05 102 PRO B N 1
ATOM 2814 C CA . PRO B 1 104 ? 15.912 44.700 12.486 1.00 47.65 102 PRO B CA 1
ATOM 2815 C C . PRO B 1 104 ? 14.944 44.374 11.370 1.00 48.89 102 PRO B C 1
ATOM 2816 O O . PRO B 1 104 ? 13.942 43.697 11.607 1.00 48.07 102 PRO B O 1
ATOM 2820 N N . ALA B 1 105 ? 15.265 44.820 10.155 1.00 50.79 103 ALA B N 1
ATOM 2821 C CA . ALA B 1 105 ? 14.477 44.497 8.986 1.00 50.95 103 ALA B CA 1
ATOM 2822 C C . ALA B 1 105 ? 14.630 43.001 8.588 1.00 50.25 103 ALA B C 1
ATOM 2823 O O . ALA B 1 105 ? 13.779 42.451 7.874 1.00 52.09 103 ALA B O 1
ATOM 2825 N N . SER B 1 106 ? 15.676 42.337 9.074 1.00 47.49 104 SER B N 1
ATOM 2826 C CA . SER B 1 106 ? 15.892 40.930 8.766 1.00 44.73 104 SER B CA 1
ATOM 2827 C C . SER B 1 106 ? 15.438 39.944 9.852 1.00 43.97 104 SER B C 1
ATOM 2828 O O . SER B 1 106 ? 14.853 38.909 9.551 1.00 41.41 104 SER B O 1
ATOM 2831 N N . VAL B 1 107 ? 15.707 40.252 11.112 1.00 44.45 105 VAL B N 1
ATOM 2832 C CA . VAL B 1 107 ? 15.475 39.257 12.166 1.00 43.03 105 VAL B CA 1
ATOM 2833 C C . VAL B 1 107 ? 13.996 39.174 12.458 1.00 42.90 105 VAL B C 1
ATOM 2834 O O . VAL B 1 107 ? 13.381 40.142 12.865 1.00 47.83 105 VAL B O 1
ATOM 2838 N N . THR B 1 108 ? 13.418 38.001 12.222 1.00 42.18 106 THR B N 1
ATOM 2839 C CA . THR B 1 108 ? 11.990 37.790 12.385 1.00 40.56 106 THR B CA 1
ATOM 2840 C C . THR B 1 108 ? 11.685 37.579 13.860 1.00 40.45 106 THR B C 1
ATOM 2841 O O . THR B 1 108 ? 10.877 38.303 14.445 1.00 40.67 106 THR B O 1
ATOM 2845 N N . VAL B 1 109 ? 12.365 36.602 14.467 1.00 37.56 107 VAL B N 1
ATOM 2846 C CA . VAL B 1 109 ? 12.221 36.315 15.893 1.00 36.26 107 VAL B CA 1
ATOM 2847 C C . VAL B 1 109 ? 13.539 35.802 16.470 1.00 35.62 107 VAL B C 1
ATOM 2848 O O . VAL B 1 109 ? 14.402 35.324 15.749 1.00 35.67 107 VAL B O 1
ATOM 2852 N N . LEU B 1 110 ? 13.671 35.904 17.780 1.00 34.17 108 LEU B N 1
ATOM 2853 C CA . LEU B 1 110 ? 14.911 35.583 18.444 1.00 34.50 108 LEU B CA 1
ATOM 2854 C C . LEU B 1 110 ? 14.628 34.668 19.625 1.00 34.91 108 LEU B C 1
ATOM 2855 O O . LEU B 1 110 ? 13.735 34.943 20.442 1.00 36.33 108 LEU B O 1
ATOM 2860 N N . ILE B 1 111 ? 15.378 33.576 19.683 1.00 32.43 109 ILE B N 1
ATOM 2861 C CA . ILE B 1 111 ? 15.384 32.698 20.837 1.00 33.01 109 ILE B CA 1
ATOM 2862 C C . ILE B 1 111 ? 16.769 32.718 21.474 1.00 32.81 109 ILE B C 1
ATOM 2863 O O . ILE B 1 111 ? 17.768 32.549 20.796 1.00 31.70 109 ILE B O 1
ATOM 2868 N N . SER B 1 112 ? 16.783 32.997 22.778 1.00 33.26 110 SER B N 1
ATOM 2869 C CA . SER B 1 112 ? 17.986 33.068 23.606 1.00 30.86 110 SER B CA 1
ATOM 2870 C C . SER B 1 112 ? 18.024 31.847 24.472 1.00 29.07 110 SER B C 1
ATOM 2871 O O . SER B 1 112 ? 17.109 31.622 25.270 1.00 30.76 110 SER B O 1
ATOM 2874 N N . VAL B 1 113 ? 19.051 31.023 24.315 1.00 27.59 111 VAL B N 1
ATOM 2875 C CA . VAL B 1 113 ? 19.184 29.848 25.179 1.00 26.97 111 VAL B CA 1
ATOM 2876 C C . VAL B 1 113 ? 20.330 30.096 26.136 1.00 27.40 111 VAL B C 1
ATOM 2877 O O . VAL B 1 113 ? 21.472 30.133 25.723 1.00 27.32 111 VAL B O 1
ATOM 2881 N N . ASN B 1 114 ? 19.992 30.280 27.408 1.00 28.22 112 ASN B N 1
ATOM 2882 C CA . ASN B 1 114 ? 20.943 30.491 28.496 1.00 28.97 112 ASN B CA 1
ATOM 2883 C C . ASN B 1 114 ? 21.859 31.627 28.124 1.00 29.24 112 ASN B C 1
ATOM 2884 O O . ASN B 1 114 ? 23.065 31.499 28.212 1.00 30.04 112 ASN B O 1
ATOM 2889 N N . GLY B 1 115 ? 21.251 32.725 27.650 1.00 30.54 113 GLY B N 1
ATOM 2890 C CA . GLY B 1 115 ? 21.932 33.960 27.331 1.00 31.04 113 GLY B CA 1
ATOM 2891 C C . GLY B 1 115 ? 21.854 34.935 28.492 1.00 32.75 113 GLY B C 1
ATOM 2892 O O . GLY B 1 115 ? 21.465 34.579 29.611 1.00 29.74 113 GLY B O 1
ATOM 2893 N N . TRP B 1 116 ? 22.272 36.158 28.226 1.00 33.41 114 TRP B N 1
ATOM 2894 C CA . TRP B 1 116 ? 22.291 37.194 29.247 1.00 36.94 114 TRP B CA 1
ATOM 2895 C C . TRP B 1 116 ? 22.348 38.597 28.637 1.00 38.86 114 TRP B C 1
ATOM 2896 O O . TRP B 1 116 ? 22.724 38.737 27.478 1.00 40.91 114 TRP B O 1
ATOM 2907 N N . LEU B 1 117 ? 21.924 39.619 29.392 1.00 40.36 115 LEU B N 1
ATOM 2908 C CA . LEU B 1 117 ? 22.031 41.025 28.955 1.00 41.91 115 LEU B CA 1
ATOM 2909 C C . LEU B 1 117 ? 23.468 41.533 29.012 1.00 42.84 115 LEU B C 1
ATOM 2910 O O . LEU B 1 117 ? 23.959 42.199 28.097 1.00 42.92 115 LEU B O 1
ATOM 2915 N N . ARG B 1 118 ? 24.128 41.221 30.115 1.00 42.03 116 ARG B N 1
ATOM 2916 C CA . ARG B 1 118 ? 25.522 41.572 30.301 1.00 43.32 116 ARG B CA 1
ATOM 2917 C C . ARG B 1 118 ? 26.157 40.565 31.232 1.00 42.48 116 ARG B C 1
ATOM 2918 O O . ARG B 1 118 ? 25.496 40.001 32.064 1.00 42.14 116 ARG B O 1
ATOM 2926 N N . ILE B 1 119 ? 27.435 40.296 31.049 1.00 45.07 117 ILE B N 1
ATOM 2927 C CA . ILE B 1 119 ? 28.033 39.187 31.760 1.00 42.68 117 ILE B CA 1
ATOM 2928 C C . ILE B 1 119 ? 27.910 39.413 33.265 1.00 43.74 117 ILE B C 1
ATOM 2929 O O . ILE B 1 119 ? 28.210 40.479 33.769 1.00 45.65 117 ILE B O 1
ATOM 2934 N N . ASN B 1 120 ? 27.398 38.405 33.942 1.00 41.61 118 ASN B N 1
ATOM 2935 C CA . ASN B 1 120 ? 27.264 38.367 35.402 1.00 42.48 118 ASN B CA 1
ATOM 2936 C C . ASN B 1 120 ? 28.644 38.203 36.063 1.00 40.80 118 ASN B C 1
ATOM 2937 O O . ASN B 1 120 ? 29.564 37.605 35.478 1.00 43.28 118 ASN B O 1
ATOM 2942 N N . ALA B 1 121 ? 28.773 38.621 37.301 1.00 39.19 119 ALA B N 1
ATOM 2943 C CA . ALA B 1 121 ? 29.968 38.299 38.111 1.00 38.09 119 ALA B CA 1
ATOM 2944 C C . ALA B 1 121 ? 30.218 36.808 38.220 1.00 35.66 119 ALA B C 1
ATOM 2945 O O . ALA B 1 121 ? 31.364 36.364 38.237 1.00 35.68 119 ALA B O 1
ATOM 2947 N N . HIS B 1 122 ? 29.147 36.014 38.300 1.00 34.20 120 HIS B N 1
ATOM 2948 C CA . HIS B 1 122 ? 29.283 34.566 38.379 1.00 31.98 120 HIS B CA 1
ATOM 2949 C C . HIS B 1 122 ? 29.953 33.958 37.128 1.00 30.64 120 HIS B C 1
ATOM 2950 O O . HIS B 1 122 ? 30.869 33.161 37.206 1.00 28.69 120 HIS B O 1
ATOM 2957 N N . THR B 1 123 ? 29.464 34.342 35.971 1.00 30.92 121 THR B N 1
ATOM 2958 C CA . THR B 1 123 ? 30.010 33.897 34.711 1.00 30.55 121 THR B CA 1
ATOM 2959 C C . THR B 1 123 ? 31.450 34.385 34.565 1.00 32.38 121 THR B C 1
ATOM 2960 O O . THR B 1 123 ? 32.293 33.658 34.031 1.00 33.57 121 THR B O 1
ATOM 2964 N N . ARG B 1 124 ? 31.745 35.588 35.042 1.00 33.30 122 ARG B N 1
ATOM 2965 C CA . ARG B 1 124 ? 33.140 36.072 35.039 1.00 36.74 122 ARG B CA 1
ATOM 2966 C C . ARG B 1 124 ? 34.035 35.176 35.892 1.00 36.32 122 ARG B C 1
ATOM 2967 O O . ARG B 1 124 ? 35.138 34.799 35.486 1.00 36.40 122 ARG B O 1
ATOM 2975 N N . ARG B 1 125 ? 33.535 34.835 37.068 1.00 35.67 123 ARG B N 1
ATOM 2976 C CA . ARG B 1 125 ? 34.248 33.916 37.942 1.00 36.49 123 ARG B CA 1
ATOM 2977 C C . ARG B 1 125 ? 34.529 32.585 37.233 1.00 34.17 123 ARG B C 1
ATOM 2978 O O . ARG B 1 125 ? 35.624 32.042 37.326 1.00 35.92 123 ARG B O 1
ATOM 2986 N N . CYS B 1 126 ? 33.512 32.046 36.579 1.00 32.81 124 CYS B N 1
ATOM 2987 C CA . CYS B 1 126 ? 33.675 30.810 35.833 1.00 31.53 124 CYS B CA 1
ATOM 2988 C C . CYS B 1 126 ? 34.804 30.979 34.803 1.00 32.14 124 CYS B C 1
ATOM 2989 O O . CYS B 1 126 ? 35.693 30.134 34.715 1.00 30.39 124 CYS B O 1
ATOM 2992 N N . PHE B 1 127 ? 34.758 32.069 34.033 1.00 32.82 125 PHE B N 1
ATOM 2993 C CA . PHE B 1 127 ? 35.756 32.268 32.982 1.00 34.87 125 PHE B CA 1
ATOM 2994 C C . PHE B 1 127 ? 37.133 32.559 33.517 1.00 35.68 125 PHE B C 1
ATOM 2995 O O . PHE B 1 127 ? 38.111 32.140 32.930 1.00 34.45 125 PHE B O 1
ATOM 3003 N N . GLN B 1 128 ? 37.202 33.232 34.663 1.00 37.20 126 GLN B N 1
ATOM 3004 C CA . GLN B 1 128 ? 38.489 33.407 35.340 1.00 40.28 126 GLN B CA 1
ATOM 3005 C C . GLN B 1 128 ? 39.131 32.041 35.680 1.00 36.91 126 GLN B C 1
ATOM 3006 O O . GLN B 1 128 ? 40.309 31.830 35.420 1.00 35.84 126 GLN B O 1
ATOM 3012 N N . VAL B 1 129 ? 38.329 31.097 36.178 1.00 34.99 127 VAL B N 1
ATOM 3013 C CA . VAL B 1 129 ? 38.810 29.735 36.480 1.00 32.59 127 VAL B CA 1
ATOM 3014 C C . VAL B 1 129 ? 39.266 29.014 35.203 1.00 33.67 127 VAL B C 1
ATOM 3015 O O . VAL B 1 129 ? 40.370 28.451 35.140 1.00 36.05 127 VAL B O 1
ATOM 3019 N N . ARG B 1 130 ? 38.435 29.103 34.178 1.00 31.80 128 ARG B N 1
ATOM 3020 C CA . ARG B 1 130 ? 38.714 28.455 32.899 1.00 32.89 128 ARG B CA 1
ATOM 3021 C C . ARG B 1 130 ? 39.905 29.056 32.144 1.00 33.80 128 ARG B C 1
ATOM 3022 O O . ARG B 1 130 ? 40.718 28.314 31.593 1.00 32.78 128 ARG B O 1
ATOM 3030 N N . GLU B 1 131 ? 40.068 30.385 32.199 1.00 36.00 129 GLU B N 1
ATOM 3031 C CA . GLU B 1 131 ? 41.287 31.055 31.655 1.00 37.93 129 GLU B CA 1
ATOM 3032 C C . GLU B 1 131 ? 42.534 30.552 32.353 1.00 38.04 129 GLU B C 1
ATOM 3033 O O . GLU B 1 131 ? 43.533 30.225 31.713 1.00 35.81 129 GLU B O 1
ATOM 3039 N N . ARG B 1 132 ? 42.471 30.470 33.676 1.00 38.66 130 ARG B N 1
ATOM 3040 C CA A ARG B 1 132 ? 43.582 29.950 34.474 0.50 39.09 130 ARG B CA 1
ATOM 3041 C CA B ARG B 1 132 ? 43.598 29.956 34.454 0.50 39.51 130 ARG B CA 1
ATOM 3042 C C . ARG B 1 132 ? 43.983 28.559 33.969 1.00 38.80 130 ARG B C 1
ATOM 3043 O O . ARG B 1 132 ? 45.170 28.238 33.849 1.00 39.00 130 ARG B O 1
ATOM 3058 N N . LEU B 1 133 ? 42.984 27.724 33.668 1.00 37.73 131 LEU B N 1
ATOM 3059 C CA . LEU B 1 133 ? 43.268 26.385 33.145 1.00 35.87 131 LEU B CA 1
ATOM 3060 C C . LEU B 1 133 ? 43.914 26.488 31.776 1.00 35.10 131 LEU B C 1
ATOM 3061 O O . LEU B 1 133 ? 44.876 25.775 31.477 1.00 34.14 131 LEU B O 1
ATOM 3066 N N . LEU B 1 134 ? 43.350 27.344 30.935 1.00 35.42 132 LEU B N 1
ATOM 3067 C CA . LEU B 1 134 ? 43.955 27.626 29.618 1.00 36.70 132 LEU B CA 1
ATOM 3068 C C . LEU B 1 134 ? 45.448 27.971 29.741 1.00 39.83 132 LEU B C 1
ATOM 3069 O O . LEU B 1 134 ? 46.289 27.311 29.122 1.00 40.73 132 LEU B O 1
ATOM 3074 N N . TYR B 1 135 ? 45.763 28.983 30.558 1.00 41.73 133 TYR B N 1
ATOM 3075 C CA . TYR B 1 135 ? 47.140 29.490 30.669 1.00 44.26 133 TYR B CA 1
ATOM 3076 C C . TYR B 1 135 ? 48.106 28.484 31.275 1.00 44.85 133 TYR B C 1
ATOM 3077 O O . TYR B 1 135 ? 49.266 28.432 30.896 1.00 45.12 133 TYR B O 1
ATOM 3086 N N . SER B 1 136 ? 47.603 27.658 32.181 1.00 44.34 134 SER B N 1
ATOM 3087 C CA . SER B 1 136 ? 48.458 26.722 32.908 1.00 44.56 134 SER B CA 1
ATOM 3088 C C . SER B 1 136 ? 48.491 25.317 32.320 1.00 42.16 134 SER B C 1
ATOM 3089 O O . SER B 1 136 ? 49.494 24.603 32.473 1.00 43.35 134 SER B O 1
ATOM 3092 N N . GLY B 1 137 ? 47.402 24.919 31.685 1.00 38.00 135 GLY B N 1
ATOM 3093 C CA . GLY B 1 137 ? 47.262 23.566 31.160 1.00 37.48 135 GLY B CA 1
ATOM 3094 C C . GLY B 1 137 ? 46.831 23.447 29.689 1.00 37.11 135 GLY B C 1
ATOM 3095 O O . GLY B 1 137 ? 46.588 22.350 29.210 1.00 36.15 135 GLY B O 1
ATOM 3096 N N . GLY B 1 138 ? 46.768 24.568 28.985 1.00 37.39 136 GLY B N 1
ATOM 3097 C CA . GLY B 1 138 ? 46.495 24.586 27.562 1.00 38.06 136 GLY B CA 1
ATOM 3098 C C . GLY B 1 138 ? 45.108 24.096 27.175 1.00 37.90 136 GLY B C 1
ATOM 3099 O O . GLY B 1 138 ? 44.167 24.058 27.990 1.00 35.65 136 GLY B O 1
ATOM 3100 N N . ALA B 1 139 ? 45.008 23.693 25.923 1.00 37.88 137 ALA B N 1
ATOM 3101 C CA . ALA B 1 139 ? 43.810 23.129 25.372 1.00 35.86 137 ALA B CA 1
ATOM 3102 C C . ALA B 1 139 ? 43.346 21.896 26.177 1.00 36.14 137 ALA B C 1
ATOM 3103 O O . ALA B 1 139 ? 42.155 21.712 26.379 1.00 33.48 137 ALA B O 1
ATOM 3105 N N . GLN B 1 140 ? 44.273 21.050 26.601 1.00 36.62 138 GLN B N 1
ATOM 3106 C CA . GLN B 1 140 ? 43.922 19.836 27.312 1.00 37.72 138 GLN B CA 1
ATOM 3107 C C . GLN B 1 140 ? 43.175 20.178 28.585 1.00 36.65 138 GLN B C 1
ATOM 3108 O O . GLN B 1 140 ? 42.178 19.543 28.896 1.00 35.45 138 GLN B O 1
ATOM 3114 N N . ALA B 1 141 ? 43.652 21.183 29.309 1.00 34.93 139 ALA B N 1
ATOM 3115 C CA . ALA B 1 141 ? 43.070 21.518 30.614 1.00 33.91 139 ALA B CA 1
ATOM 3116 C C . ALA B 1 141 ? 41.752 22.243 30.376 1.00 32.01 139 ALA B C 1
ATOM 3117 O O . ALA B 1 141 ? 40.795 22.038 31.094 1.00 31.76 139 ALA B O 1
ATOM 3119 N N . TRP B 1 142 ? 41.703 23.072 29.348 1.00 31.13 140 TRP B N 1
ATOM 3120 C CA . TRP B 1 142 ? 40.450 23.732 28.956 1.00 30.59 140 TRP B CA 1
ATOM 3121 C C . TRP B 1 142 ? 39.346 22.735 28.681 1.00 29.28 140 TRP B C 1
ATOM 3122 O O . TRP B 1 142 ? 38.267 22.872 29.192 1.00 27.25 140 TRP B O 1
ATOM 3133 N N . VAL B 1 143 ? 39.628 21.770 27.817 1.00 30.21 141 VAL B N 1
ATOM 3134 C CA . VAL B 1 143 ? 38.660 20.761 27.378 1.00 30.98 141 VAL B CA 1
ATOM 3135 C C . VAL B 1 143 ? 38.225 19.866 28.544 1.00 31.38 141 VAL B C 1
ATOM 3136 O O . VAL B 1 143 ? 37.090 19.494 28.640 1.00 33.01 141 VAL B O 1
ATOM 3140 N N . GLU B 1 144 ? 39.176 19.498 29.389 1.00 33.54 142 GLU B N 1
ATOM 3141 C CA . GLU B 1 144 ? 38.946 18.729 30.594 1.00 35.53 142 GLU B CA 1
ATOM 3142 C C . GLU B 1 144 ? 37.866 19.398 31.471 1.00 33.23 142 GLU B C 1
ATOM 3143 O O . GLU B 1 144 ? 36.977 18.737 31.940 1.00 32.67 142 GLU B O 1
ATOM 3149 N N . ALA B 1 145 ? 37.965 20.700 31.675 1.00 31.96 143 ALA B N 1
ATOM 3150 C CA . ALA B 1 145 ? 37.020 21.419 32.542 1.00 30.55 143 ALA B CA 1
ATOM 3151 C C . ALA B 1 145 ? 35.694 21.731 31.842 1.00 28.69 143 ALA B C 1
ATOM 3152 O O . ALA B 1 145 ? 34.660 21.809 32.474 1.00 28.68 143 ALA B O 1
ATOM 3154 N N . GLN B 1 146 ? 35.746 21.893 30.533 1.00 29.74 144 GLN B N 1
ATOM 3155 C CA . GLN B 1 146 ? 34.643 22.430 29.755 1.00 30.55 144 GLN B CA 1
ATOM 3156 C C . GLN B 1 146 ? 33.249 21.793 30.049 1.00 28.70 144 GLN B C 1
ATOM 3157 O O . GLN B 1 146 ? 32.318 22.495 30.307 1.00 26.94 144 GLN B O 1
ATOM 3163 N N . PRO B 1 147 ? 33.117 20.465 29.973 1.00 28.33 145 PRO B N 1
ATOM 3164 C CA . PRO B 1 147 ? 31.804 19.855 30.185 1.00 26.19 145 PRO B CA 1
ATOM 3165 C C . PRO B 1 147 ? 31.267 20.063 31.576 1.00 24.92 145 PRO B C 1
ATOM 3166 O O . PRO B 1 147 ? 30.059 20.015 31.767 1.00 25.58 145 PRO B O 1
ATOM 3170 N N . LEU B 1 148 ? 32.125 20.279 32.550 1.00 24.99 146 LEU B N 1
ATOM 3171 C CA . LEU B 1 148 ? 31.652 20.528 33.939 1.00 25.55 146 LEU B CA 1
ATOM 3172 C C . LEU B 1 148 ? 30.809 21.806 34.003 1.00 24.89 146 LEU B C 1
ATOM 3173 O O . LEU B 1 148 ? 30.009 21.964 34.881 1.00 26.53 146 LEU B O 1
ATOM 3178 N N . PHE B 1 149 ? 31.010 22.704 33.057 1.00 25.73 147 PHE B N 1
ATOM 3179 C CA . PHE B 1 149 ? 30.228 23.944 32.926 1.00 26.57 147 PHE B CA 1
ATOM 3180 C C . PHE B 1 149 ? 28.979 23.821 32.051 1.00 27.58 147 PHE B C 1
ATOM 3181 O O . PHE B 1 149 ? 28.154 24.728 32.068 1.00 30.21 147 PHE B O 1
ATOM 3189 N N . LEU B 1 150 ? 28.872 22.706 31.316 1.00 25.92 148 LEU B N 1
ATOM 3190 C CA . LEU B 1 150 ? 27.873 22.489 30.277 1.00 28.35 148 LEU B CA 1
ATOM 3191 C C . LEU B 1 150 ? 26.777 21.492 30.653 1.00 27.02 148 LEU B C 1
ATOM 3192 O O . LEU B 1 150 ? 25.612 21.701 30.350 1.00 26.47 148 LEU B O 1
ATOM 3197 N N . TYR B 1 151 ? 27.170 20.415 31.317 1.00 25.63 149 TYR B N 1
ATOM 3198 C CA . TYR B 1 151 ? 26.267 19.291 31.520 1.00 25.94 149 TYR B CA 1
ATOM 3199 C C . TYR B 1 151 ? 26.057 19.034 33.010 1.00 25.51 149 TYR B C 1
ATOM 3200 O O . TYR B 1 151 ? 26.967 19.226 33.803 1.00 27.08 149 TYR B O 1
ATOM 3209 N N . PRO B 1 152 ? 24.884 18.533 33.386 1.00 27.31 150 PRO B N 1
ATOM 3210 C CA . PRO B 1 152 ? 24.785 18.050 34.770 1.00 26.29 150 PRO B CA 1
ATOM 3211 C C . PRO B 1 152 ? 25.728 16.870 34.988 1.00 25.45 150 PRO B C 1
ATOM 3212 O O . PRO B 1 152 ? 25.991 16.087 34.042 1.00 26.11 150 PRO B O 1
ATOM 3216 N N . ALA B 1 153 ? 26.170 16.715 36.242 1.00 24.65 151 ALA B N 1
ATOM 3217 C CA . ALA B 1 153 ? 27.035 15.627 36.674 1.00 25.19 151 ALA B CA 1
ATOM 3218 C C . ALA B 1 153 ? 26.495 14.252 36.295 1.00 25.77 151 ALA B C 1
ATOM 3219 O O . ALA B 1 153 ? 27.216 13.440 35.755 1.00 26.63 151 ALA B O 1
ATOM 3221 N N . ASP B 1 154 ? 25.242 13.973 36.648 1.00 27.38 152 ASP B N 1
ATOM 3222 C CA . ASP B 1 154 ? 24.673 12.649 36.411 1.00 27.92 152 ASP B CA 1
ATOM 3223 C C . ASP B 1 154 ? 24.569 12.340 34.922 1.00 28.53 152 ASP B C 1
ATOM 3224 O O . ASP B 1 154 ? 24.754 11.197 34.496 1.00 27.27 152 ASP B O 1
ATOM 3229 N N . TRP B 1 155 ? 24.285 13.372 34.149 1.00 26.46 153 TRP B N 1
ATOM 3230 C CA . TRP B 1 155 ? 24.148 13.196 32.706 1.00 26.28 153 TRP B CA 1
ATOM 3231 C C . TRP B 1 155 ? 25.476 12.770 32.117 1.00 25.97 153 TRP B C 1
ATOM 3232 O O . TRP B 1 155 ? 25.555 11.806 31.363 1.00 24.85 153 TRP B O 1
ATOM 3251 N N . ALA B 1 157 ? 28.099 11.636 33.825 1.00 26.31 155 ALA B N 1
ATOM 3252 C CA . ALA B 1 157 ? 28.712 10.470 34.479 1.00 27.57 155 ALA B CA 1
ATOM 3253 C C . ALA B 1 157 ? 28.148 9.172 33.913 1.00 28.48 155 ALA B C 1
ATOM 3254 O O . ALA B 1 157 ? 28.777 8.151 34.032 1.00 30.21 155 ALA B O 1
ATOM 3256 N N . ALA B 1 158 ? 26.944 9.210 33.336 1.00 27.49 156 ALA B N 1
ATOM 3257 C CA . ALA B 1 158 ? 26.319 7.996 32.840 1.00 27.55 156 ALA B CA 1
ATOM 3258 C C . ALA B 1 158 ? 26.706 7.786 31.383 1.00 28.37 156 ALA B C 1
ATOM 3259 O O . ALA B 1 158 ? 26.250 6.833 30.771 1.00 27.60 156 ALA B O 1
ATOM 3261 N N . ARG B 1 159 ? 27.539 8.679 30.834 1.00 27.61 157 ARG B N 1
ATOM 3262 C CA . ARG B 1 159 ? 27.856 8.701 29.424 1.00 28.64 157 ARG B CA 1
ATOM 3263 C C . ARG B 1 159 ? 29.346 8.820 29.168 1.00 29.64 157 ARG B C 1
ATOM 3264 O O . ARG B 1 159 ? 29.769 9.639 28.308 1.00 28.32 157 ARG B O 1
ATOM 3272 N N . ALA B 1 160 ? 30.142 8.029 29.896 1.00 28.52 158 ALA B N 1
ATOM 3273 C CA . ALA B 1 160 ? 31.590 8.144 29.777 1.00 29.06 158 ALA B CA 1
ATOM 3274 C C . ALA B 1 160 ? 32.057 7.999 28.325 1.00 28.87 158 ALA B C 1
ATOM 3275 O O . ALA B 1 160 ? 32.887 8.773 27.891 1.00 30.56 158 ALA B O 1
ATOM 3277 N N . PRO B 1 161 ? 31.566 6.996 27.575 1.00 30.15 159 PRO B N 1
ATOM 3278 C CA . PRO B 1 161 ? 32.133 6.822 26.226 1.00 31.30 159 PRO B CA 1
ATOM 3279 C C . PRO B 1 161 ? 31.887 8.005 25.339 1.00 30.69 159 PRO B C 1
ATOM 3280 O O . PRO B 1 161 ? 32.744 8.379 24.559 1.00 31.99 159 PRO B O 1
ATOM 3284 N N . ARG B 1 162 ? 30.739 8.636 25.492 1.00 30.26 160 ARG B N 1
ATOM 3285 C CA . ARG B 1 162 ? 30.447 9.839 24.753 1.00 30.94 160 ARG B CA 1
ATOM 3286 C C . ARG B 1 162 ? 31.357 11.011 25.199 1.00 30.94 160 ARG B C 1
ATOM 3287 O O . ARG B 1 162 ? 31.899 11.689 24.371 1.00 32.47 160 ARG B O 1
ATOM 3295 N N . LEU B 1 163 ? 31.512 11.245 26.492 1.00 30.06 161 LEU B N 1
ATOM 3296 C CA . LEU B 1 163 ? 32.419 12.302 26.977 1.00 29.98 161 LEU B CA 1
ATOM 3297 C C . LEU B 1 163 ? 33.840 12.126 26.489 1.00 31.39 161 LEU B C 1
ATOM 3298 O O . LEU B 1 163 ? 34.497 13.098 26.148 1.00 30.38 161 LEU B O 1
ATOM 3303 N N . GLU B 1 164 ? 34.315 10.887 26.483 1.00 33.76 162 GLU B N 1
ATOM 3304 C CA . GLU B 1 164 ? 35.636 10.579 25.988 1.00 36.23 162 GLU B CA 1
ATOM 3305 C C . GLU B 1 164 ? 35.761 10.970 24.522 1.00 36.23 162 GLU B C 1
ATOM 3306 O O . GLU B 1 164 ? 36.774 11.528 24.107 1.00 38.63 162 GLU B O 1
ATOM 3312 N N . ALA B 1 165 ? 34.754 10.640 23.726 1.00 34.08 163 ALA B N 1
ATOM 3313 C CA . ALA B 1 165 ? 34.792 10.926 22.297 1.00 33.56 163 ALA B CA 1
ATOM 3314 C C . ALA B 1 165 ? 34.694 12.421 22.089 1.00 34.40 163 ALA B C 1
ATOM 3315 O O . ALA B 1 165 ? 35.427 12.973 21.317 1.00 34.92 163 ALA B O 1
ATOM 3317 N N . GLU B 1 166 ? 33.840 13.102 22.840 1.00 33.59 164 GLU B N 1
ATOM 3318 C CA . GLU B 1 166 ? 33.756 14.563 22.739 1.00 33.57 164 GLU B CA 1
ATOM 3319 C C . GLU B 1 166 ? 35.034 15.246 23.229 1.00 32.99 164 GLU B C 1
ATOM 3320 O O . GLU B 1 166 ? 35.443 16.252 22.671 1.00 33.25 164 GLU B O 1
ATOM 3326 N N . ASP B 1 167 ? 35.631 14.752 24.310 1.00 32.00 165 ASP B N 1
ATOM 3327 C CA . ASP B 1 167 ? 36.884 15.370 24.800 1.00 33.43 165 ASP B CA 1
ATOM 3328 C C . ASP B 1 167 ? 37.993 15.263 23.739 1.00 34.38 165 ASP B C 1
ATOM 3329 O O . ASP B 1 167 ? 38.812 16.174 23.604 1.00 33.45 165 ASP B O 1
ATOM 3334 N N . ALA B 1 168 ? 38.012 14.154 23.002 1.00 34.78 166 ALA B N 1
ATOM 3335 C CA . ALA B 1 168 ? 39.037 13.960 21.978 1.00 37.48 166 ALA B CA 1
ATOM 3336 C C . ALA B 1 168 ? 38.752 14.895 20.806 1.00 37.79 166 ALA B C 1
ATOM 3337 O O . ALA B 1 168 ? 39.666 15.498 20.261 1.00 37.80 166 ALA B O 1
ATOM 3339 N N . LEU B 1 169 ? 37.471 15.058 20.470 1.00 38.64 167 LEU B N 1
ATOM 3340 C CA . LEU B 1 169 ? 37.075 15.952 19.396 1.00 37.87 167 LEU B CA 1
ATOM 3341 C C . LEU B 1 169 ? 37.388 17.404 19.740 1.00 36.75 167 LEU B C 1
ATOM 3342 O O . LEU B 1 169 ? 37.879 18.141 18.885 1.00 38.78 167 LEU B O 1
ATOM 3347 N N . ALA B 1 170 ? 37.070 17.815 20.975 1.00 34.79 168 ALA B N 1
ATOM 3348 C CA . ALA B 1 170 ? 37.270 19.181 21.424 1.00 33.39 168 ALA B CA 1
ATOM 3349 C C . ALA B 1 170 ? 38.735 19.549 21.410 1.00 33.67 168 ALA B C 1
ATOM 3350 O O . ALA B 1 170 ? 39.082 20.684 21.117 1.00 34.75 168 ALA B O 1
ATOM 3352 N N . LEU B 1 171 ? 39.595 18.611 21.781 1.00 34.00 169 LEU B N 1
ATOM 3353 C CA . LEU B 1 171 ? 41.025 18.882 21.742 1.00 36.33 169 LEU B CA 1
ATOM 3354 C C . LEU B 1 171 ? 41.497 18.956 20.275 1.00 36.23 169 LEU B C 1
ATOM 3355 O O . LEU B 1 171 ? 42.197 19.854 19.926 1.00 38.70 169 LEU B O 1
ATOM 3360 N N . ALA B 1 172 ? 41.115 18.008 19.441 1.00 36.33 170 ALA B N 1
ATOM 3361 C CA . ALA B 1 172 ? 41.554 18.007 18.054 1.00 37.85 170 ALA B CA 1
ATOM 3362 C C . ALA B 1 172 ? 41.023 19.222 17.270 1.00 38.48 170 ALA B C 1
ATOM 3363 O O . ALA B 1 172 ? 41.686 19.701 16.359 1.00 41.62 170 ALA B O 1
ATOM 3365 N N . HIS B 1 173 ? 39.859 19.731 17.630 1.00 36.53 171 HIS B N 1
ATOM 3366 C CA . HIS B 1 173 ? 39.263 20.867 16.906 1.00 37.83 171 HIS B CA 1
ATOM 3367 C C . HIS B 1 173 ? 39.347 22.156 17.684 1.00 37.50 171 HIS B C 1
ATOM 3368 O O . HIS B 1 173 ? 38.709 23.148 17.347 1.00 35.41 171 HIS B O 1
ATOM 3375 N N . PHE B 1 174 ? 40.161 22.152 18.739 1.00 37.34 172 PHE B N 1
ATOM 3376 C CA . PHE B 1 174 ? 40.310 23.319 19.566 1.00 36.50 172 PHE B CA 1
ATOM 3377 C C . PHE B 1 174 ? 40.597 24.566 18.684 1.00 36.90 172 PHE B C 1
ATOM 3378 O O . PHE B 1 174 ? 41.446 24.533 17.818 1.00 36.27 172 PHE B O 1
ATOM 3386 N N . GLN B 1 175 ? 39.837 25.633 18.890 1.00 36.08 173 GLN B N 1
ATOM 3387 C CA . GLN B 1 175 ? 39.951 26.864 18.090 1.00 35.95 173 GLN B CA 1
ATOM 3388 C C . GLN B 1 175 ? 41.251 27.646 18.273 1.00 36.93 173 GLN B C 1
ATOM 3389 O O . GLN B 1 175 ? 41.535 28.558 17.489 1.00 36.98 173 GLN B O 1
ATOM 3395 N N . GLY B 1 176 ? 42.040 27.269 19.275 1.00 38.14 174 GLY B N 1
ATOM 3396 C CA . GLY B 1 176 ? 43.327 27.914 19.540 1.00 40.39 174 GLY B CA 1
ATOM 3397 C C . GLY B 1 176 ? 43.216 29.057 20.542 1.00 41.37 174 GLY B C 1
ATOM 3398 O O . GLY B 1 176 ? 42.164 29.668 20.706 1.00 40.40 174 GLY B O 1
ATOM 3399 N N . LYS B 1 177 ? 44.316 29.323 21.228 1.00 44.47 175 LYS B N 1
ATOM 3400 C CA . LYS B 1 177 ? 44.367 30.303 22.310 1.00 45.63 175 LYS B CA 1
ATOM 3401 C C . LYS B 1 177 ? 43.978 31.687 21.820 1.00 45.24 175 LYS B C 1
ATOM 3402 O O . LYS B 1 177 ? 43.144 32.359 22.415 1.00 43.50 175 LYS B O 1
ATOM 3408 N N . ASN B 1 178 ? 44.591 32.111 20.733 1.00 45.57 176 ASN B N 1
ATOM 3409 C CA . ASN B 1 178 ? 44.334 33.449 20.191 1.00 47.10 176 ASN B CA 1
ATOM 3410 C C . ASN B 1 178 ? 42.843 33.700 19.964 1.00 43.52 176 ASN B C 1
ATOM 3411 O O . ASN B 1 178 ? 42.275 34.644 20.506 1.00 42.58 176 ASN B O 1
ATOM 3416 N N . ASN B 1 179 ? 42.229 32.859 19.150 1.00 41.57 177 ASN B N 1
ATOM 3417 C CA . ASN B 1 179 ? 40.806 33.052 18.786 1.00 41.36 177 ASN B CA 1
ATOM 3418 C C . ASN B 1 179 ? 39.876 32.904 19.987 1.00 39.85 177 ASN B C 1
ATOM 3419 O O . ASN B 1 179 ? 38.941 33.702 20.174 1.00 39.80 177 ASN B O 1
ATOM 3424 N N . LEU B 1 180 ? 40.184 31.939 20.849 1.00 38.69 178 LEU B N 1
ATOM 3425 C CA . LEU B 1 180 ? 39.382 31.725 22.059 1.00 37.04 178 LEU B CA 1
ATOM 3426 C C . LEU B 1 180 ? 39.399 33.003 22.883 1.00 38.53 178 LEU B C 1
ATOM 3427 O O . LEU B 1 180 ? 38.346 33.493 23.285 1.00 36.76 178 LEU B O 1
ATOM 3432 N N . LEU B 1 181 ? 40.606 33.545 23.098 1.00 40.39 179 LEU B N 1
ATOM 3433 C CA . LEU B 1 181 ? 40.788 34.749 23.924 1.00 40.69 179 LEU B CA 1
ATOM 3434 C C . LEU B 1 181 ? 40.173 35.981 23.278 1.00 40.29 179 LEU B C 1
ATOM 3435 O O . LEU B 1 181 ? 39.599 36.783 23.967 1.00 40.84 179 LEU B O 1
ATOM 3440 N N . ARG B 1 182 ? 40.242 36.098 21.954 1.00 40.19 180 ARG B N 1
ATOM 3441 C CA . ARG B 1 182 ? 39.535 37.175 21.255 1.00 42.41 180 ARG B CA 1
ATOM 3442 C C . ARG B 1 182 ? 38.001 37.084 21.380 1.00 40.22 180 ARG B C 1
ATOM 3443 O O . ARG B 1 182 ? 37.309 38.085 21.582 1.00 40.07 180 ARG B O 1
ATOM 3451 N N . ARG B 1 183 ? 37.477 35.859 21.274 1.00 38.60 181 ARG B N 1
ATOM 3452 C CA . ARG B 1 183 ? 36.040 35.608 21.355 1.00 37.71 181 ARG B CA 1
ATOM 3453 C C . ARG B 1 183 ? 35.516 35.772 22.768 1.00 37.46 181 ARG B C 1
ATOM 3454 O O . ARG B 1 183 ? 34.433 36.316 22.988 1.00 36.37 181 ARG B O 1
ATOM 3462 N N . LEU B 1 184 ? 36.318 35.343 23.740 1.00 39.10 182 LEU B N 1
ATOM 3463 C CA . LEU B 1 184 ? 36.008 35.574 25.136 1.00 38.92 182 LEU B CA 1
ATOM 3464 C C . LEU B 1 184 ? 35.982 37.052 25.486 1.00 41.40 182 LEU B C 1
ATOM 3465 O O . LEU B 1 184 ? 35.142 37.515 26.289 1.00 39.56 182 LEU B O 1
ATOM 3470 N N . ASN B 1 185 ? 36.963 37.783 24.973 1.00 41.39 183 ASN B N 1
ATOM 3471 C CA . ASN B 1 185 ? 36.964 39.205 25.174 1.00 43.97 183 ASN B CA 1
ATOM 3472 C C . ASN B 1 185 ? 35.696 39.851 24.637 1.00 42.85 183 ASN B C 1
ATOM 3473 O O . ASN B 1 185 ? 35.057 40.657 25.301 1.00 46.03 183 ASN B O 1
ATOM 3478 N N . ALA B 1 186 ? 35.382 39.525 23.395 1.00 43.60 184 ALA B N 1
ATOM 3479 C CA . ALA B 1 186 ? 34.171 40.001 22.741 1.00 43.78 184 ALA B CA 1
ATOM 3480 C C . ALA B 1 186 ? 32.927 39.641 23.594 1.00 42.79 184 ALA B C 1
ATOM 3481 O O . ALA B 1 186 ? 32.031 40.454 23.819 1.00 44.11 184 ALA B O 1
ATOM 3483 N N . LEU B 1 187 ? 32.917 38.432 24.110 1.00 41.60 185 LEU B N 1
ATOM 3484 C CA . LEU B 1 187 ? 31.821 37.951 24.936 1.00 40.51 185 LEU B CA 1
ATOM 3485 C C . LEU B 1 187 ? 31.656 38.809 26.194 1.00 43.76 185 LEU B C 1
ATOM 3486 O O . LEU B 1 187 ? 30.591 39.310 26.486 1.00 46.06 185 LEU B O 1
ATOM 3491 N N . LYS B 1 188 ? 32.739 39.014 26.903 1.00 46.27 186 LYS B N 1
ATOM 3492 C CA . LYS B 1 188 ? 32.697 39.745 28.156 1.00 48.32 186 LYS B CA 1
ATOM 3493 C C . LYS B 1 188 ? 32.273 41.217 28.004 1.00 51.45 186 LYS B C 1
ATOM 3494 O O . LYS B 1 188 ? 31.678 41.801 28.918 1.00 51.84 186 LYS B O 1
ATOM 3500 N N . ARG B 1 189 ? 32.582 41.803 26.856 1.00 52.13 187 ARG B N 1
ATOM 3501 C CA . ARG B 1 189 ? 32.340 43.229 26.614 1.00 54.71 187 ARG B CA 1
ATOM 3502 C C . ARG B 1 189 ? 30.962 43.518 26.060 1.00 52.43 187 ARG B C 1
ATOM 3503 O O . ARG B 1 189 ? 30.487 44.632 26.138 1.00 55.76 187 ARG B O 1
ATOM 3508 N N . ALA B 1 190 ? 30.310 42.512 25.515 1.00 50.70 188 ALA B N 1
ATOM 3509 C CA . ALA B 1 190 ? 28.932 42.650 25.032 1.00 49.65 188 ALA B CA 1
ATOM 3510 C C . ALA B 1 190 ? 28.048 43.112 26.200 1.00 50.85 188 ALA B C 1
ATOM 3511 O O . ALA B 1 190 ? 28.085 42.521 27.287 1.00 50.88 188 ALA B O 1
ATOM 3513 N N . ASP B 1 191 ? 27.324 44.217 25.993 1.00 50.31 189 ASP B N 1
ATOM 3514 C CA . ASP B 1 191 ? 26.415 44.789 27.004 1.00 50.09 189 ASP B CA 1
ATOM 3515 C C . ASP B 1 191 ? 25.149 45.343 26.349 1.00 49.05 189 ASP B C 1
ATOM 3516 O O . ASP B 1 191 ? 25.129 46.416 25.787 1.00 53.66 189 ASP B O 1
ATOM 3521 N N . PHE B 1 192 ? 24.077 44.581 26.445 1.00 49.35 190 PHE B N 1
ATOM 3522 C CA . PHE B 1 192 ? 22.804 44.967 25.849 1.00 48.63 190 PHE B CA 1
ATOM 3523 C C . PHE B 1 192 ? 21.837 45.590 26.832 1.00 47.68 190 PHE B C 1
ATOM 3524 O O . PHE B 1 192 ? 20.691 45.816 26.476 1.00 47.50 190 PHE B O 1
ATOM 3532 N N . SER B 1 193 ? 22.296 45.885 28.041 1.00 48.27 191 SER B N 1
ATOM 3533 C CA . SER B 1 193 ? 21.388 46.341 29.082 1.00 50.48 191 SER B CA 1
ATOM 3534 C C . SER B 1 193 ? 20.675 47.677 28.704 1.00 52.21 191 SER B C 1
ATOM 3535 O O . SER B 1 193 ? 19.519 47.900 29.078 1.00 51.26 191 SER B O 1
ATOM 3538 N N . HIS B 1 194 ? 21.340 48.522 27.925 1.00 52.66 192 HIS B N 1
ATOM 3539 C CA . HIS B 1 194 ? 20.737 49.779 27.486 1.00 56.39 192 HIS B CA 1
ATOM 3540 C C . HIS B 1 194 ? 20.174 49.751 26.103 1.00 56.37 192 HIS B C 1
ATOM 3541 O O . HIS B 1 194 ? 19.657 50.741 25.628 1.00 61.19 192 HIS B O 1
ATOM 3548 N N . HIS B 1 195 ? 20.258 48.616 25.442 1.00 54.56 193 HIS B N 1
ATOM 3549 C CA . HIS B 1 195 ? 19.778 48.489 24.064 1.00 53.81 193 HIS B CA 1
ATOM 3550 C C . HIS B 1 195 ? 18.592 47.551 23.928 1.00 51.79 193 HIS B C 1
ATOM 3551 O O . HIS B 1 195 ? 18.013 47.460 22.851 1.00 50.28 193 HIS B O 1
ATOM 3558 N N . ALA B 1 196 ? 18.204 46.864 25.010 1.00 50.47 194 ALA B N 1
ATOM 3559 C CA . ALA B 1 196 ? 17.175 45.812 24.955 1.00 48.94 194 ALA B CA 1
ATOM 3560 C C . ALA B 1 196 ? 15.830 46.353 24.489 1.00 51.33 194 ALA B C 1
ATOM 3561 O O . ALA B 1 196 ? 15.101 45.647 23.792 1.00 50.16 194 ALA B O 1
ATOM 3563 N N . ASP B 1 197 ? 15.540 47.604 24.846 1.00 54.78 195 ASP B N 1
ATOM 3564 C CA . ASP B 1 197 ? 14.389 48.373 24.333 1.00 59.49 195 ASP B CA 1
ATOM 3565 C C . ASP B 1 197 ? 14.224 48.298 22.840 1.00 59.43 195 ASP B C 1
ATOM 3566 O O . ASP B 1 197 ? 13.101 48.190 22.351 1.00 59.97 195 ASP B O 1
ATOM 3571 N N . ARG B 1 198 ? 15.344 48.417 22.130 1.00 59.30 196 ARG B N 1
ATOM 3572 C CA . ARG B 1 198 ? 15.332 48.547 20.672 1.00 60.86 196 ARG B CA 1
ATOM 3573 C C . ARG B 1 198 ? 15.113 47.175 20.016 1.00 58.37 196 ARG B C 1
ATOM 3574 O O . ARG B 1 198 ? 14.705 47.110 18.858 1.00 60.03 196 ARG B O 1
ATOM 3576 N N . ILE B 1 199 ? 15.358 46.083 20.760 1.00 54.51 197 ILE B N 1
ATOM 3577 C CA . ILE B 1 199 ? 15.091 44.723 20.269 1.00 50.96 197 ILE B CA 1
ATOM 3578 C C . ILE B 1 199 ? 13.594 44.518 20.314 1.00 50.77 197 ILE B C 1
ATOM 3579 O O . ILE B 1 199 ? 13.060 44.055 21.327 1.00 50.83 197 ILE B O 1
ATOM 3584 N N . ARG B 1 200 ? 12.943 44.826 19.199 1.00 51.36 198 ARG B N 1
ATOM 3585 C CA . ARG B 1 200 ? 11.492 44.901 19.126 1.00 53.44 198 ARG B CA 1
ATOM 3586 C C . ARG B 1 200 ? 10.820 43.643 18.572 1.00 52.86 198 ARG B C 1
ATOM 3587 O O . ARG B 1 200 ? 9.615 43.485 18.704 1.00 54.37 198 ARG B O 1
ATOM 3589 N N . CYS B 1 201 ? 11.579 42.727 17.982 1.00 45.94 199 CYS B N 1
ATOM 3590 C CA . CYS B 1 201 ? 11.000 41.453 17.517 1.00 45.82 199 CYS B CA 1
ATOM 3591 C C . CYS B 1 201 ? 10.557 40.559 18.673 1.00 43.88 199 CYS B C 1
ATOM 3592 O O . CYS B 1 201 ? 11.055 40.673 19.796 1.00 45.54 199 CYS B O 1
ATOM 3595 N N . PRO B 1 202 ? 9.643 39.620 18.402 1.00 43.09 200 PRO B N 1
ATOM 3596 C CA . PRO B 1 202 ? 9.317 38.650 19.456 1.00 41.20 200 PRO B CA 1
ATOM 3597 C C . PRO B 1 202 ? 10.549 37.846 19.909 1.00 38.17 200 PRO B C 1
ATOM 3598 O O . PRO B 1 202 ? 11.418 37.479 19.088 1.00 36.82 200 PRO B O 1
ATOM 3602 N N . VAL B 1 203 ? 10.634 37.607 21.208 1.00 36.92 201 VAL B N 1
ATOM 3603 C CA . VAL B 1 203 ? 11.754 36.908 21.796 1.00 35.29 201 VAL B CA 1
ATOM 3604 C C . VAL B 1 203 ? 11.290 35.798 22.727 1.00 36.25 201 VAL B C 1
ATOM 3605 O O . VAL B 1 203 ? 10.366 35.979 23.524 1.00 38.22 201 VAL B O 1
ATOM 3609 N N . GLN B 1 204 ? 11.910 34.632 22.603 1.00 35.01 202 GLN B N 1
ATOM 3610 C CA . GLN B 1 204 ? 11.751 33.563 23.593 1.00 34.87 202 GLN B CA 1
ATOM 3611 C C . GLN B 1 204 ? 13.067 33.380 24.338 1.00 34.37 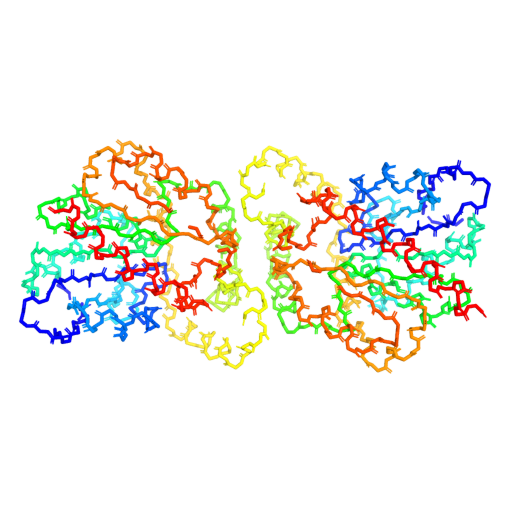202 GLN B C 1
ATOM 3612 O O . GLN B 1 204 ? 14.153 33.302 23.729 1.00 32.51 202 GLN B O 1
ATOM 3618 N N . ILE B 1 205 ? 12.938 33.283 25.663 1.00 34.76 203 ILE B N 1
ATOM 3619 C CA . ILE B 1 205 ? 14.056 33.090 26.571 1.00 32.69 203 ILE B CA 1
ATOM 3620 C C . ILE B 1 205 ? 13.917 31.716 27.171 1.00 32.48 203 ILE B C 1
ATOM 3621 O O . ILE B 1 205 ? 12.938 31.430 27.856 1.00 32.76 203 ILE B O 1
ATOM 3626 N N . ILE B 1 206 ? 14.891 30.846 26.885 1.00 30.52 204 ILE B N 1
ATOM 3627 C CA . ILE B 1 206 ? 14.875 29.482 27.399 1.00 30.30 204 ILE B CA 1
ATOM 3628 C C . ILE B 1 206 ? 16.086 29.341 28.257 1.00 29.27 204 ILE B C 1
ATOM 3629 O O . ILE B 1 206 ? 17.192 29.728 27.843 1.00 28.05 204 ILE B O 1
ATOM 3634 N N . CYS B 1 207 ? 15.891 28.841 29.465 1.00 27.97 205 CYS B N 1
ATOM 3635 C CA . CYS B 1 207 ? 17.009 28.619 30.354 1.00 27.44 205 CYS B CA 1
ATOM 3636 C C . CYS B 1 207 ? 16.790 27.352 31.160 1.00 27.47 205 CYS B C 1
ATOM 3637 O O . CYS B 1 207 ? 15.700 26.809 31.168 1.00 28.22 205 CYS B O 1
ATOM 3640 N N . ALA B 1 208 ? 17.845 26.899 31.831 1.00 27.88 206 ALA B N 1
ATOM 3641 C CA . ALA B 1 208 ? 17.806 25.721 32.691 1.00 27.38 206 ALA B CA 1
ATOM 3642 C C . ALA B 1 208 ? 18.219 26.094 34.132 1.00 28.53 206 ALA B C 1
ATOM 3643 O O . ALA B 1 208 ? 19.260 26.746 34.375 1.00 31.03 206 ALA B O 1
ATOM 3645 N N . SER B 1 209 ? 17.417 25.668 35.085 1.00 28.44 207 SER B N 1
ATOM 3646 C CA . SER B 1 209 ? 17.648 26.017 36.483 1.00 29.85 207 SER B CA 1
ATOM 3647 C C . SER B 1 209 ? 19.013 25.623 37.008 1.00 28.54 207 SER B C 1
ATOM 3648 O O . SER B 1 209 ? 19.528 26.244 37.929 1.00 28.92 207 SER B O 1
ATOM 3651 N N . ASP B 1 210 ? 19.595 24.615 36.382 1.00 27.33 208 ASP B N 1
ATOM 3652 C CA . ASP B 1 210 ? 20.844 24.055 36.841 1.00 28.34 208 ASP B CA 1
ATOM 3653 C C . ASP B 1 210 ? 22.039 24.451 35.971 1.00 26.96 208 ASP B C 1
ATOM 3654 O O . ASP B 1 210 ? 23.051 23.825 36.015 1.00 26.14 208 ASP B O 1
ATOM 3659 N N . ASP B 1 211 ? 21.891 25.510 35.204 1.00 28.19 209 ASP B N 1
ATOM 3660 C CA . ASP B 1 211 ? 22.983 26.044 34.402 1.00 28.14 209 ASP B CA 1
ATOM 3661 C C . ASP B 1 211 ? 24.044 26.539 35.376 1.00 28.70 209 ASP B C 1
ATOM 3662 O O . ASP B 1 211 ? 23.758 27.385 36.200 1.00 28.58 209 ASP B O 1
ATOM 3667 N N . LEU B 1 212 ? 25.236 25.946 35.314 1.00 28.46 210 LEU B N 1
ATOM 3668 C CA . LEU B 1 212 ? 26.326 26.295 36.224 1.00 30.25 210 LEU B CA 1
ATOM 3669 C C . LEU B 1 212 ? 27.078 27.547 35.750 1.00 28.70 210 LEU B C 1
ATOM 3670 O O . LEU B 1 212 ? 27.632 28.275 36.562 1.00 30.82 210 LEU B O 1
ATOM 3675 N N . LEU B 1 213 ? 27.079 27.820 34.450 1.00 27.00 211 LEU B N 1
ATOM 3676 C CA . LEU B 1 213 ? 27.930 28.887 33.897 1.00 28.29 211 LEU B CA 1
ATOM 3677 C C . LEU B 1 213 ? 27.241 30.254 33.889 1.00 27.44 211 LEU B C 1
ATOM 3678 O O . LEU B 1 213 ? 27.865 31.275 34.152 1.00 27.60 211 LEU B O 1
ATOM 3683 N N . VAL B 1 214 ? 25.960 30.240 33.541 1.00 26.77 212 VAL B N 1
ATOM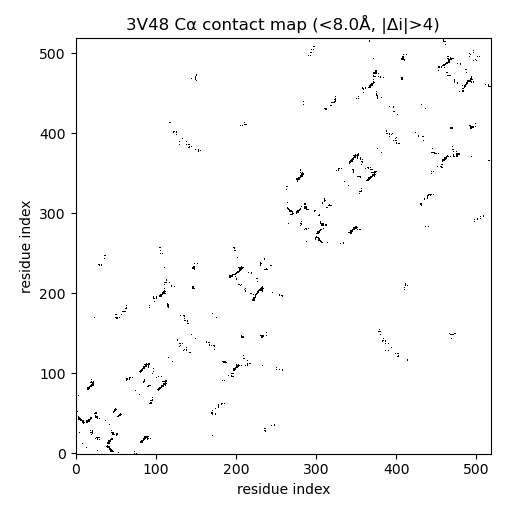 3684 C CA . VAL B 1 214 ? 25.117 31.417 33.483 1.00 28.29 212 VAL B CA 1
ATOM 3685 C C . VAL B 1 214 ? 23.930 31.201 34.419 1.00 29.35 212 VAL B C 1
ATOM 3686 O O . VAL B 1 214 ? 23.094 30.345 34.167 1.00 30.67 212 VAL B O 1
ATOM 3690 N N . PRO B 1 215 ? 23.863 31.958 35.507 1.00 29.62 213 PRO B N 1
ATOM 3691 C CA . PRO B 1 215 ? 22.693 31.837 36.369 1.00 30.43 213 PRO B CA 1
ATOM 3692 C C . PRO B 1 215 ? 21.410 32.306 35.661 1.00 29.52 213 PRO B C 1
ATOM 3693 O O . PRO B 1 215 ? 21.475 33.159 34.790 1.00 28.33 213 PRO B O 1
ATOM 3697 N N . THR B 1 216 ? 20.284 31.650 35.930 1.00 29.26 214 THR B N 1
ATOM 3698 C CA . THR B 1 216 ? 19.053 31.917 35.168 1.00 30.28 214 THR B CA 1
ATOM 3699 C C . THR B 1 216 ? 18.546 33.298 35.508 1.00 31.28 214 THR B C 1
ATOM 3700 O O . THR B 1 216 ? 17.728 33.847 34.771 1.00 33.62 214 THR B O 1
ATOM 3704 N N . ALA B 1 217 ? 19.020 33.874 36.616 1.00 31.84 215 ALA B N 1
ATOM 3705 C CA . ALA B 1 217 ? 18.733 35.288 36.875 1.00 33.25 215 ALA B CA 1
ATOM 3706 C C . ALA B 1 217 ? 19.122 36.137 35.657 1.00 32.46 215 ALA B C 1
ATOM 3707 O O . ALA B 1 217 ? 18.524 37.136 35.437 1.00 32.32 215 ALA B O 1
ATOM 3709 N N . CYS B 1 218 ? 20.099 35.719 34.864 1.00 31.49 216 CYS B N 1
ATOM 3710 C CA . CYS B 1 218 ? 20.417 36.443 33.603 1.00 32.05 216 CYS B CA 1
ATOM 3711 C C . CYS B 1 218 ? 19.246 36.429 32.632 1.00 33.02 216 CYS B C 1
ATOM 3712 O O . CYS B 1 218 ? 18.909 37.452 32.055 1.00 34.53 216 CYS B O 1
ATOM 3715 N N . SER B 1 219 ? 18.579 35.284 32.526 1.00 32.74 217 SER B N 1
ATOM 3716 C CA . SER B 1 219 ? 17.381 35.168 31.675 1.00 32.24 217 SER B CA 1
ATOM 3717 C C . SER B 1 219 ? 16.214 36.005 32.244 1.00 32.74 217 SER B C 1
ATOM 3718 O O . SER B 1 219 ? 15.449 36.589 31.503 1.00 30.67 217 SER B O 1
ATOM 3721 N N . SER B 1 220 ? 16.080 36.023 33.559 1.00 32.88 218 SER B N 1
ATOM 3722 C CA . SER B 1 220 ? 15.084 36.883 34.226 1.00 35.51 218 SER B CA 1
ATOM 3723 C C . SER B 1 220 ? 15.332 38.349 33.933 1.00 37.34 218 SER B C 1
ATOM 3724 O O . SER B 1 220 ? 14.419 39.062 33.599 1.00 38.52 218 SER B O 1
ATOM 3727 N N . GLU B 1 221 ? 16.595 38.756 34.013 1.00 39.59 219 GLU B N 1
ATOM 3728 C CA . GLU B 1 221 ? 17.025 40.096 33.610 1.00 42.24 219 GLU B CA 1
ATOM 3729 C C . GLU B 1 221 ? 16.666 40.427 32.162 1.00 39.97 219 GLU B C 1
ATOM 3730 O O . GLU B 1 221 ? 16.087 41.486 31.871 1.00 39.57 219 GLU B O 1
ATOM 3736 N N . LEU B 1 222 ? 16.993 39.506 31.261 1.00 37.31 220 LEU B N 1
ATOM 3737 C CA . LEU B 1 222 ? 16.660 39.643 29.838 1.00 36.94 220 LEU B CA 1
ATOM 3738 C C . LEU B 1 222 ? 15.177 39.837 29.645 1.00 36.14 220 LEU B C 1
ATOM 3739 O O . LEU B 1 222 ? 14.746 40.759 28.952 1.00 37.51 220 LEU B O 1
ATOM 3744 N N . HIS B 1 223 ? 14.396 38.989 30.316 1.00 34.98 221 HIS B N 1
ATOM 3745 C CA . HIS B 1 223 ? 12.961 38.994 30.196 1.00 35.10 221 HIS B CA 1
ATOM 3746 C C . HIS B 1 223 ? 12.370 40.310 30.707 1.00 37.83 221 HIS B C 1
ATOM 3747 O O . HIS B 1 223 ? 11.446 40.811 30.115 1.00 39.21 221 HIS B O 1
ATOM 3754 N N . ALA B 1 224 ? 12.901 40.856 31.806 1.00 37.08 222 ALA B N 1
ATOM 3755 C CA . ALA B 1 224 ? 12.439 42.108 32.331 1.00 38.71 222 ALA B CA 1
ATOM 3756 C C . ALA B 1 224 ? 12.785 43.254 31.393 1.00 38.86 222 ALA B C 1
ATOM 3757 O O . ALA B 1 224 ? 12.033 44.188 31.303 1.00 40.10 222 ALA B O 1
ATOM 3759 N N . ALA B 1 225 ? 13.901 43.160 30.677 1.00 38.60 223 ALA B N 1
ATOM 3760 C CA . ALA B 1 225 ? 14.379 44.261 29.838 1.00 39.84 223 ALA B CA 1
ATOM 3761 C C . ALA B 1 225 ? 13.753 44.261 28.437 1.00 41.53 223 ALA B C 1
ATOM 3762 O O . ALA B 1 225 ? 13.640 45.287 27.807 1.00 43.14 223 ALA B O 1
ATOM 3764 N N . LEU B 1 226 ? 13.335 43.113 27.943 1.00 42.55 224 LEU B N 1
ATOM 3765 C CA . LEU B 1 226 ? 12.890 43.052 26.558 1.00 42.53 224 LEU B CA 1
ATOM 3766 C C . LEU B 1 226 ? 11.419 43.428 26.427 1.00 43.85 224 LEU B C 1
ATOM 3767 O O . LEU B 1 226 ? 10.588 43.005 27.237 1.00 45.03 224 LEU B O 1
ATOM 3772 N N . PRO B 1 227 ? 11.083 44.203 25.391 1.00 45.50 225 PRO B N 1
ATOM 3773 C CA . PRO B 1 227 ? 9.670 44.606 25.212 1.00 47.79 225 PRO B CA 1
ATOM 3774 C C . PRO B 1 227 ? 8.683 43.460 24.910 1.00 46.93 225 PRO B C 1
ATOM 3775 O O . PRO B 1 227 ? 7.544 43.508 25.370 1.00 50.76 225 PRO B O 1
ATOM 3779 N N . ASP B 1 228 ? 9.103 42.450 24.158 1.00 46.64 226 ASP B N 1
ATOM 3780 C CA . ASP B 1 228 ? 8.202 41.355 23.769 1.00 46.56 226 ASP B CA 1
ATOM 3781 C C . ASP B 1 228 ? 8.885 39.988 23.915 1.00 44.22 226 ASP B C 1
ATOM 3782 O O . ASP B 1 228 ? 9.355 39.397 22.935 1.00 41.75 226 ASP B O 1
ATOM 3787 N N . SER B 1 229 ? 8.932 39.504 25.143 1.00 40.90 227 SER B N 1
ATOM 3788 C CA . SER B 1 229 ? 9.593 38.244 25.433 1.00 41.25 227 SER B CA 1
ATOM 3789 C C . SER B 1 229 ? 8.701 37.321 26.275 1.00 41.32 227 SER B C 1
ATOM 3790 O O . SER B 1 229 ? 7.781 37.775 26.975 1.00 42.87 227 SER B O 1
ATOM 3793 N N . GLN B 1 230 ? 8.962 36.024 26.129 1.00 38.90 228 GLN B N 1
ATOM 3794 C CA . GLN B 1 230 ? 8.385 34.957 26.954 1.00 40.21 228 GLN B CA 1
ATOM 3795 C C . GLN B 1 230 ? 9.564 34.166 27.483 1.00 37.97 228 GLN B C 1
ATOM 3796 O O . GLN B 1 230 ? 10.569 33.970 26.762 1.00 37.11 228 GLN B O 1
ATOM 3802 N N . LYS B 1 231 ? 9.464 33.725 28.726 1.00 37.14 229 LYS B N 1
ATOM 3803 C CA . LYS B 1 231 ? 10.554 33.007 29.366 1.00 38.86 229 LYS B CA 1
ATOM 3804 C C . LYS B 1 231 ? 10.112 31.594 29.772 1.00 37.43 229 LYS B C 1
ATOM 3805 O O . LYS B 1 231 ? 9.112 31.464 30.462 1.00 37.48 229 LYS B O 1
ATOM 3819 N N . VAL B 1 233 ? 11.625 28.010 31.616 1.00 32.15 231 VAL B N 1
ATOM 3820 C CA . VAL B 1 233 ? 12.699 27.530 32.443 1.00 30.25 231 VAL B CA 1
ATOM 3821 C C . VAL B 1 233 ? 12.628 26.019 32.458 1.00 30.94 231 VAL B C 1
ATOM 3822 O O . VAL B 1 233 ? 11.634 25.476 32.891 1.00 33.08 231 VAL B O 1
ATOM 3834 N N . PRO B 1 235 ? 13.685 22.553 34.186 1.00 28.86 233 PRO B N 1
ATOM 3835 C CA . PRO B 1 235 ? 14.118 22.290 35.549 1.00 29.16 233 PRO B CA 1
ATOM 3836 C C . PRO B 1 235 ? 15.549 21.747 35.643 1.00 29.78 233 PRO B C 1
ATOM 3837 O O . PRO B 1 235 ? 16.228 21.982 36.661 1.00 29.89 233 PRO B O 1
ATOM 3841 N N . TYR B 1 236 ? 15.991 21.030 34.607 1.00 28.77 234 TYR B N 1
ATOM 3842 C CA . TYR B 1 236 ? 17.314 20.399 34.545 1.00 30.09 234 TYR B CA 1
ATOM 3843 C C . TYR B 1 236 ? 17.858 20.414 33.117 1.00 30.15 234 TYR B C 1
ATOM 3844 O O . TYR B 1 236 ? 17.078 20.593 32.154 1.00 31.03 234 TYR B O 1
ATOM 3853 N N . GLY B 1 237 ? 19.165 20.211 32.989 1.00 27.30 235 GLY B N 1
ATOM 3854 C CA . GLY B 1 237 ? 19.787 20.066 31.692 1.00 27.73 235 GLY B CA 1
ATOM 3855 C C . GLY B 1 237 ? 21.088 20.831 31.525 1.00 27.25 235 GLY B C 1
ATOM 3856 O O . GLY B 1 237 ? 21.903 20.519 30.628 1.00 29.93 235 GLY B O 1
ATOM 3857 N N . GLY B 1 238 ? 21.307 21.819 32.380 1.00 26.13 236 GLY B N 1
ATOM 3858 C CA . GLY B 1 238 ? 22.581 22.510 32.412 1.00 25.25 236 GLY B CA 1
ATOM 3859 C C . GLY B 1 238 ? 22.687 23.598 31.366 1.00 25.38 236 GLY B C 1
ATOM 3860 O O . GLY B 1 238 ? 21.679 23.985 30.722 1.00 27.23 236 GLY B O 1
ATOM 3861 N N . HIS B 1 239 ? 23.872 24.175 31.247 1.00 24.97 237 HIS B N 1
ATOM 3862 C CA . HIS B 1 239 ? 24.102 25.179 30.241 1.00 25.50 237 HIS B CA 1
ATOM 3863 C C . HIS B 1 239 ? 23.778 24.632 28.840 1.00 25.59 237 HIS B C 1
ATOM 3864 O O . HIS B 1 239 ? 23.185 25.333 28.023 1.00 25.07 237 HIS B O 1
ATOM 3871 N N . ALA B 1 240 ? 24.168 23.388 28.580 1.00 24.80 238 ALA B N 1
ATOM 3872 C CA . ALA B 1 240 ? 23.945 22.711 27.296 1.00 25.33 238 ALA B CA 1
ATOM 3873 C C . ALA B 1 240 ? 22.638 21.919 27.316 1.00 26.03 238 ALA B C 1
ATOM 3874 O O . ALA B 1 240 ? 22.601 20.753 26.926 1.00 27.24 238 ALA B O 1
ATOM 3876 N N . CYS B 1 241 ? 21.561 22.580 27.739 1.00 26.76 239 CYS B N 1
ATOM 3877 C CA . CYS B 1 241 ? 20.289 21.925 28.027 1.00 27.13 239 CYS B CA 1
ATOM 3878 C C . CYS B 1 241 ? 19.600 21.379 26.785 1.00 26.66 239 CYS B C 1
ATOM 3879 O O . CYS B 1 241 ? 18.845 20.425 26.878 1.00 27.91 239 CYS B O 1
ATOM 3882 N N . ASN B 1 242 ? 19.863 21.981 25.631 1.00 24.61 240 ASN B N 1
ATOM 3883 C CA . ASN B 1 242 ? 19.446 21.380 24.357 1.00 26.67 240 ASN B CA 1
ATOM 3884 C C . ASN B 1 242 ? 20.152 20.081 23.921 1.00 26.44 240 ASN B C 1
ATOM 3885 O O . ASN B 1 242 ? 19.611 19.295 23.093 1.00 29.63 240 ASN B O 1
ATOM 3890 N N . VAL B 1 243 ? 21.333 19.847 24.484 1.00 26.31 241 VAL B N 1
ATOM 3891 C CA . VAL B 1 243 ? 22.108 18.603 24.266 1.00 26.27 241 VAL B CA 1
ATOM 3892 C C . VAL B 1 243 ? 21.675 17.515 25.269 1.00 26.93 241 VAL B C 1
ATOM 3893 O O . VAL B 1 243 ? 21.514 16.352 24.937 1.00 28.26 241 VAL B O 1
ATOM 3897 N N . THR B 1 244 ? 21.454 17.905 26.513 1.00 28.10 242 THR B N 1
ATOM 3898 C CA . THR B 1 244 ? 21.261 16.927 27.601 1.00 26.84 242 THR B CA 1
ATOM 3899 C C . THR B 1 244 ? 19.823 16.449 27.724 1.00 28.86 242 THR B C 1
ATOM 3900 O O . THR B 1 244 ? 19.605 15.292 28.058 1.00 29.98 242 THR B O 1
ATOM 3904 N N . ASP B 1 245 ? 18.864 17.330 27.445 1.00 28.15 243 ASP B N 1
ATOM 3905 C CA . ASP B 1 245 ? 17.451 16.986 27.458 1.00 29.15 243 ASP B CA 1
ATOM 3906 C C . ASP B 1 245 ? 16.765 17.511 26.182 1.00 28.48 243 ASP B C 1
ATOM 3907 O O . ASP B 1 245 ? 15.887 18.372 26.234 1.00 28.17 243 ASP B O 1
ATOM 3912 N N . PRO B 1 246 ? 17.148 16.975 25.028 1.00 28.42 244 PRO B N 1
ATOM 3913 C CA . PRO B 1 246 ? 16.585 17.496 23.824 1.00 29.47 244 PRO B CA 1
ATOM 3914 C C . PRO B 1 246 ? 15.076 17.287 23.716 1.00 31.26 244 PRO B C 1
ATOM 3915 O O . PRO B 1 246 ? 14.415 18.030 23.001 1.00 31.62 244 PRO B O 1
ATOM 3919 N N . GLU B 1 247 ? 14.511 16.304 24.407 1.00 33.13 245 GLU B N 1
ATOM 3920 C CA . GLU B 1 247 ? 13.057 16.057 24.279 1.00 35.70 245 GLU B CA 1
ATOM 3921 C C . GLU B 1 247 ? 12.273 17.242 24.834 1.00 34.10 245 GLU B C 1
ATOM 3922 O O . GLU B 1 247 ? 11.362 17.776 24.190 1.00 32.25 245 GLU B O 1
ATOM 3928 N N . THR B 1 248 ? 12.638 17.677 26.037 1.00 31.33 246 THR B N 1
ATOM 3929 C CA . THR B 1 248 ? 12.001 18.849 26.609 1.00 30.41 246 THR B CA 1
ATOM 3930 C C . THR B 1 248 ? 12.402 20.086 25.818 1.00 29.21 246 THR B C 1
ATOM 3931 O O . THR B 1 248 ? 11.577 20.936 25.501 1.00 27.73 246 THR B O 1
ATOM 3935 N N . PHE B 1 249 ? 13.678 20.200 25.491 1.00 28.45 247 PHE B N 1
ATOM 3936 C CA . PHE B 1 249 ? 14.133 21.414 24.808 1.00 27.81 247 PHE B CA 1
ATOM 3937 C C . PHE B 1 249 ? 13.420 21.587 23.468 1.00 29.19 247 PHE B C 1
ATOM 3938 O O . PHE B 1 249 ? 12.942 22.659 23.146 1.00 29.44 247 PHE B O 1
ATOM 3946 N N . ASN B 1 250 ? 13.407 20.526 22.692 1.00 30.09 248 ASN B N 1
ATOM 3947 C CA . ASN B 1 250 ? 12.833 20.558 21.360 1.00 32.61 248 ASN B CA 1
ATOM 3948 C C . ASN B 1 250 ? 11.349 20.964 21.357 1.00 33.80 248 ASN B C 1
ATOM 3949 O O . ASN B 1 250 ? 10.942 21.771 20.513 1.00 35.72 248 ASN B O 1
ATOM 3954 N N . ALA B 1 251 ? 10.576 20.449 22.319 1.00 33.57 249 ALA B N 1
ATOM 3955 C CA . ALA B 1 251 ? 9.174 20.831 22.456 1.00 34.88 249 ALA B CA 1
ATOM 3956 C C . ALA B 1 251 ? 9.052 22.338 22.774 1.00 34.91 249 ALA B C 1
ATOM 3957 O O . ALA B 1 251 ? 8.210 23.017 22.178 1.00 34.44 249 ALA B O 1
ATOM 3959 N N . LEU B 1 252 ? 9.884 22.859 23.683 1.00 35.02 250 LEU B N 1
ATOM 3960 C CA . LEU B 1 252 ? 9.893 24.324 23.957 1.00 35.14 250 LEU B CA 1
ATOM 3961 C C . LEU B 1 252 ? 10.305 25.108 22.720 1.00 34.01 250 LEU B C 1
ATOM 3962 O O . LEU B 1 252 ? 9.720 26.136 22.435 1.00 35.45 250 LEU B O 1
ATOM 3967 N N . LEU B 1 253 ? 11.320 24.623 21.996 1.00 33.55 251 LEU B N 1
ATOM 3968 C CA . LEU B 1 253 ? 11.804 25.325 20.812 1.00 32.60 251 LEU B CA 1
ATOM 3969 C C . LEU B 1 253 ? 10.759 25.367 19.706 1.00 34.85 251 LEU B C 1
ATOM 3970 O O . LEU B 1 253 ? 10.513 26.433 19.138 1.00 36.24 251 LEU B O 1
ATOM 3975 N N . LEU B 1 254 ? 10.156 24.211 19.370 1.00 35.93 252 LEU B N 1
ATOM 3976 C CA . LEU B 1 254 ? 9.153 24.139 18.255 1.00 36.65 252 LEU B CA 1
ATOM 3977 C C . LEU B 1 254 ? 7.903 24.951 18.558 1.00 37.81 252 LEU B C 1
ATOM 3978 O O . LEU B 1 254 ? 7.381 25.644 17.716 1.00 37.90 252 LEU B O 1
ATOM 3983 N N . ASN B 1 255 ? 7.412 24.859 19.789 1.00 37.43 253 ASN B N 1
ATOM 3984 C CA . ASN B 1 255 ? 6.267 25.670 20.190 1.00 37.66 253 ASN B CA 1
ATOM 3985 C C . ASN B 1 255 ? 6.619 27.142 20.245 1.00 37.75 253 ASN B C 1
ATOM 3986 O O . ASN B 1 255 ? 5.842 27.996 19.854 1.00 37.95 253 ASN B O 1
ATOM 3991 N N . GLY B 1 256 ? 7.818 27.432 20.723 1.00 37.89 254 GLY B N 1
ATOM 3992 C CA . GLY B 1 256 ? 8.288 28.804 20.812 1.00 37.83 254 GLY B CA 1
ATOM 3993 C C . GLY B 1 256 ? 8.455 29.447 19.456 1.00 39.70 254 GLY B C 1
ATOM 3994 O O . GLY B 1 256 ? 7.947 30.543 19.220 1.00 41.91 254 GLY B O 1
ATOM 3995 N N . LEU B 1 257 ? 9.156 28.782 18.548 1.00 38.89 255 LEU B N 1
ATOM 3996 C CA . LEU B 1 257 ? 9.323 29.337 17.204 1.00 41.47 255 LEU B CA 1
ATOM 3997 C C . LEU B 1 257 ? 7.980 29.615 16.572 1.00 44.53 255 LEU B C 1
ATOM 3998 O O . LEU B 1 257 ? 7.801 30.665 15.980 1.00 46.05 255 LEU B O 1
ATOM 4003 N N . ALA B 1 258 ? 7.053 28.661 16.653 1.00 46.23 256 ALA B N 1
ATOM 4004 C CA . 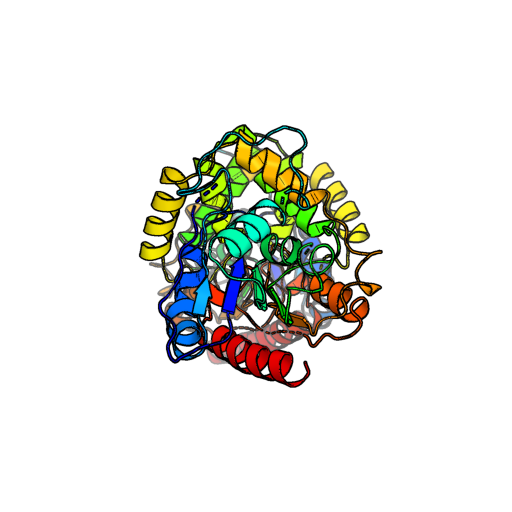ALA B 1 258 ? 5.752 28.819 16.003 1.00 47.24 256 ALA B CA 1
ATOM 4005 C C . ALA B 1 258 ? 4.979 29.988 16.631 1.00 49.52 256 ALA B C 1
ATOM 4006 O O . ALA B 1 258 ? 4.437 30.846 15.936 1.00 51.07 256 ALA B O 1
ATOM 4008 N N . SER B 1 259 ? 4.942 30.026 17.955 1.00 50.86 257 SER B N 1
ATOM 4009 C CA . SER B 1 259 ? 4.344 31.155 18.699 1.00 51.96 257 SER B CA 1
ATOM 4010 C C . SER B 1 259 ? 4.956 32.525 18.299 1.00 50.14 257 SER B C 1
ATOM 4011 O O . SER B 1 259 ? 4.239 33.470 17.978 1.00 47.48 257 SER B O 1
ATOM 4014 N N . LEU B 1 260 ? 6.279 32.610 18.278 1.00 47.73 258 LEU B N 1
ATOM 4015 C CA . LEU B 1 260 ? 6.925 33.890 17.996 1.00 48.70 258 LEU B CA 1
ATOM 4016 C C . LEU B 1 260 ? 6.730 34.353 16.543 1.00 51.52 258 LEU B C 1
ATOM 4017 O O . LEU B 1 260 ? 6.562 35.552 16.295 1.00 51.33 258 LEU B O 1
ATOM 4022 N N . LEU B 1 261 ? 6.768 33.425 15.585 1.00 51.90 259 LEU B N 1
ATOM 4023 C CA . LEU B 1 261 ? 6.553 33.787 14.173 1.00 53.62 259 LEU B CA 1
ATOM 4024 C C . LEU B 1 261 ? 5.105 34.223 13.925 1.00 59.04 259 LEU B C 1
ATOM 4025 O O . LEU B 1 261 ? 4.841 35.044 13.039 1.00 64.71 259 LEU B O 1
ATOM 4030 N N . HIS B 1 262 ? 4.186 33.706 14.743 1.00 62.46 260 HIS B N 1
ATOM 4031 C CA . HIS B 1 262 ? 2.747 33.985 14.636 1.00 66.36 260 HIS B CA 1
ATOM 4032 C C . HIS B 1 262 ? 2.249 35.147 15.488 1.00 69.69 260 HIS B C 1
ATOM 4033 O O . HIS B 1 262 ? 1.156 35.654 15.247 1.00 77.14 260 HIS B O 1
ATOM 4040 N N . HIS B 1 263 ? 3.019 35.583 16.489 1.00 73.48 261 HIS B N 1
ATOM 4041 C CA . HIS B 1 263 ? 2.775 36.885 17.147 1.00 78.72 261 HIS B CA 1
ATOM 4042 C C . HIS B 1 263 ? 3.492 38.004 16.396 1.00 80.59 261 HIS B C 1
ATOM 4043 O O . HIS B 1 263 ? 3.367 39.180 16.744 1.00 77.12 261 HIS B O 1
ATOM 4050 N N . ARG B 1 264 ? 4.248 37.630 15.356 1.00 82.15 262 ARG B N 1
ATOM 4051 C CA . ARG B 1 264 ? 4.858 38.564 14.399 1.00 81.94 262 ARG B CA 1
ATOM 4052 C C . ARG B 1 264 ? 3.991 38.627 13.135 1.00 84.80 262 ARG B C 1
ATOM 4053 O O . ARG B 1 264 ? 3.818 39.694 12.553 1.00 85.65 262 ARG B O 1
#

InterPro domains:
  IPR000073 Alpha/beta hydrolase fold-1 [PF00561] (14-240)
  IPR000073 Alpha/beta hydrolase fold-1 [PR00111] (39-54)
  IPR000073 Alpha/beta hydrolase fold-1 [PR00111] (84-97)
  IPR000073 Alpha/beta hydrolase fold-1 [PR00111] (98-111)
  IPR000073 Alpha/beta hydrolase fold-1 [PR00111] (201-215)
  IPR019913 Pyrimidine utilisation protein RutD [MF_00832] (1-258)
  IPR019913 Pyrimidine utilisation protein RutD [TIGR03611] (1-257)
  IPR029058 Alpha/Beta hydrolase fold [G3DSA:3.40.50.1820] (1-266)
  IPR029058 Alpha/Beta hydrolase fold [SSF53474] (9-253)
  IPR050266 AB hydrolase superfamily [PTHR43798] (11-256)

Organism: Escherichia coli (strain SE11) (NCBI:txid409438)

Radius of gyration: 25.64 Å; Cα contacts (8 Å, |Δi|>4): 1063; chains: 2; bounding box: 50×56×80 Å

Foldseek 3Di:
DLDKDKDDALDPCQAEEEEAEPLLQFQCLCVLQCVVCNNRHTYIGHRDQLFDPNNDQDDQQDALCVLVVVQVVCVVVVQQAHEYEYAASSQLNSVVCQPRVVHHQEYEYELYFQADDPQLVVVVVVLVVQCVPPNLLSNLVCVVVQFWDPVLCVPVVVSVVVSVVCSVGPSDDRVSVSSVVNSNPRHCQVPQASSQAAYEYEYECAANNHHCVRSVSSQVSHPHYDYYYHQYSSNCVSPVVVVNVCVVVVVVVRNVVSVVVD/DDKDKDDALDPPQAEEEEAEPLLQFQCLLVLQCVVCSNGHGYIGDRDQLFDPNNDQDDPPDALCVLVVVQVVCVVVVQQAYEYEYAASSQLNSVVCQPRVVHHQEYEYELYFQADDPQLVVVVVVLVVLCVPPNQLSNLVCPVVQFWDPVLVVPVVVSVVVSVVCSVRPSDDRVSVSSVVNSNPRHCQPPLAVSQAAYEYEYECAANNHHCVRVVSSQVRHPHYDYYYHQYSSNCVSPVVVVNVCVVVVVVVRSVVD

Solvent-accessible surface area: 20565 Å² total

Secondary structure (DSSP, 8-state):
----EEPPPSSTTPPEEEEE--TT--GGGGHHHHHHHHTTSEEEE-PPTTBTTB-----TT--S---HHHHHHHHHTT--SEEEEEETHHHHH--HHHH-TTTEEEEEEES--SB--HHHHHHHHHHHHHHHHHHHHHHHHHHHHHHS-S---TTHHHHHHHHHHHHHT---HHHHHHHHHHHHH-B-TTTGGG--S-EEEE--TT-SSS-THHHHHHHHH-SSEE------TTHHHH-HHHHHHHHHHHHHHHHHHHHHH-/---EEPPPSSTTPPEEEEE--TT--GGGGHHHHHHHHTTSEEEE-PPTTSTTS-----TT--S---HHHHHHHHHTT--SEEEEEETHHHHH--HHHH-TTTEEEEEEES--SB--HHHHHHHHHHHHHHHHHHHHHHHHHGGGGTS-S-----HHHHHHHHHHHHHT---HHHHHHHHHHHHH-B-TTTGGG--S-EEEE--TT-SSS-THHHHHHHHH-SSEE------TTHHHH-HHHHHHHHHHHHHHHHH--

CATH classification: 3.40.50.1820

Sequence (519 aa):
GHKLSLSPPPYADAPVVVLISGLGGSGSYWLPQLAVLEQEYQVVCYDQRGTGNNPDTLAEDDYSIAQAAELHQALVAAGIEHYAVVGHALGALVGQLALDYPASVTVLISVNGWLRINAHTRRCFQVRERLLYSSGGAQAWVEAQPLFLYPADWAARAPRLEAEDALALAHFQGKNNLLRRLNALKRADFSHHADRIRCPVQIICASDDLLVPTACSSELHAALPDSQKVPYGGHACNVTDPETFNALLLNGLASLLHHREAALHKLSLSPPPYADAPVVVLISGLGGSGSYWLPQLAVLEQEYQVVCYDQRGTGNNPDTLAEDYSIAQAAELHQALVAAGIEHYAVVGHALGALVGQLALDYPASVTVLISVNGWLRINAHTRRCFQVRERRLLYSGGAQAWVEAQPLFLYPADWAARAPRLEAEDALALAHFQGKNNLLRRLNALKRADFSHHADRIRCPVQIICASDDLLVPTACSSELHAALPDSQKVPYGGHACNVTDPETFNALLLNGLASLLHHR

Nearest PDB structures (foldseek):
  3v48-assembly1_B  TM=9.988E-01  e=2.376E-49  Escherichia coli SE11
  2xua-assembly1_A  TM=8.766E-01  e=2.061E-17  Paraburkholderia xenovorans LB400
  3om8-assembly1_B  TM=8.915E-01  e=4.316E-16  Pseudomonas aeruginosa PAO1
  6eb3-assembly1_A  TM=8.607E-01  e=5.953E-15  metagenome
  3ibt-assembly1_A  TM=6.564E-01  e=3.641E-08  Pseudomonas putida

B-factor: mean 37.94, std 9.95, range [16.16, 89.6]